Protein AF-0000000074206558 (afdb_homodimer)

Solvent-accessible surface area (backbone atoms only — not comparable to full-atom values): 26148 Å² total; per-residue (Å²): 128,69,88,63,78,59,87,87,47,90,61,54,67,35,57,48,50,31,52,35,53,47,47,30,29,73,70,45,77,37,37,64,72,32,72,51,76,50,66,68,53,47,20,67,74,60,71,45,53,68,68,41,48,49,52,19,53,50,47,32,33,72,66,31,34,24,42,77,42,90,99,76,46,42,20,20,24,49,52,41,86,80,60,28,41,55,66,55,47,83,50,50,64,68,57,42,38,46,75,69,68,49,78,45,66,47,47,44,56,76,45,73,46,76,40,69,45,56,69,72,51,19,60,72,52,70,46,58,71,79,47,48,21,25,37,42,28,34,38,33,24,51,70,84,38,74,27,36,41,34,38,37,40,15,44,52,75,58,19,49,58,55,74,66,31,63,48,42,65,62,29,76,41,54,67,68,58,55,35,40,76,73,67,54,50,69,35,31,32,44,32,42,38,34,31,30,62,50,54,70,73,54,22,60,76,65,68,52,65,73,67,48,39,21,29,38,39,37,36,46,28,18,28,88,86,62,51,50,53,42,36,34,44,35,40,32,35,30,92,71,40,25,36,26,37,74,23,62,53,129,128,69,88,63,76,60,88,86,48,91,62,54,66,34,56,48,51,32,52,35,52,46,47,30,29,72,70,44,78,37,37,65,72,34,70,51,76,51,67,66,54,48,20,65,76,62,73,44,51,67,68,41,46,50,52,18,54,50,48,32,33,72,67,30,36,24,41,77,41,89,98,76,45,42,20,20,26,51,42,49,86,80,52,32,42,54,68,56,46,82,49,52,63,68,55,42,39,47,74,67,69,48,77,46,67,47,48,42,54,77,46,73,47,76,38,70,46,55,69,72,50,19,60,71,50,70,46,58,70,80,47,49,21,24,36,42,31,35,38,33,24,51,72,85,37,72,27,34,43,34,38,36,39,16,45,52,76,58,19,50,58,55,74,67,31,62,47,44,64,63,31,76,41,53,66,69,59,55,36,39,77,75,69,53,50,70,36,31,33,45,33,41,38,35,33,31,64,50,54,70,74,56,20,61,77,66,69,52,63,72,66,47,41,22,27,37,38,37,36,45,28,18,27,88,85,61,52,49,52,42,36,35,44,35,40,30,36,29,91,70,39,25,36,26,38,74,22,63,54,128

Foldseek 3Di:
DDLAQDPPDPDDRLVVPLVNLLVCDLVCVQDAFHADPDLVVSCVVHVDDSVSSVSNLVVCVVLQQWDADPPPHIGGGQVPDQQFQADQDPDDRVVSCVVSVADQKFKAWPDWDKDQDDPVVCVLQVHDRRFIWIKTWMWMDGNNATWKIKIKTFGPVLSVQQVPDPCVNRRNDDSQVSSVVVPFHFPDKDKDKDWDFDPPVRCVSSVHDRPDIWMWIWMWTDDPVRRTTMIMIMITDSVRHNYDYDDDDD/DDLAQDPPDPDDRLVVVLVNLLVCDLVCVQDFFHADPDLVVSCVVHVDDSVSSVSNLVVCVVLQQWDADPPPHIGGGQVPPQQFQADQDPDDRVVSCVVSVADQKFKAWPDWDKDQDDPVVCVLQVHDRRFIWIKTWMWMDGNNATWKIKIKTFGPVLSVQQVPDPCVNRRNDDSQVSSVVVPFHWPDKDKDKDKDFDDPVRCVSSVHDRPDIWMKMWMWTDDPVRRTTMIMIMITPVVRHNYDYDDDDD

Secondary structure (DSSP, 8-state):
--SS--TTSSS-HHHHHHHHHHHHHHTTSS-TTPBPPPHHHHHHHHT--HHHHHHHHHHHHHTTSEEEETTTEEEE--S-TT--EETTSSS-HHHHHHHTT---EEEEEEEEEEEPPPHHHHHHHT--TT--EEEEEEEEEETTEEEEEEEEEEEHHHHHHHHT-HHHHTT-S-HHHHHHHTT----EEEEEEEEEEPPHHHHHHHT--TT-EEEEEEEEEE-TT--EEEEEEEEE-TTTS-EEEEEE--/--SS--TTSSS-HHHHHHHHHHHHHHTTSS-TTPBPPPHHHHHHHHT--HHHHHHHHHHHHHTTSEEEETTTEEEE--TTTT--EETTSSS-HHHHHHHTT---EEEEEEEEEEEPPPHHHHHHHT--TT--EEEEEEEEEETTEEEEEEEEEEEHHHHHHHHT-HHHHTT-S-HHHHHHHTT----EEEEEEEEEEPPHHHHHHHT--TT-EEEEEEEEEE-TT--EEEEEEEEE-TTTS-EEEEEE--

InterPro domains:
  IPR000524 Transcription regulator HTH, GntR [PF00392] (14-75)
  IPR000524 Transcription regulator HTH, GntR [PR00035] (36-50)
  IPR000524 Transcription regulator HTH, GntR [PR00035] (50-66)
  IPR000524 Transcription regulator HTH, GntR [PS50949] (11-79)
  IPR000524 Transcription regulator HTH, GntR [SM00345] (17-76)
  IPR000524 Transcription regulator HTH, GntR [cd07377] (12-75)
  IPR011663 UbiC transcription regulator-associated [PF07702] (105-239)
  IPR011663 UbiC transcription regulator-associated [SM00866] (102-242)
  IPR028978 Chorismate pyruvate-lyase/UbiC transcription regulator-associated domain superfamily [G3DSA:3.40.1410.10] (86-247)
  IPR028978 Chorismate pyruvate-lyase/UbiC transcription regulator-associated domain superfamily [SSF64288] (89-246)
  IPR036388 Winged helix-like DNA-binding domain superfamily [G3DSA:1.10.10.10] (2-76)
  IPR036390 Winged helix DNA-binding domain superfamily [SSF46785] (6-80)
  IPR050679 Bacterial HTH-type transcriptional regulator [PTHR44846] (8-249)

Organism: NCBI:txid88382

Radius of gyration: 24.35 Å; Cα contacts (8 Å, |Δi|>4): 1047; chains: 2; bounding box: 67×58×60 Å

pLDDT: mean 85.35, std 12.28, range [41.88, 98.69]

Sequence (500 aa):
MSQTIERESPVPYYEQLFGILRDRVVDGTIPTDERFPSELELCREFGLSRATVRQTLSKLEQEGYARRVARRGVFASAPGEASGWVIHDTQGFLESQVSHGRTGITTEVVDARFVLPPEHVAEALRLAANDEVFALQRVRWLDGKLAMFSTNWFPKDVGRTIADAEDVLAGTGSVNNTLRKAGFVTSGAHRVIRAMRAPEGVAAHLQIGPDQPVLRVRSDSWDHTGTRFDYYETWVLTDVVPLEVDVSASMSQTIERESPVPYYEQLFGILRDRVVDGTIPTDERFPSELELCREFGLSRATVRQTLSKLEQEGYARRVARRGVFASAPGEASGWVIHDTQGFLESQVSHGRTGITTEVVDARFVLPPEHVAEALRLAANDEVFALQRVRWLDGKLAMFSTNWFPKDVGRTIADAEDVLAGTGSVNNTLRKAGFVTSGAHRVIRAMRAPEGVAAHLQIGPDQPVLRVRSDSWDHTGTRFDYYETWVLTDVVPLEVDVSAS

Nearest PDB structures (foldseek):
  3cnv-assembly1_D  TM=8.652E-01  e=1.574E-11  Bordetella bronchiseptica RB50
  3cnv-assembly1_C  TM=8.363E-01  e=9.299E-12  Bordetella bronchiseptica RB50
  3cnv-assembly1_A  TM=8.805E-01  e=5.376E-11  Bordetella bronchiseptica RB50
  4zsk-assembly1_B  TM=8.459E-01  e=1.574E-11  Streptomyces coelicolor A3(2)
  3cnv-assembly1_B  TM=8.404E-01  e=2.109E-11  Bordetella bronchiseptica RB50

Structure (mmCIF, N/CA/C/O backbone):
data_AF-0000000074206558-model_v1
#
loop_
_entity.id
_entity.type
_entity.pdbx_description
1 polymer 'GntR family transcriptional regulator'
#
loop_
_atom_site.group_PDB
_atom_site.id
_atom_site.type_symbol
_atom_site.label_atom_id
_atom_site.label_alt_id
_atom_site.label_comp_id
_atom_site.label_asym_id
_atom_site.label_entity_id
_atom_site.label_seq_id
_atom_site.pdbx_PDB_ins_code
_atom_site.Cartn_x
_atom_site.Cartn_y
_atom_site.Cartn_z
_atom_site.occupancy
_atom_site.B_iso_or_equiv
_atom_site.auth_seq_id
_atom_site.auth_comp_id
_atom_site.auth_asym_id
_atom_site.auth_atom_id
_atom_site.pdbx_PDB_model_num
ATOM 1 N N . MET A 1 1 ? -29.062 11.438 0.174 1 45.41 1 MET A N 1
ATOM 2 C CA . MET A 1 1 ? -28.75 11.5 -1.252 1 45.41 1 MET A CA 1
ATOM 3 C C . MET A 1 1 ? -29.984 11.164 -2.09 1 45.41 1 MET A C 1
ATOM 5 O O . MET A 1 1 ? -30.891 10.477 -1.614 1 45.41 1 MET A O 1
ATOM 9 N N . SER A 1 2 ? -30 11.719 -3.131 1 57.75 2 SER A N 1
ATOM 10 C CA . SER A 1 2 ? -31.203 11.578 -3.959 1 57.75 2 SER A CA 1
ATOM 11 C C . SER A 1 2 ? -31.391 10.125 -4.398 1 57.75 2 SER A C 1
ATOM 13 O O . SER A 1 2 ? -30.438 9.453 -4.773 1 57.75 2 SER A O 1
ATOM 15 N N . GLN A 1 3 ? -32.5 9.5 -4.141 1 75 3 GLN A N 1
ATOM 16 C CA . GLN A 1 3 ? -32.844 8.133 -4.508 1 75 3 GLN A CA 1
ATOM 17 C C . GLN A 1 3 ? -33.469 8.086 -5.902 1 75 3 GLN A C 1
ATOM 19 O O . GLN A 1 3 ? -34.188 7.137 -6.242 1 75 3 GLN A O 1
ATOM 24 N N . THR A 1 4 ? -33.281 9.305 -6.656 1 85.94 4 THR A N 1
ATOM 25 C CA . THR A 1 4 ? -33.75 9.383 -8.031 1 85.94 4 THR A CA 1
ATOM 26 C C . THR A 1 4 ? -32.656 9.922 -8.953 1 85.94 4 THR A C 1
ATOM 28 O O . THR A 1 4 ? -31.703 10.562 -8.492 1 85.94 4 THR A O 1
ATOM 31 N N . ILE A 1 5 ? -32.781 9.633 -10.211 1 90.12 5 ILE A N 1
ATOM 32 C CA . ILE A 1 5 ? -31.859 10.117 -11.219 1 90.12 5 ILE A CA 1
ATOM 33 C C . ILE A 1 5 ? -32.188 11.57 -11.57 1 90.12 5 ILE A C 1
ATOM 35 O O . ILE A 1 5 ? -33.312 11.891 -11.938 1 90.12 5 ILE A O 1
ATOM 39 N N . GLU A 1 6 ? -31.234 12.406 -11.32 1 84.56 6 GLU A N 1
ATOM 40 C CA . GLU A 1 6 ? -31.375 13.805 -11.719 1 84.56 6 GLU A CA 1
ATOM 41 C C . GLU A 1 6 ? -30.984 14.008 -13.18 1 84.56 6 GLU A C 1
ATOM 43 O O . GLU A 1 6 ? -29.797 14.086 -13.508 1 84.56 6 GLU A O 1
ATOM 48 N N . ARG A 1 7 ? -31.875 14.156 -14.016 1 86.69 7 ARG A N 1
ATOM 49 C CA . ARG A 1 7 ? -31.688 14.156 -15.461 1 86.69 7 ARG A CA 1
ATOM 50 C C . ARG A 1 7 ? -30.953 15.414 -15.914 1 86.69 7 ARG A C 1
ATOM 52 O O . ARG A 1 7 ? -30.281 15.406 -16.953 1 86.69 7 ARG A O 1
ATOM 59 N N . GLU A 1 8 ? -30.953 16.484 -15.125 1 81.94 8 GLU A N 1
ATOM 60 C CA . GLU A 1 8 ? -30.328 17.734 -15.492 1 81.94 8 GLU A CA 1
ATOM 61 C C . GLU A 1 8 ? -28.953 17.891 -14.828 1 81.94 8 GLU A C 1
ATOM 63 O O . GLU A 1 8 ? -28.297 18.922 -14.969 1 81.94 8 GLU A O 1
ATOM 68 N N . SER A 1 9 ? -28.594 16.859 -14.094 1 76.75 9 SER A N 1
ATOM 69 C CA . SER A 1 9 ? -27.312 16.875 -13.406 1 76.75 9 SER A CA 1
ATOM 70 C C . SER A 1 9 ? -26.172 16.609 -14.367 1 76.75 9 SER A C 1
ATOM 72 O O . SER A 1 9 ? -26.312 15.828 -15.312 1 76.75 9 SER A O 1
ATOM 74 N N . PRO A 1 10 ? -25.078 17.312 -14.219 1 74.25 10 PRO A N 1
ATOM 75 C CA . PRO A 1 10 ? -23.906 17.016 -15.039 1 74.25 10 PRO A CA 1
ATOM 76 C C . PRO A 1 10 ? -23.281 15.656 -14.727 1 74.25 10 PRO A C 1
ATOM 78 O O . PRO A 1 10 ? -22.438 15.172 -15.477 1 74.25 10 PRO A O 1
ATOM 81 N N . VAL A 1 11 ? -23.688 14.992 -13.711 1 74.31 11 VAL A N 1
ATOM 82 C CA . VAL A 1 11 ? -23.172 13.68 -13.336 1 74.31 11 VAL A CA 1
ATOM 83 C C . VAL A 1 11 ? -23.797 12.617 -14.242 1 74.31 11 VAL A C 1
ATOM 85 O O . VAL A 1 11 ? -25.031 12.547 -14.375 1 74.31 11 VAL A O 1
ATOM 88 N N . PRO A 1 12 ? -22.984 11.812 -14.867 1 81 12 PRO A N 1
ATOM 89 C CA . PRO A 1 12 ? -23.562 10.758 -15.703 1 81 12 PRO A CA 1
ATOM 90 C C . PRO A 1 12 ? -24.547 9.867 -14.945 1 81 12 PRO A C 1
ATOM 92 O O . PRO A 1 12 ? -24.375 9.625 -13.75 1 81 12 PRO A O 1
ATOM 95 N N . TYR A 1 13 ? -25.531 9.328 -15.695 1 88.06 13 TYR A N 1
ATOM 96 C CA . TYR A 1 13 ? -26.609 8.547 -15.094 1 88.06 13 TYR A CA 1
ATOM 97 C C . TYR A 1 13 ? -26.047 7.328 -14.367 1 88.06 13 TYR A C 1
ATOM 99 O O . TYR A 1 13 ? -26.531 6.965 -13.289 1 88.06 13 TYR A O 1
ATOM 107 N N . TYR A 1 14 ? -25 6.695 -14.961 1 88.69 14 TYR A N 1
ATOM 108 C CA . TYR A 1 14 ? -24.469 5.484 -14.336 1 88.69 14 TYR A CA 1
ATOM 109 C C . TYR A 1 14 ? -23.812 5.801 -13.008 1 88.69 14 TYR A C 1
ATOM 111 O O . TYR A 1 14 ? -23.859 5 -12.07 1 88.69 14 TYR A O 1
ATOM 119 N N . GLU A 1 15 ? -23.281 6.918 -12.875 1 81.06 15 GLU A N 1
ATOM 120 C CA . GLU A 1 15 ? -22.672 7.344 -11.625 1 81.06 15 GLU A CA 1
ATOM 121 C C . GLU A 1 15 ? -23.719 7.684 -10.578 1 81.06 15 GLU A C 1
ATOM 123 O O . GLU A 1 15 ? -23.547 7.387 -9.391 1 81.06 15 GLU A O 1
ATOM 128 N N . GLN A 1 16 ? -24.734 8.289 -11.039 1 83.62 16 GLN A N 1
ATOM 129 C CA . GLN A 1 16 ? -25.844 8.586 -10.133 1 83.62 16 GLN A CA 1
ATOM 130 C C . GLN A 1 16 ? -26.469 7.301 -9.586 1 83.62 16 GLN A C 1
ATOM 132 O O . GLN A 1 16 ? -26.672 7.168 -8.383 1 83.62 16 GLN A O 1
ATOM 137 N N . LEU A 1 17 ? -26.766 6.438 -10.531 1 90.94 17 LEU A N 1
ATOM 138 C CA . LEU A 1 17 ? -27.359 5.168 -10.117 1 90.94 17 LEU A CA 1
ATOM 139 C C . LEU A 1 17 ? -26.406 4.41 -9.188 1 90.94 17 LEU A C 1
ATOM 141 O O . LEU A 1 17 ? -26.844 3.779 -8.227 1 90.94 17 LEU A O 1
ATOM 145 N N . PHE A 1 18 ? -25.141 4.457 -9.469 1 87 18 PHE A N 1
ATOM 146 C CA . PHE A 1 18 ? -24.156 3.859 -8.578 1 87 18 PHE A CA 1
ATOM 147 C C . PHE A 1 18 ? -24.312 4.395 -7.16 1 87 18 PHE A C 1
ATOM 149 O O . PHE A 1 18 ? -24.375 3.623 -6.203 1 87 18 PHE A O 1
ATOM 156 N N . GLY A 1 19 ? -24.281 5.68 -7.074 1 82.56 19 GLY A N 1
ATOM 157 C CA . GLY A 1 19 ? -24.438 6.293 -5.766 1 82.56 19 GLY A CA 1
ATOM 158 C C . GLY A 1 19 ? -25.688 5.844 -5.039 1 82.56 19 GLY A C 1
ATOM 159 O O . GLY A 1 19 ? -25.656 5.547 -3.844 1 82.56 19 GLY A O 1
ATOM 160 N N . ILE A 1 20 ? -26.75 5.77 -5.773 1 85.75 20 ILE A N 1
ATOM 161 C CA . ILE A 1 20 ? -28.031 5.395 -5.199 1 85.75 20 ILE A CA 1
ATOM 162 C C . ILE A 1 20 ? -27.969 3.957 -4.691 1 85.75 20 ILE A C 1
ATOM 164 O O . ILE A 1 20 ? -28.344 3.682 -3.545 1 85.75 20 ILE A O 1
ATOM 168 N N . LEU A 1 21 ? -27.484 3.031 -5.523 1 87.81 21 LEU A N 1
ATOM 169 C CA . LEU A 1 21 ? -27.453 1.617 -5.164 1 87.81 21 LEU A CA 1
ATOM 170 C C . LEU A 1 21 ? -26.438 1.352 -4.07 1 87.81 21 LEU A C 1
ATOM 172 O O . LEU A 1 21 ? -26.672 0.542 -3.17 1 87.81 21 LEU A O 1
ATOM 176 N N . ARG A 1 22 ? -25.344 2.039 -4.215 1 79.69 22 ARG A N 1
ATOM 177 C CA . ARG A 1 22 ? -24.359 1.96 -3.143 1 79.69 22 ARG A CA 1
ATOM 178 C C . ARG A 1 22 ? -24.984 2.354 -1.804 1 79.69 22 ARG A C 1
ATOM 180 O O . ARG A 1 22 ? -24.812 1.646 -0.808 1 79.69 22 ARG A O 1
ATOM 187 N N . ASP A 1 23 ? -25.594 3.432 -1.822 1 75.38 23 ASP A N 1
ATOM 188 C CA . ASP A 1 23 ? -26.203 3.928 -0.595 1 75.38 23 ASP A CA 1
ATOM 189 C C . ASP A 1 23 ? -27.234 2.939 -0.063 1 75.38 23 ASP A C 1
ATOM 191 O O . ASP A 1 23 ? -27.344 2.742 1.149 1 75.38 23 ASP A O 1
ATOM 195 N N . ARG A 1 24 ? -27.953 2.285 -0.977 1 80.81 24 ARG A N 1
ATOM 196 C CA . ARG A 1 24 ? -28.938 1.297 -0.564 1 80.81 24 ARG A CA 1
ATOM 197 C C . ARG A 1 24 ? -28.281 0.086 0.079 1 80.81 24 ARG A C 1
ATOM 199 O O . ARG A 1 24 ? -28.844 -0.527 0.99 1 80.81 24 ARG A O 1
ATOM 206 N N . VAL A 1 25 ? -27.109 -0.164 -0.371 1 78.12 25 VAL A N 1
ATOM 207 C CA . VAL A 1 25 ? -26.359 -1.264 0.23 1 78.12 25 VAL A CA 1
ATOM 208 C C . VAL A 1 25 ? -25.844 -0.844 1.602 1 78.12 25 VAL A C 1
ATOM 210 O O . VAL A 1 25 ? -26 -1.569 2.586 1 78.12 25 VAL A O 1
ATOM 213 N N . VAL A 1 26 ? -25.344 0.345 1.642 1 65.56 26 VAL A N 1
ATOM 214 C CA . VAL A 1 26 ? -24.672 0.84 2.836 1 65.56 26 VAL A CA 1
ATOM 215 C C . VAL A 1 26 ? -25.688 1.083 3.945 1 65.56 26 VAL A C 1
ATOM 217 O O . VAL A 1 26 ? -25.422 0.792 5.113 1 65.56 26 VAL A O 1
ATOM 220 N N . ASP A 1 27 ? -26.781 1.517 3.516 1 64.31 27 ASP A N 1
ATOM 221 C CA . ASP A 1 27 ? -27.766 1.848 4.535 1 64.31 27 ASP A CA 1
ATOM 222 C C . ASP A 1 27 ? -28.656 0.647 4.848 1 64.31 27 ASP A C 1
ATOM 224 O O . ASP A 1 27 ? -29.578 0.741 5.668 1 64.31 27 ASP A O 1
ATOM 228 N N . GLY A 1 28 ? -28.25 -0.436 4.227 1 69.94 28 GLY A N 1
ATOM 229 C CA . GLY A 1 28 ? -28.938 -1.682 4.543 1 69.94 28 GLY A CA 1
ATOM 230 C C . GLY A 1 28 ? -30.266 -1.837 3.824 1 69.94 28 GLY A C 1
ATOM 231 O O . GLY A 1 28 ? -30.969 -2.82 4.035 1 69.94 28 GLY A O 1
ATOM 232 N N . THR A 1 29 ? -30.734 -0.895 3.076 1 78.06 29 THR A N 1
ATOM 233 C CA . THR A 1 29 ? -31.938 -1.053 2.262 1 78.06 29 THR A CA 1
ATOM 234 C C . THR A 1 29 ? -31.828 -2.297 1.384 1 78.06 29 THR A C 1
ATOM 236 O O . THR A 1 29 ? -32.812 -3.021 1.207 1 78.06 29 THR A O 1
ATOM 239 N N . ILE A 1 30 ? -30.656 -2.436 0.861 1 80.38 30 ILE A N 1
ATOM 240 C CA . ILE A 1 30 ? -30.297 -3.719 0.266 1 80.38 30 ILE A CA 1
ATOM 241 C C . ILE A 1 30 ? -29.266 -4.418 1.141 1 80.38 30 ILE A C 1
ATOM 243 O O . ILE A 1 30 ? -28.078 -4.07 1.115 1 80.38 30 ILE A O 1
ATOM 247 N N . PRO A 1 31 ? -29.719 -5.262 1.981 1 71.75 31 PRO A N 1
ATOM 248 C CA . PRO A 1 31 ? -28.781 -5.934 2.879 1 71.75 31 PRO A CA 1
ATOM 249 C C . PRO A 1 31 ? -27.656 -6.645 2.129 1 71.75 31 PRO A C 1
ATOM 251 O O . PRO A 1 31 ? -27.859 -7.125 1.012 1 71.75 31 PRO A O 1
ATOM 254 N N . THR A 1 32 ? -26.422 -6.621 2.854 1 68.44 32 THR A N 1
ATOM 255 C CA . THR A 1 32 ? -25.328 -7.422 2.32 1 68.44 32 THR A CA 1
ATOM 256 C C . THR A 1 32 ? -25.797 -8.852 2.049 1 68.44 32 THR A C 1
ATOM 258 O O . THR A 1 32 ? -26.578 -9.406 2.811 1 68.44 32 THR A O 1
ATOM 261 N N . ASP A 1 33 ? -25.359 -9.352 0.954 1 67.5 33 ASP A N 1
ATOM 262 C CA . ASP A 1 33 ? -25.625 -10.719 0.494 1 67.5 33 ASP A CA 1
ATOM 263 C C . ASP A 1 33 ? -27.031 -10.844 -0.067 1 67.5 33 ASP A C 1
ATOM 265 O O . ASP A 1 33 ? -27.469 -11.945 -0.434 1 67.5 33 ASP A O 1
ATOM 269 N N . GLU A 1 34 ? -27.75 -9.828 -0.066 1 78.25 34 GLU A N 1
ATOM 270 C CA . GLU A 1 34 ? -29.062 -9.852 -0.718 1 78.25 34 GLU A CA 1
ATOM 271 C C . GLU A 1 34 ? -28.938 -9.523 -2.203 1 78.25 34 GLU A C 1
ATOM 273 O O . GLU A 1 34 ? -28.094 -8.734 -2.604 1 78.25 34 GLU A O 1
ATOM 278 N N . ARG A 1 35 ? -29.844 -10.125 -2.961 1 83.94 35 ARG A N 1
ATOM 279 C CA . ARG A 1 35 ? -29.828 -9.93 -4.406 1 83.94 35 ARG A CA 1
ATOM 280 C C . ARG A 1 35 ? -30.297 -8.523 -4.77 1 83.94 35 ARG A C 1
ATOM 282 O O . ARG A 1 35 ? -31.297 -8.039 -4.234 1 83.94 35 ARG A O 1
ATOM 289 N N . PHE A 1 36 ? -29.469 -7.84 -5.605 1 87.88 36 PHE A N 1
ATOM 290 C CA . PHE A 1 36 ? -29.938 -6.598 -6.203 1 87.88 36 PHE A CA 1
ATOM 291 C C . PHE A 1 36 ? -31.156 -6.852 -7.078 1 87.88 36 PHE A C 1
ATOM 293 O O . PHE A 1 36 ? -31.344 -7.953 -7.602 1 87.88 36 PHE A O 1
ATOM 300 N N . PRO A 1 37 ? -32.031 -5.832 -7.242 1 89.19 37 PRO A N 1
ATOM 301 C CA . PRO A 1 37 ? -33.031 -5.938 -8.32 1 89.19 37 PRO A CA 1
ATOM 302 C C . PRO A 1 37 ? -32.406 -6.281 -9.664 1 89.19 37 PRO A C 1
ATOM 304 O O . PRO A 1 37 ? -31.25 -5.934 -9.922 1 89.19 37 PRO A O 1
ATOM 307 N N . SER A 1 38 ? -33.125 -7.016 -10.484 1 87.69 38 SER A N 1
ATOM 308 C CA . SER A 1 38 ? -32.625 -7.387 -11.805 1 87.69 38 SER A CA 1
ATOM 309 C C . SER A 1 38 ? -32.344 -6.148 -12.648 1 87.69 38 SER A C 1
ATOM 311 O O . SER A 1 38 ? -32.812 -5.055 -12.344 1 87.69 38 SER A O 1
ATOM 313 N N . GLU A 1 39 ? -31.484 -6.328 -13.656 1 90 39 GLU A N 1
ATOM 314 C CA . GLU A 1 39 ? -31.188 -5.238 -14.578 1 90 39 GLU A CA 1
ATOM 315 C C . GLU A 1 39 ? -32.469 -4.602 -15.109 1 90 39 GLU A C 1
ATOM 317 O O . GLU A 1 39 ? -32.594 -3.377 -15.156 1 90 39 GLU A O 1
ATOM 322 N N . LEU A 1 40 ? -33.406 -5.453 -15.469 1 89.75 40 LEU A N 1
ATOM 323 C CA . LEU A 1 40 ? -34.688 -4.988 -16.016 1 89.75 40 LEU A CA 1
ATOM 324 C C . LEU A 1 40 ? -35.438 -4.168 -14.977 1 89.75 40 LEU A C 1
ATOM 326 O O . LEU A 1 40 ? -36.031 -3.129 -15.305 1 89.75 40 LEU A O 1
ATOM 330 N N . GLU A 1 41 ? -35.531 -4.625 -13.781 1 92.88 41 GLU A N 1
ATOM 331 C CA . GLU A 1 41 ? -36.219 -3.918 -12.703 1 92.88 41 GLU A CA 1
ATOM 332 C C . GLU A 1 41 ? -35.594 -2.555 -12.453 1 92.88 41 GLU A C 1
ATOM 334 O O . GLU A 1 41 ? -36.281 -1.568 -12.219 1 92.88 41 GLU A O 1
ATOM 339 N N . LEU A 1 42 ? -34.281 -2.512 -12.469 1 93.06 42 LEU A N 1
ATOM 340 C CA . LEU A 1 42 ? -33.562 -1.26 -12.242 1 93.06 42 LEU A CA 1
ATOM 341 C C . LEU A 1 42 ? -33.812 -0.283 -13.391 1 93.06 42 LEU A C 1
ATOM 343 O O . LEU A 1 42 ? -33.969 0.919 -13.164 1 93.06 42 LEU A O 1
ATOM 347 N N . CYS A 1 43 ? -33.812 -0.76 -14.609 1 93.25 43 CYS A N 1
ATOM 348 C CA . CYS A 1 43 ? -34.156 0.059 -15.766 1 93.25 43 CYS A CA 1
ATOM 349 C C . CYS A 1 43 ? -35.5 0.714 -15.578 1 93.25 43 CYS A C 1
ATOM 351 O O . CYS A 1 43 ? -35.656 1.914 -15.82 1 93.25 43 CYS A O 1
ATOM 353 N N . ARG A 1 44 ? -36.469 -0.069 -15.172 1 92.5 44 ARG A N 1
ATOM 354 C CA . ARG A 1 44 ? -37.844 0.408 -14.984 1 92.5 44 ARG A CA 1
ATOM 355 C C . ARG A 1 44 ? -37.938 1.405 -13.836 1 92.5 44 ARG A C 1
ATOM 357 O O . ARG A 1 44 ? -38.594 2.443 -13.953 1 92.5 44 ARG A O 1
ATOM 364 N N . GLU A 1 45 ? -37.219 1.052 -12.773 1 92.12 45 GLU A N 1
ATOM 365 C CA . GLU A 1 45 ? -37.312 1.877 -11.57 1 92.12 45 GLU A CA 1
ATOM 366 C C . GLU A 1 45 ? -36.688 3.256 -11.812 1 92.12 45 GLU A C 1
ATOM 368 O O . GLU A 1 45 ? -37.219 4.262 -11.32 1 92.12 45 GLU A O 1
ATOM 373 N N . PHE A 1 46 ? -35.688 3.303 -12.633 1 93.38 46 PHE A N 1
ATOM 374 C CA . PHE A 1 46 ? -34.938 4.547 -12.703 1 93.38 46 PHE A CA 1
ATOM 375 C C . PHE A 1 46 ? -35.031 5.156 -14.094 1 93.38 46 PHE A C 1
ATOM 377 O O . PHE A 1 46 ? -34.469 6.238 -14.344 1 93.38 46 PHE A O 1
ATOM 384 N N . GLY A 1 47 ? -35.656 4.398 -15.055 1 92.81 47 GLY A N 1
ATOM 385 C CA . GLY A 1 47 ? -35.781 4.895 -16.406 1 92.81 47 GLY A CA 1
ATOM 386 C C . GLY A 1 47 ? -34.469 4.988 -17.156 1 92.81 47 GLY A C 1
ATOM 387 O O . GLY A 1 47 ? -34.188 5.992 -17.812 1 92.81 47 GLY A O 1
ATOM 388 N N . LEU A 1 48 ? -33.688 4.047 -16.953 1 93.25 48 LEU A N 1
ATOM 389 C CA . LEU A 1 48 ? -32.375 4.047 -17.562 1 93.25 48 LEU A CA 1
ATOM 390 C C . LEU A 1 48 ? -32.219 2.9 -18.562 1 93.25 48 LEU A C 1
ATOM 392 O O . LEU A 1 48 ? -33 1.931 -18.5 1 93.25 48 LEU A O 1
ATOM 396 N N . SER A 1 49 ? -31.312 3.08 -19.5 1 91.75 49 SER A N 1
ATOM 397 C CA . SER A 1 49 ? -31.047 2.021 -20.469 1 91.75 49 SER A CA 1
ATOM 398 C C . SER A 1 49 ? -30.344 0.84 -19.828 1 91.75 49 SER A C 1
ATOM 400 O O . SER A 1 49 ? -29.75 0.98 -18.75 1 91.75 49 SER A O 1
ATOM 402 N N . ARG A 1 50 ? -30.5 -0.349 -20.469 1 90.19 50 ARG A N 1
ATOM 403 C CA . ARG A 1 50 ? -29.781 -1.542 -20.016 1 90.19 50 ARG A CA 1
ATOM 404 C C . ARG A 1 50 ? -28.281 -1.303 -19.969 1 90.19 50 ARG A C 1
ATOM 406 O O . ARG A 1 50 ? -27.594 -1.787 -19.062 1 90.19 50 ARG A O 1
ATOM 413 N N . ALA A 1 51 ? -27.797 -0.581 -20.891 1 87.38 51 ALA A N 1
ATOM 414 C CA . ALA A 1 51 ? -26.359 -0.295 -20.938 1 87.38 51 ALA A CA 1
ATOM 415 C C . ALA A 1 51 ? -25.922 0.519 -19.734 1 87.38 51 ALA A C 1
ATOM 417 O O . ALA A 1 51 ? -24.875 0.248 -19.141 1 87.38 51 ALA A O 1
ATOM 418 N N . THR A 1 52 ? -26.672 1.463 -19.375 1 88 52 THR A N 1
ATOM 419 C CA . THR A 1 52 ? -26.375 2.322 -18.234 1 88 52 THR A CA 1
ATOM 420 C C . THR A 1 52 ? -26.438 1.53 -16.922 1 88 52 THR A C 1
ATOM 422 O O . THR A 1 52 ? -25.547 1.655 -16.078 1 88 52 THR A O 1
ATOM 425 N N . VAL A 1 53 ? -27.484 0.694 -16.75 1 92.69 53 VAL A N 1
ATOM 426 C CA . VAL A 1 53 ? -27.656 -0.117 -15.555 1 92.69 53 VAL A CA 1
ATOM 427 C C . VAL A 1 53 ? -26.516 -1.123 -15.445 1 92.69 53 VAL A C 1
ATOM 429 O O . VAL A 1 53 ? -25.938 -1.313 -14.367 1 92.69 53 VAL A O 1
ATOM 432 N N . ARG A 1 54 ? -26.172 -1.664 -16.547 1 86.06 54 ARG A N 1
ATOM 433 C CA . ARG A 1 54 ? -25.062 -2.623 -16.562 1 86.06 54 ARG A CA 1
ATOM 434 C C . ARG A 1 54 ? -23.75 -1.959 -16.156 1 86.06 54 ARG A C 1
ATOM 436 O O . ARG A 1 54 ? -22.969 -2.539 -15.398 1 86.06 54 ARG A O 1
ATOM 443 N N . GLN A 1 55 ? -23.547 -0.835 -16.656 1 83.5 55 GLN A N 1
ATOM 444 C CA . GLN A 1 55 ? -22.375 -0.065 -16.266 1 83.5 55 GLN A CA 1
ATOM 445 C C . GLN A 1 55 ? -22.359 0.201 -14.766 1 83.5 55 GLN A C 1
ATOM 447 O O . GLN A 1 55 ? -21.312 0.106 -14.125 1 83.5 55 GLN A O 1
ATOM 452 N N . THR A 1 56 ? -23.469 0.522 -14.25 1 87.31 56 THR A N 1
ATOM 453 C CA . THR A 1 56 ? -23.609 0.79 -12.828 1 87.31 56 THR A CA 1
ATOM 454 C C . THR A 1 56 ? -23.297 -0.458 -12.008 1 87.31 56 THR A C 1
ATOM 456 O O . THR A 1 56 ? -22.531 -0.396 -11.047 1 87.31 56 THR A O 1
ATOM 459 N N . LEU A 1 57 ? -23.906 -1.604 -12.398 1 85 57 LEU A N 1
ATOM 460 C CA . LEU A 1 57 ? -23.719 -2.848 -11.656 1 85 57 LEU A CA 1
ATOM 461 C C . LEU A 1 57 ? -22.281 -3.312 -11.734 1 85 57 LEU A C 1
ATOM 463 O O . LEU A 1 57 ? -21.719 -3.803 -10.742 1 85 57 LEU A O 1
ATOM 467 N N . SER A 1 58 ? -21.719 -3.057 -12.805 1 77.62 58 SER A N 1
ATOM 468 C CA . SER A 1 58 ? -20.297 -3.371 -12.961 1 77.62 58 SER A CA 1
ATOM 469 C C . SER A 1 58 ? -19.438 -2.527 -12.023 1 77.62 58 SER A C 1
ATOM 471 O O . SER A 1 58 ? -18.516 -3.039 -11.398 1 77.62 58 SER A O 1
ATOM 473 N N . LYS A 1 59 ? -19.781 -1.307 -11.945 1 74.94 59 LYS A N 1
ATOM 474 C CA . LYS A 1 59 ? -19.062 -0.418 -11.039 1 74.94 59 LYS A CA 1
ATOM 475 C C . LYS A 1 59 ? -19.266 -0.833 -9.586 1 74.94 59 LYS A C 1
ATOM 477 O O . LYS A 1 59 ? -18.328 -0.818 -8.789 1 74.94 59 LYS A O 1
ATOM 482 N N . LEU A 1 60 ? -20.5 -1.132 -9.227 1 78.75 60 LEU A N 1
ATOM 483 C CA . LEU A 1 60 ? -20.781 -1.619 -7.883 1 78.75 60 LEU A CA 1
ATOM 484 C C . LEU A 1 60 ? -19.938 -2.844 -7.559 1 78.75 60 LEU A C 1
ATOM 486 O O . LEU A 1 60 ? -19.406 -2.969 -6.449 1 78.75 60 LEU A O 1
ATOM 490 N N . GLU A 1 61 ? -19.797 -3.684 -8.508 1 71.25 61 GLU A N 1
ATOM 491 C CA . GLU A 1 61 ? -18.984 -4.887 -8.344 1 71.25 61 GLU A CA 1
ATOM 492 C C . GLU A 1 61 ? -17.516 -4.543 -8.164 1 71.25 61 GLU A C 1
ATOM 494 O O . GLU A 1 61 ? -16.859 -5.078 -7.273 1 71.25 61 GLU A O 1
ATOM 499 N N . GLN A 1 62 ? -17.188 -3.719 -8.922 1 62.19 62 GLN A N 1
ATOM 500 C CA . GLN A 1 62 ? -15.797 -3.293 -8.883 1 62.19 62 GLN A CA 1
ATOM 501 C C . GLN A 1 62 ? -15.461 -2.637 -7.543 1 62.19 62 GLN A C 1
ATOM 503 O O . GLN A 1 62 ? -14.367 -2.828 -7.008 1 62.19 62 GLN A O 1
ATOM 508 N N . GLU A 1 63 ? -16.438 -1.933 -7.066 1 59.22 63 GLU A N 1
ATOM 509 C CA . GLU A 1 63 ? -16.219 -1.169 -5.84 1 59.22 63 GLU A CA 1
ATOM 510 C C . GLU A 1 63 ? -16.562 -1.998 -4.605 1 59.22 63 GLU A C 1
ATOM 512 O O . GLU A 1 63 ? -16.5 -1.501 -3.48 1 59.22 63 GLU A O 1
ATOM 517 N N . GLY A 1 64 ? -16.969 -3.223 -4.746 1 61.66 64 GLY A N 1
ATOM 518 C CA . GLY A 1 64 ? -17.156 -4.176 -3.668 1 61.66 64 GLY A CA 1
ATOM 519 C C . GLY A 1 64 ? -18.562 -4.125 -3.076 1 61.66 64 GLY A C 1
ATOM 520 O O . GLY A 1 64 ? -18.828 -4.773 -2.064 1 61.66 64 GLY A O 1
ATOM 521 N N . TYR A 1 65 ? -19.344 -3.314 -3.701 1 71.38 65 TYR A N 1
ATOM 522 C CA . TYR A 1 65 ? -20.688 -3.178 -3.148 1 71.38 65 TYR A CA 1
ATOM 523 C C . TYR A 1 65 ? -21.625 -4.227 -3.732 1 71.38 65 TYR A C 1
ATOM 525 O O . TYR A 1 65 ? -22.797 -4.32 -3.33 1 71.38 65 TYR A O 1
ATOM 533 N N . ALA A 1 66 ? -21.141 -4.926 -4.688 1 74.19 66 ALA A N 1
ATOM 534 C CA . ALA A 1 66 ? -21.953 -5.977 -5.309 1 74.19 66 ALA A CA 1
ATOM 535 C C . ALA A 1 66 ? -21.062 -7.148 -5.742 1 74.19 66 ALA A C 1
ATOM 537 O O . ALA A 1 66 ? -19.859 -6.984 -5.961 1 74.19 66 ALA A O 1
ATOM 538 N N . ARG A 1 67 ? -21.5 -8.281 -5.605 1 69.44 67 ARG A N 1
ATOM 539 C CA . ARG A 1 67 ? -20.859 -9.484 -6.117 1 69.44 67 ARG A CA 1
ATOM 540 C C . ARG A 1 67 ? -21.781 -10.219 -7.086 1 69.44 67 ARG A C 1
ATOM 542 O O . ARG A 1 67 ? -22.938 -10.484 -6.77 1 69.44 67 ARG A O 1
ATOM 549 N N . ARG A 1 68 ? -21.188 -10.461 -8.227 1 70.94 68 ARG A N 1
ATOM 550 C CA . ARG A 1 68 ? -21.984 -11.195 -9.211 1 70.94 68 ARG A CA 1
ATOM 551 C C . ARG A 1 68 ? -21.891 -12.695 -8.977 1 70.94 68 ARG A C 1
ATOM 553 O O . ARG A 1 68 ? -20.812 -13.227 -8.742 1 70.94 68 ARG A O 1
ATOM 560 N N . VAL A 1 69 ? -22.906 -13.352 -8.812 1 61.34 69 VAL A N 1
ATOM 561 C CA . VAL A 1 69 ? -22.984 -14.812 -8.719 1 61.34 69 VAL A CA 1
ATOM 562 C C . VAL A 1 69 ? -23.609 -15.375 -9.984 1 61.34 69 VAL A C 1
ATOM 564 O O . VAL A 1 69 ? -24.719 -15 -10.367 1 61.34 69 VAL A O 1
ATOM 567 N N . ALA A 1 70 ? -22.859 -16.172 -10.648 1 60.31 70 ALA A N 1
ATOM 568 C CA . ALA A 1 70 ? -23.281 -16.766 -11.914 1 60.31 70 ALA A CA 1
ATOM 569 C C . ALA A 1 70 ? -24.641 -17.453 -11.773 1 60.31 70 ALA A C 1
ATOM 571 O O . ALA A 1 70 ? -24.875 -18.203 -10.836 1 60.31 70 ALA A O 1
ATOM 572 N N . ARG A 1 71 ? -25.594 -17.141 -12.719 1 62.25 71 ARG A N 1
ATOM 573 C CA . ARG A 1 71 ? -26.938 -17.703 -12.883 1 62.25 71 ARG A CA 1
ATOM 574 C C . ARG A 1 71 ? -27.844 -17.312 -11.719 1 62.25 71 ARG A C 1
ATOM 576 O O . ARG A 1 71 ? -28.969 -17.812 -11.617 1 62.25 71 ARG A O 1
ATOM 583 N N . ARG A 1 72 ? -27.406 -16.594 -10.695 1 69.44 72 ARG A N 1
ATOM 584 C CA . ARG A 1 72 ? -28.234 -16.219 -9.562 1 69.44 72 ARG A CA 1
ATOM 585 C C . ARG A 1 72 ? -28.453 -14.703 -9.516 1 69.44 72 ARG A C 1
ATOM 587 O O . ARG A 1 72 ? -29.422 -14.227 -8.914 1 69.44 72 ARG A O 1
ATOM 594 N N . GLY A 1 73 ? -27.516 -13.945 -10.148 1 75.12 73 GLY A N 1
ATOM 595 C CA . GLY A 1 73 ? -27.672 -12.5 -10.195 1 75.12 73 GLY A CA 1
ATOM 596 C C . GLY A 1 73 ? -26.578 -11.75 -9.469 1 75.12 73 GLY A C 1
ATOM 597 O O . GLY A 1 73 ? -25.469 -12.273 -9.297 1 75.12 73 GLY A O 1
ATOM 598 N N . VAL A 1 74 ? -26.828 -10.438 -9.188 1 80.69 74 VAL A N 1
ATOM 599 C CA . VAL A 1 74 ? -25.906 -9.547 -8.5 1 80.69 74 VAL A CA 1
ATOM 600 C C . VAL A 1 74 ? -26.344 -9.359 -7.051 1 80.69 74 VAL A C 1
ATOM 602 O O . VAL A 1 74 ? -27.516 -9.086 -6.781 1 80.69 74 VAL A O 1
ATOM 605 N N . PHE A 1 75 ? -25.422 -9.602 -6.07 1 78.94 75 PHE A N 1
ATOM 606 C CA . PHE A 1 75 ? -25.719 -9.523 -4.645 1 78.94 75 PHE A CA 1
ATOM 607 C C . PHE A 1 75 ? -25 -8.344 -4.008 1 78.94 75 PHE A C 1
ATOM 609 O O . PHE A 1 75 ? -23.875 -8.016 -4.398 1 78.94 75 PHE A O 1
ATOM 616 N N . ALA A 1 76 ? -25.891 -7.746 -3.215 1 75.12 76 ALA A N 1
ATOM 617 C CA . ALA A 1 76 ? -25.266 -6.672 -2.447 1 75.12 76 ALA A CA 1
ATOM 618 C C . ALA A 1 76 ? -24.125 -7.203 -1.591 1 75.12 76 ALA A C 1
ATOM 620 O O . ALA A 1 76 ? -24.219 -8.281 -1.006 1 75.12 76 ALA A O 1
ATOM 621 N N . SER A 1 77 ? -23.094 -6.66 -1.786 1 61.47 77 SER A N 1
ATOM 622 C CA . SER A 1 77 ? -21.953 -6.902 -0.917 1 61.47 77 SER A CA 1
ATOM 623 C C . SER A 1 77 ? -21.469 -5.609 -0.271 1 61.47 77 SER A C 1
ATOM 625 O O . SER A 1 77 ? -21.781 -4.516 -0.752 1 61.47 77 SER A O 1
ATOM 627 N N . ALA A 1 78 ? -21.469 -5.609 0.842 1 49.66 78 ALA A N 1
ATOM 628 C CA . ALA A 1 78 ? -20.797 -4.453 1.438 1 49.66 78 ALA A CA 1
ATOM 629 C C . ALA A 1 78 ? -19.281 -4.535 1.253 1 49.66 78 ALA A C 1
ATOM 631 O O . ALA A 1 78 ? -18.688 -5.594 1.45 1 49.66 78 ALA A O 1
ATOM 632 N N . PRO A 1 79 ? -18.984 -3.596 0.374 1 47.53 79 PRO A N 1
ATOM 633 C CA . PRO A 1 79 ? -17.531 -3.629 0.532 1 47.53 79 PRO A CA 1
ATOM 634 C C . PRO A 1 79 ? -17.094 -3.984 1.953 1 47.53 79 PRO A C 1
ATOM 636 O O . PRO A 1 79 ? -17.156 -3.139 2.85 1 47.53 79 PRO A O 1
ATOM 639 N N . GLY A 1 80 ? -18.078 -4.516 2.549 1 42.81 80 GLY A N 1
ATOM 640 C CA . GLY A 1 80 ? -17.953 -4.742 3.98 1 42.81 80 GLY A CA 1
ATOM 641 C C . GLY A 1 80 ? -16.516 -4.777 4.449 1 42.81 80 GLY A C 1
ATOM 642 O O . GLY A 1 80 ? -16.016 -3.803 5.012 1 42.81 80 GLY A O 1
ATOM 643 N N . GLU A 1 81 ? -16.422 -6.164 4.895 1 41.88 81 GLU A N 1
ATOM 644 C CA . GLU A 1 81 ? -15.531 -6.496 6.004 1 41.88 81 GLU A CA 1
ATOM 645 C C . GLU A 1 81 ? -14.203 -5.762 5.887 1 41.88 81 GLU A C 1
ATOM 647 O O . GLU A 1 81 ? -13.633 -5.328 6.891 1 41.88 81 GLU A O 1
ATOM 652 N N . ALA A 1 82 ? -13.492 -6.102 4.922 1 43.94 82 ALA A N 1
ATOM 653 C CA . ALA A 1 82 ? -12.086 -5.707 4.945 1 43.94 82 ALA A CA 1
ATOM 654 C C . ALA A 1 82 ? -11.914 -4.254 4.516 1 43.94 82 ALA A C 1
ATOM 656 O O . ALA A 1 82 ? -11.406 -3.977 3.428 1 43.94 82 ALA A O 1
ATOM 657 N N . SER A 1 83 ? -12.93 -3.268 4.691 1 56.78 83 SER A N 1
ATOM 658 C CA . SER A 1 83 ? -12.695 -1.975 4.059 1 56.78 83 SER A CA 1
ATOM 659 C C . SER A 1 83 ? -11.461 -1.289 4.637 1 56.78 83 SER A C 1
ATOM 661 O O . SER A 1 83 ? -11.523 -0.704 5.719 1 56.78 83 SER A O 1
ATOM 663 N N . GLY A 1 84 ? -10.648 -1.608 4.363 1 78.19 84 GLY A N 1
ATOM 664 C CA . GLY A 1 84 ? -9.359 -1.095 4.781 1 78.19 84 GLY A CA 1
ATOM 665 C C . GLY A 1 84 ? -9.07 0.301 4.258 1 78.19 84 GLY A C 1
ATOM 666 O O . GLY A 1 84 ? -9.984 1.002 3.818 1 78.19 84 GLY A O 1
ATOM 667 N N . TRP A 1 85 ? -8.203 0.955 4.699 1 85.5 85 TRP A N 1
ATOM 668 C CA . TRP A 1 85 ? -7.656 2.221 4.223 1 85.5 85 TRP A CA 1
ATOM 669 C C . TRP A 1 85 ? -7.031 2.057 2.842 1 85.5 85 TRP A C 1
ATOM 671 O O . TRP A 1 85 ? -5.973 1.44 2.703 1 85.5 85 TRP A O 1
ATOM 681 N N . VAL A 1 86 ? -7.738 2.648 1.802 1 84.19 86 VAL A N 1
ATOM 682 C CA . VAL A 1 86 ? -7.152 2.65 0.466 1 84.19 86 VAL A CA 1
ATOM 683 C C . VAL A 1 86 ? -5.996 3.646 0.409 1 84.19 86 VAL A C 1
ATOM 685 O O . VAL A 1 86 ? -6.215 4.859 0.345 1 84.19 86 VAL A O 1
ATOM 688 N N . ILE A 1 87 ? -4.777 3.182 0.262 1 88.31 87 ILE A N 1
ATOM 689 C CA . ILE A 1 87 ? -3.602 3.975 0.602 1 88.31 87 ILE A CA 1
ATOM 690 C C . ILE A 1 87 ? -2.986 4.559 -0.669 1 88.31 87 ILE A C 1
ATOM 692 O O . ILE A 1 87 ? -2.053 5.359 -0.604 1 88.31 87 ILE A O 1
ATOM 696 N N . HIS A 1 88 ? -3.568 4.262 -1.809 1 82.44 88 HIS A N 1
ATOM 697 C CA . HIS A 1 88 ? -2.969 4.773 -3.035 1 82.44 88 HIS A CA 1
ATOM 698 C C . HIS A 1 88 ? -3.711 6.004 -3.541 1 82.44 88 HIS A C 1
ATOM 700 O O . HIS A 1 88 ? -3.371 6.551 -4.594 1 82.44 88 HIS A O 1
ATOM 706 N N . ASP A 1 89 ? -4.652 6.492 -2.816 1 76.12 89 ASP A N 1
ATOM 707 C CA . ASP A 1 89 ? -5.367 7.723 -3.154 1 76.12 89 ASP A CA 1
ATOM 708 C C . ASP A 1 89 ? -4.695 8.938 -2.52 1 76.12 89 ASP A C 1
ATOM 710 O O . ASP A 1 89 ? -3.98 8.805 -1.522 1 76.12 89 ASP A O 1
ATOM 714 N N . THR A 1 90 ? -4.992 10.008 -3.176 1 71.5 90 THR A N 1
ATOM 715 C CA . THR A 1 90 ? -4.477 11.25 -2.617 1 71.5 90 THR A CA 1
ATOM 716 C C . THR A 1 90 ? -5.203 11.602 -1.323 1 71.5 90 THR A C 1
ATOM 718 O O . THR A 1 90 ? -4.715 12.414 -0.533 1 71.5 90 THR A O 1
ATOM 721 N N . GLN A 1 91 ? -6.285 10.938 -1.162 1 70.88 91 GLN A N 1
ATOM 722 C CA . GLN A 1 91 ? -7.094 11.227 0.019 1 70.88 91 GLN A CA 1
ATOM 723 C C . GLN A 1 91 ? -6.492 10.586 1.267 1 70.88 91 GLN A C 1
ATOM 725 O O . GLN A 1 91 ? -5.891 9.508 1.193 1 70.88 91 GLN A O 1
ATOM 730 N N . GLY A 1 92 ? -6.613 11.273 2.334 1 75.19 92 GLY A N 1
ATOM 731 C CA . GLY A 1 92 ? -6.246 10.695 3.615 1 75.19 92 GLY A CA 1
ATOM 732 C C . GLY A 1 92 ? -7.23 9.641 4.094 1 75.19 92 GLY A C 1
ATOM 733 O O . GLY A 1 92 ? -8.188 9.312 3.395 1 75.19 92 GLY A O 1
ATOM 734 N N . PHE A 1 93 ? -6.941 9 5.188 1 78.88 93 PHE A N 1
ATOM 735 C CA . PHE A 1 93 ? -7.754 7.934 5.766 1 78.88 93 PHE A CA 1
ATOM 736 C C . PHE A 1 93 ? -9.203 8.383 5.918 1 78.88 93 PHE A C 1
ATOM 738 O O . PHE A 1 93 ? -10.117 7.715 5.434 1 78.88 93 PHE A O 1
ATOM 745 N N . LEU A 1 94 ? -9.312 9.555 6.594 1 73.38 94 LEU A N 1
ATOM 746 C CA . LEU A 1 94 ? -10.672 10.008 6.879 1 73.38 94 LEU A CA 1
ATOM 747 C C . LEU A 1 94 ? -11.469 10.172 5.59 1 73.38 94 LEU A C 1
ATOM 749 O O . LEU A 1 94 ? -12.578 9.648 5.473 1 73.38 94 LEU A O 1
ATOM 753 N N . GLU A 1 95 ? -10.883 10.922 4.711 1 70.88 95 GLU A N 1
ATOM 754 C CA . GLU A 1 95 ? -11.57 11.18 3.449 1 70.88 95 GLU A CA 1
ATOM 755 C C . GLU A 1 95 ? -11.836 9.875 2.693 1 70.88 95 GLU A C 1
ATOM 757 O O . GLU A 1 95 ? -12.898 9.719 2.09 1 70.88 95 GLU A O 1
ATOM 762 N N . SER A 1 96 ? -10.859 9.055 2.719 1 72.5 96 SER A N 1
ATOM 763 C CA . SER A 1 96 ? -11.039 7.766 2.061 1 72.5 96 SER A CA 1
ATOM 764 C C . SER A 1 96 ? -12.211 6.996 2.656 1 72.5 96 SER A C 1
ATOM 766 O O . SER A 1 96 ? -13 6.395 1.925 1 72.5 96 SER A O 1
ATOM 768 N N . GLN A 1 97 ? -12.305 7.004 3.971 1 69.25 97 GLN A N 1
ATOM 769 C CA . GLN A 1 97 ? -13.367 6.266 4.645 1 69.25 97 GLN A CA 1
ATOM 770 C C . GLN A 1 97 ? -14.734 6.871 4.34 1 69.25 97 GLN A C 1
ATOM 772 O O . GLN A 1 97 ? -15.688 6.148 4.047 1 69.25 97 GLN A O 1
ATOM 777 N N . VAL A 1 98 ? -14.734 8.227 4.422 1 62.84 98 VAL A N 1
ATOM 778 C CA . VAL A 1 98 ? -15.984 8.93 4.148 1 62.84 98 VAL A CA 1
ATOM 779 C C . VAL A 1 98 ? -16.438 8.648 2.713 1 62.84 98 VAL A C 1
ATOM 781 O O . VAL A 1 98 ? -17.609 8.391 2.461 1 62.84 98 VAL A O 1
ATOM 784 N N . SER A 1 99 ? -15.5 8.711 1.842 1 62.06 99 SER A N 1
ATOM 785 C CA . SER A 1 99 ? -15.789 8.484 0.43 1 62.06 99 SER A CA 1
ATOM 786 C C . SER A 1 99 ? -16.312 7.066 0.192 1 62.06 99 SER A C 1
ATOM 788 O O . SER A 1 99 ? -17.062 6.824 -0.751 1 62.06 99 SER A O 1
ATOM 790 N N . HIS A 1 100 ? -15.945 6.285 1.146 1 62.16 100 HIS A N 1
ATOM 791 C CA . HIS A 1 100 ? -16.375 4.902 1.009 1 62.16 100 HIS A CA 1
ATOM 792 C C . HIS A 1 100 ? -17.594 4.613 1.887 1 62.16 100 HIS A C 1
ATOM 794 O O . HIS A 1 100 ? -17.938 3.453 2.125 1 62.16 100 HIS A O 1
ATOM 800 N N . G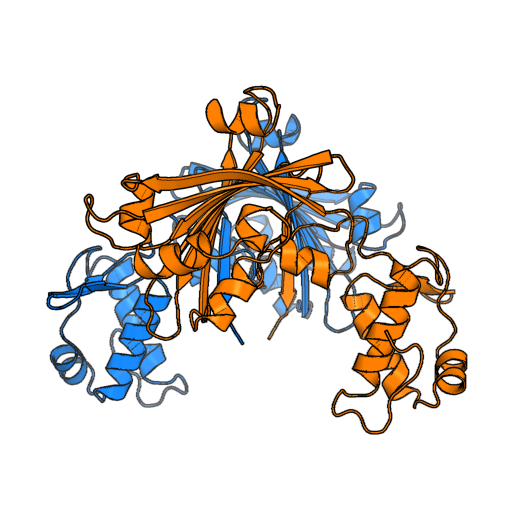LY A 1 101 ? -18.188 5.711 2.357 1 58.22 101 GLY A N 1
ATOM 801 C CA . GLY A 1 101 ? -19.469 5.652 3.027 1 58.22 101 GLY A CA 1
ATOM 802 C C . GLY A 1 101 ? -19.375 5.223 4.48 1 58.22 101 GLY A C 1
ATOM 803 O O . GLY A 1 101 ? -20.375 4.879 5.102 1 58.22 101 GLY A O 1
ATOM 804 N N . ARG A 1 102 ? -18.297 5.32 4.902 1 62.25 102 ARG A N 1
ATOM 805 C CA . ARG A 1 102 ? -18.141 4.883 6.285 1 62.25 102 ARG A CA 1
ATOM 806 C C . ARG A 1 102 ? -18.328 6.047 7.254 1 62.25 102 ARG A C 1
ATOM 808 O O . ARG A 1 102 ? -17.844 7.148 7.008 1 62.25 102 ARG A O 1
ATOM 815 N N . THR A 1 103 ? -19.203 5.863 8.305 1 64.25 103 THR A N 1
ATOM 816 C CA . THR A 1 103 ? -19.547 6.926 9.242 1 64.25 103 THR A CA 1
ATOM 817 C C . THR A 1 103 ? -19.047 6.582 10.648 1 64.25 103 THR A C 1
ATOM 819 O O . THR A 1 103 ? -19.203 7.371 11.578 1 64.25 103 THR A O 1
ATOM 822 N N . GLY A 1 104 ? -18.406 5.648 10.828 1 77.25 104 GLY A N 1
ATOM 823 C CA . GLY A 1 104 ? -18.047 5.223 12.172 1 77.25 104 GLY A CA 1
ATOM 824 C C . GLY A 1 104 ? -16.672 5.688 12.602 1 77.25 104 GLY A C 1
ATOM 825 O O . GLY A 1 104 ? -16.062 5.094 13.492 1 77.25 104 GLY A O 1
ATOM 826 N N . ILE A 1 105 ? -16.234 6.793 12.016 1 86 105 ILE A N 1
ATOM 827 C CA . ILE A 1 105 ? -14.906 7.266 12.375 1 86 105 ILE A CA 1
ATOM 828 C C . ILE A 1 105 ? -15.016 8.391 13.406 1 86 105 ILE A C 1
ATOM 830 O O . ILE A 1 105 ? -15.805 9.32 13.234 1 86 105 ILE A O 1
ATOM 834 N N . THR A 1 106 ? -14.305 8.297 14.477 1 92.31 106 THR A N 1
ATOM 835 C CA . THR A 1 106 ? -14.141 9.375 15.438 1 92.31 106 THR A CA 1
ATOM 836 C C . THR A 1 106 ? -12.672 9.758 15.586 1 92.31 106 THR A C 1
ATOM 838 O O . THR A 1 106 ? -11.797 8.898 15.508 1 92.31 106 THR A O 1
ATOM 841 N N . THR A 1 107 ? -12.438 11.031 15.734 1 95.25 107 THR A N 1
ATOM 842 C CA . THR A 1 107 ? -11.086 11.57 15.82 1 95.25 107 THR A CA 1
ATOM 843 C C . THR A 1 107 ? -10.906 12.383 17.094 1 95.25 107 THR A C 1
ATOM 845 O O . THR A 1 107 ? -11.781 13.18 17.453 1 95.25 107 THR A O 1
ATOM 848 N N . GLU A 1 108 ? -9.852 12.203 17.812 1 97.5 108 GLU A N 1
ATOM 849 C CA . GLU A 1 108 ? -9.414 13.039 18.938 1 97.5 108 GLU A CA 1
ATOM 850 C C . GLU A 1 108 ? -8.047 13.648 18.672 1 97.5 108 GLU A C 1
ATOM 852 O O . GLU A 1 108 ? -7.09 12.93 18.359 1 97.5 108 GLU A O 1
ATOM 857 N N . VAL A 1 109 ? -7.988 14.945 18.75 1 98.44 109 VAL A N 1
ATOM 858 C CA . VAL A 1 109 ? -6.695 15.617 18.703 1 98.44 109 VAL A CA 1
ATOM 859 C C . VAL A 1 109 ? -6.035 15.562 20.078 1 98.44 109 VAL A C 1
ATOM 861 O O . VAL A 1 109 ? -6.551 16.125 21.047 1 98.44 109 VAL A O 1
ATOM 864 N N . VAL A 1 110 ? -4.871 14.969 20.125 1 98.25 110 VAL A N 1
ATOM 865 C CA . VAL A 1 110 ? -4.258 14.758 21.438 1 98.25 110 VAL A CA 1
ATOM 866 C C . VAL A 1 110 ? -3.166 15.797 21.656 1 98.25 110 VAL A C 1
ATOM 868 O O . VAL A 1 110 ? -2.777 16.062 22.797 1 98.25 110 VAL A O 1
ATOM 871 N N . ASP A 1 111 ? -2.635 16.344 20.609 1 98.12 111 ASP A N 1
ATOM 872 C CA . ASP A 1 111 ? -1.656 17.422 20.688 1 98.12 111 ASP A CA 1
ATOM 873 C C . ASP A 1 111 ? -1.619 18.234 19.391 1 98.12 111 ASP A C 1
ATOM 875 O O . ASP A 1 111 ? -1.869 17.688 18.312 1 98.12 111 ASP A O 1
ATOM 879 N N . ALA A 1 112 ? -1.426 19.5 19.516 1 98.56 112 ALA A N 1
ATOM 880 C CA . ALA A 1 112 ? -1.321 20.406 18.375 1 98.56 112 ALA A CA 1
ATOM 881 C C . ALA A 1 112 ? -0.5 21.641 18.75 1 98.56 112 ALA A C 1
ATOM 883 O O . ALA A 1 112 ? -0.948 22.484 19.531 1 98.56 112 ALA A O 1
ATOM 884 N N . ARG A 1 113 ? 0.678 21.734 18.141 1 98.12 113 ARG A N 1
ATOM 885 C CA . ARG A 1 113 ? 1.524 22.875 18.5 1 98.12 113 ARG A CA 1
ATOM 886 C C . ARG A 1 113 ? 2.695 23.016 17.531 1 98.12 113 ARG A C 1
ATOM 888 O O . ARG A 1 113 ? 3.01 22.062 16.797 1 98.12 113 ARG A O 1
ATOM 895 N N . PHE A 1 114 ? 3.275 24.156 17.547 1 98.25 114 PHE A N 1
ATOM 896 C CA . PHE A 1 114 ? 4.535 24.359 16.844 1 98.25 114 PHE A CA 1
ATOM 897 C C . PHE A 1 114 ? 5.703 23.781 17.641 1 98.25 114 PHE A C 1
ATOM 899 O O . PHE A 1 114 ? 5.785 23.953 18.859 1 98.25 114 PHE A O 1
ATOM 906 N N . VAL A 1 115 ? 6.562 23.094 16.969 1 97.56 115 VAL A N 1
ATOM 907 C CA . VAL A 1 115 ? 7.723 22.453 17.578 1 97.56 115 VAL A CA 1
ATOM 908 C C . VAL A 1 115 ? 8.906 22.5 16.609 1 97.56 115 VAL A C 1
ATOM 910 O O . VAL A 1 115 ? 8.734 22.766 15.422 1 97.56 115 VAL A O 1
ATOM 913 N N . LEU A 1 116 ? 10.109 22.266 17.219 1 95.88 116 LEU A N 1
ATOM 914 C CA . LEU A 1 116 ? 11.25 21.984 16.344 1 95.88 116 LEU A CA 1
ATOM 915 C C . LEU A 1 116 ? 11.133 20.578 15.75 1 95.88 116 LEU A C 1
ATOM 917 O O . LEU A 1 116 ? 10.758 19.641 16.438 1 95.88 116 LEU A O 1
ATOM 921 N N . PRO A 1 117 ? 11.383 20.469 14.5 1 93.88 117 PRO A N 1
ATOM 922 C CA . PRO A 1 117 ? 11.18 19.172 13.852 1 93.88 117 PRO A CA 1
ATOM 923 C C . PRO A 1 117 ? 12.234 18.141 14.266 1 93.88 117 PRO A C 1
ATOM 925 O O . PRO A 1 117 ? 13.422 18.469 14.352 1 93.88 117 PRO A O 1
ATOM 928 N N . PRO A 1 118 ? 11.789 16.875 14.539 1 87.5 118 PRO A N 1
ATOM 929 C CA . PRO A 1 118 ? 12.773 15.789 14.562 1 87.5 118 PRO A CA 1
ATOM 930 C C . PRO A 1 118 ? 13.562 15.672 13.266 1 87.5 118 PRO A C 1
ATOM 932 O O . PRO A 1 118 ? 13.148 16.219 12.234 1 87.5 118 PRO A O 1
ATOM 935 N N . GLU A 1 119 ? 14.609 14.938 13.281 1 83.56 119 GLU A N 1
ATOM 936 C CA . GLU A 1 119 ? 15.531 14.852 12.156 1 83.56 119 GLU A CA 1
ATOM 937 C C . GLU A 1 119 ? 14.828 14.32 10.906 1 83.56 119 GLU A C 1
ATOM 939 O O . GLU A 1 119 ? 14.961 14.891 9.828 1 83.56 119 GLU A O 1
ATOM 944 N N . HIS A 1 120 ? 14.062 13.242 11.078 1 82 120 HIS A N 1
ATOM 945 C CA . HIS A 1 120 ? 13.43 12.633 9.914 1 82 120 HIS A CA 1
ATOM 946 C C . HIS A 1 120 ? 12.383 13.555 9.297 1 82 120 HIS A C 1
ATOM 948 O O . HIS A 1 120 ? 12.156 13.516 8.086 1 82 120 HIS A O 1
ATOM 954 N N . VAL A 1 121 ? 11.82 14.461 10.086 1 90.56 121 VAL A N 1
ATOM 955 C CA . VAL A 1 121 ? 10.836 15.422 9.602 1 90.56 121 VAL A CA 1
ATOM 956 C C . VAL A 1 121 ? 11.531 16.531 8.82 1 90.56 121 VAL A C 1
ATOM 958 O O . VAL A 1 121 ? 11.109 16.891 7.719 1 90.56 121 VAL A O 1
ATOM 961 N N . ALA A 1 122 ? 12.594 17.078 9.422 1 89.06 122 ALA A N 1
ATOM 962 C CA . ALA A 1 122 ? 13.367 18.125 8.75 1 89.06 122 ALA A CA 1
ATOM 963 C C . ALA A 1 122 ? 13.867 17.641 7.395 1 89.06 122 ALA A C 1
ATOM 965 O O . ALA A 1 122 ? 13.797 18.375 6.406 1 89.06 122 ALA A O 1
ATOM 966 N N . GLU A 1 123 ? 14.305 16.438 7.391 1 81.88 123 GLU A N 1
ATOM 967 C CA . GLU A 1 123 ? 14.805 15.844 6.152 1 81.88 123 GLU A CA 1
ATOM 968 C C . GLU A 1 123 ? 13.688 15.688 5.125 1 81.88 123 GLU A C 1
ATOM 970 O O . GLU A 1 123 ? 13.844 16.078 3.969 1 81.88 123 GLU A O 1
ATOM 975 N N . ALA A 1 124 ? 12.594 15.164 5.559 1 85.19 124 ALA A N 1
ATOM 976 C CA . ALA A 1 124 ? 11.484 14.891 4.648 1 85.19 124 ALA A CA 1
ATOM 977 C C . ALA A 1 124 ? 10.922 16.188 4.062 1 85.19 124 ALA A C 1
ATOM 979 O O . ALA A 1 124 ? 10.609 16.25 2.871 1 85.19 124 ALA A O 1
ATOM 980 N N . LEU A 1 125 ? 10.859 17.188 4.879 1 90 125 LEU A N 1
ATOM 981 C CA . LEU A 1 125 ? 10.25 18.453 4.465 1 90 125 LEU A CA 1
ATOM 982 C C . LEU A 1 125 ? 11.305 19.406 3.916 1 90 125 LEU A C 1
ATOM 984 O O . LEU A 1 125 ? 10.984 20.516 3.49 1 90 125 LEU A O 1
ATOM 988 N N . ARG A 1 126 ? 12.547 18.969 3.926 1 83.56 126 ARG A N 1
ATOM 989 C CA . ARG A 1 126 ? 13.664 19.766 3.426 1 83.56 126 ARG A CA 1
ATOM 990 C C . ARG A 1 126 ? 13.742 21.109 4.141 1 83.56 126 ARG A C 1
ATOM 992 O O . ARG A 1 126 ? 13.82 22.156 3.494 1 83.56 126 ARG A O 1
ATOM 999 N N . LEU A 1 127 ? 13.703 21.031 5.406 1 87 127 LEU A N 1
ATOM 1000 C CA . LEU A 1 127 ? 13.773 22.203 6.266 1 87 127 LEU A CA 1
ATOM 1001 C C . LEU A 1 127 ? 15.086 22.234 7.039 1 87 127 LEU A C 1
ATOM 1003 O O . LEU A 1 127 ? 15.742 21.203 7.195 1 87 127 LEU A O 1
ATOM 1007 N N . ALA A 1 128 ? 15.43 23.438 7.422 1 84 128 ALA A N 1
ATOM 1008 C CA . ALA A 1 128 ? 16.531 23.562 8.375 1 84 128 ALA A CA 1
ATOM 1009 C C . ALA A 1 128 ? 16.109 23.062 9.758 1 84 128 ALA A C 1
ATOM 1011 O O . ALA A 1 128 ? 14.922 23.062 10.086 1 84 128 ALA A O 1
ATOM 1012 N N . ALA A 1 129 ? 17.047 22.672 10.539 1 84.25 129 ALA A N 1
ATOM 1013 C CA . ALA A 1 129 ? 16.797 22.078 11.852 1 84.25 129 ALA A CA 1
ATOM 1014 C C . ALA A 1 129 ? 16.094 23.078 12.773 1 84.25 129 ALA A C 1
ATOM 1016 O O . ALA A 1 129 ? 15.352 22.688 13.68 1 84.25 129 ALA A O 1
ATOM 1017 N N . ASN A 1 130 ? 16.25 24.297 12.453 1 91.44 130 ASN A N 1
ATOM 1018 C CA . ASN A 1 130 ? 15.688 25.312 13.352 1 91.44 130 ASN A CA 1
ATOM 1019 C C . ASN A 1 130 ? 14.375 25.875 12.805 1 91.44 130 ASN A C 1
ATOM 1021 O O . ASN A 1 130 ? 13.781 26.766 13.422 1 91.44 130 ASN A O 1
ATOM 1025 N N . ASP A 1 131 ? 13.867 25.375 11.781 1 93.62 131 ASP A N 1
ATOM 1026 C CA . ASP A 1 131 ? 12.578 25.781 11.227 1 93.62 131 ASP A CA 1
ATOM 1027 C C . ASP A 1 131 ? 11.43 25.062 11.938 1 93.62 131 ASP A C 1
ATOM 1029 O O . ASP A 1 131 ? 11.281 23.844 11.82 1 93.62 131 ASP A O 1
ATOM 1033 N N . GLU A 1 132 ? 10.656 25.844 12.562 1 96.94 132 GLU A N 1
ATOM 1034 C CA . GLU A 1 132 ? 9.547 25.234 13.289 1 96.94 132 GLU A CA 1
ATOM 1035 C C . GLU A 1 132 ? 8.531 24.625 12.32 1 96.94 132 GLU A C 1
ATOM 1037 O O . GLU A 1 132 ? 8.359 25.109 11.203 1 96.94 132 GLU A O 1
ATOM 1042 N N . VAL A 1 133 ? 7.91 23.562 12.812 1 98.12 133 VAL A N 1
ATOM 1043 C CA . VAL A 1 133 ? 6.793 22.922 12.117 1 98.12 133 VAL A CA 1
ATOM 1044 C C . VAL A 1 133 ? 5.582 22.844 13.039 1 98.12 133 VAL A C 1
ATOM 1046 O O . VAL A 1 133 ? 5.727 22.859 14.266 1 98.12 133 VAL A O 1
ATOM 1049 N N . PHE A 1 134 ? 4.426 22.844 12.445 1 98.69 134 PHE A N 1
ATOM 1050 C CA . PHE A 1 134 ? 3.223 22.562 13.219 1 98.69 134 PHE A CA 1
ATOM 1051 C C . PHE A 1 134 ? 2.959 21.062 13.266 1 98.69 134 PHE A C 1
ATOM 1053 O O . PHE A 1 134 ? 2.812 20.406 12.227 1 98.69 134 PHE A O 1
ATOM 1060 N N . ALA A 1 135 ? 2.961 20.547 14.461 1 98.56 135 ALA A N 1
ATOM 1061 C CA . ALA A 1 135 ? 2.699 19.125 14.664 1 98.56 135 ALA A CA 1
ATOM 1062 C C . ALA A 1 135 ? 1.272 18.891 15.156 1 98.56 135 ALA A C 1
ATOM 1064 O O . ALA A 1 135 ? 0.84 19.516 16.141 1 98.56 135 ALA A O 1
ATOM 1065 N N . LEU A 1 136 ? 0.541 18.078 14.43 1 98.56 136 LEU A N 1
ATOM 1066 C CA . LEU A 1 136 ? -0.82 17.688 14.773 1 98.56 136 LEU A CA 1
ATOM 1067 C C . LEU A 1 136 ? -0.896 16.188 15.047 1 98.56 136 LEU A C 1
ATOM 1069 O O . LEU A 1 136 ? -0.611 15.375 14.164 1 98.56 136 LEU A O 1
ATOM 1073 N N . GLN A 1 137 ? -1.255 15.805 16.281 1 98.31 137 GLN A N 1
ATOM 1074 C CA . GLN A 1 137 ? -1.358 14.406 16.672 1 98.31 137 GLN A CA 1
ATOM 1075 C C . GLN A 1 137 ? -2.809 14.008 16.938 1 98.31 137 GLN A C 1
ATOM 1077 O O . GLN A 1 137 ? -3.52 14.703 17.672 1 98.31 137 GLN A O 1
ATOM 1082 N N . ARG A 1 138 ? -3.18 12.938 16.344 1 97.94 138 ARG A N 1
ATOM 1083 C CA . ARG A 1 138 ? -4.574 12.516 16.422 1 97.94 138 ARG A CA 1
ATOM 1084 C C . ARG A 1 138 ? -4.672 11.008 16.656 1 97.94 138 ARG A C 1
ATOM 1086 O O . ARG A 1 138 ? -3.854 10.242 16.156 1 97.94 138 ARG A O 1
ATOM 1093 N N . VAL A 1 139 ? -5.648 10.633 17.438 1 97.94 139 VAL A N 1
ATOM 1094 C CA . VAL A 1 139 ? -6.086 9.25 17.578 1 97.94 139 VAL A CA 1
ATOM 1095 C C . VAL A 1 139 ? -7.449 9.062 16.922 1 97.94 139 VAL A C 1
ATOM 1097 O O . VAL A 1 139 ? -8.32 9.93 17.031 1 97.94 139 VAL A O 1
ATOM 1100 N N . ARG A 1 140 ? -7.602 7.977 16.25 1 95.69 140 ARG A N 1
ATOM 1101 C CA . ARG A 1 140 ? -8.867 7.727 15.57 1 95.69 140 ARG A CA 1
ATOM 1102 C C . ARG A 1 140 ? -9.414 6.352 15.914 1 95.69 140 ARG A C 1
ATOM 1104 O O . ARG A 1 140 ? -8.656 5.398 16.094 1 95.69 140 ARG A O 1
ATOM 1111 N N . TRP A 1 141 ? -10.664 6.344 15.906 1 93.44 141 TRP A N 1
ATOM 1112 C CA . TRP A 1 141 ? -11.422 5.121 16.141 1 93.44 141 TRP A CA 1
ATOM 1113 C C . TRP A 1 141 ? -12.328 4.805 14.961 1 93.44 141 TRP A C 1
ATOM 1115 O O . TRP A 1 141 ? -12.828 5.711 14.289 1 93.44 141 TRP A O 1
ATOM 1125 N N . LEU A 1 142 ? -12.477 3.572 14.695 1 87.25 142 LEU A N 1
ATOM 1126 C CA . LEU A 1 142 ? -13.469 3.07 13.75 1 87.25 142 LEU A CA 1
ATOM 1127 C C . LEU A 1 142 ? -14.516 2.223 14.461 1 87.25 142 LEU A C 1
ATOM 1129 O O . LEU A 1 142 ? -14.195 1.169 15.016 1 87.25 142 LEU A O 1
ATOM 1133 N N . ASP A 1 143 ? -15.719 2.715 14.477 1 81 143 ASP A N 1
ATOM 1134 C CA . ASP A 1 143 ? -16.844 2.039 15.125 1 81 143 ASP A CA 1
ATOM 1135 C C . ASP A 1 143 ? -16.516 1.721 16.578 1 81 143 ASP A C 1
ATOM 1137 O O . ASP A 1 143 ? -16.719 0.596 17.047 1 81 143 ASP A O 1
ATOM 1141 N N . GLY A 1 144 ? -15.875 2.625 17.203 1 88.38 144 GLY A N 1
ATOM 1142 C CA . GLY A 1 144 ? -15.609 2.533 18.641 1 88.38 144 GLY A CA 1
ATOM 1143 C C . GLY A 1 144 ? -14.32 1.793 18.953 1 88.38 144 GLY A C 1
ATOM 1144 O O . GLY A 1 144 ? -13.906 1.731 20.109 1 88.38 144 GLY A O 1
ATOM 1145 N N . LYS A 1 145 ? -13.688 1.228 17.984 1 90.31 145 LYS A N 1
ATOM 1146 C CA . LYS A 1 145 ? -12.422 0.522 18.188 1 90.31 145 LYS A CA 1
ATOM 1147 C C . LYS A 1 145 ? -11.234 1.395 17.781 1 90.31 145 LYS A C 1
ATOM 1149 O O . LYS A 1 145 ? -11.234 1.994 16.719 1 90.31 145 LYS A O 1
ATOM 1154 N N . LEU A 1 146 ? -10.258 1.444 18.656 1 95.56 146 LEU A N 1
ATOM 1155 C CA . LEU A 1 146 ? -9.047 2.193 18.344 1 95.56 146 LEU A CA 1
ATOM 1156 C C . LEU A 1 146 ? -8.391 1.671 17.078 1 95.56 146 LEU A C 1
ATOM 1158 O O . LEU A 1 146 ? -8.18 0.465 16.938 1 95.56 146 LEU A O 1
ATOM 1162 N N . ALA A 1 147 ? -8.055 2.619 16.188 1 94.5 147 ALA A N 1
ATOM 1163 C CA . ALA A 1 147 ? -7.648 2.178 14.852 1 94.5 147 ALA A CA 1
ATOM 1164 C C . ALA A 1 147 ? -6.25 2.684 14.516 1 94.5 147 ALA A C 1
ATOM 1166 O O . ALA A 1 147 ? -5.453 1.965 13.906 1 94.5 147 ALA A O 1
ATOM 1167 N N . MET A 1 148 ? -5.988 3.922 14.891 1 96.81 148 MET A N 1
ATOM 1168 C CA . MET A 1 148 ? -4.715 4.469 14.43 1 96.81 148 MET A CA 1
ATOM 1169 C C . MET A 1 148 ? -4.312 5.68 15.273 1 96.81 148 MET A C 1
ATOM 1171 O O . MET A 1 148 ? -5.156 6.297 15.922 1 96.81 148 MET A O 1
ATOM 1175 N N . PHE A 1 149 ? -3.055 5.992 15.266 1 97.69 149 PHE A N 1
ATOM 1176 C CA . PHE A 1 149 ? -2.426 7.195 15.805 1 97.69 149 PHE A CA 1
ATOM 1177 C C . PHE A 1 149 ? -1.574 7.879 14.734 1 97.69 149 PHE A C 1
ATOM 1179 O O . PHE A 1 149 ? -0.691 7.254 14.148 1 97.69 149 PHE A O 1
ATOM 1186 N N . SER A 1 150 ? -1.827 9.148 14.516 1 97.25 150 SER A N 1
ATOM 1187 C CA . SER A 1 150 ? -1.153 9.852 13.43 1 97.25 150 SER A CA 1
ATOM 1188 C C . SER A 1 150 ? -0.516 11.148 13.922 1 97.25 150 SER A C 1
ATOM 1190 O O . SER A 1 150 ? -1.098 11.852 14.75 1 97.25 150 SER A O 1
ATOM 1192 N N . THR A 1 151 ? 0.607 11.391 13.398 1 97.19 151 THR A N 1
ATOM 1193 C CA . THR A 1 151 ? 1.233 12.703 13.523 1 97.19 151 THR A CA 1
ATOM 1194 C C . THR A 1 151 ? 1.487 13.312 12.148 1 97.19 151 THR A C 1
ATOM 1196 O O . THR A 1 151 ? 2.119 12.68 11.289 1 97.19 151 THR A O 1
ATOM 1199 N N . ASN A 1 152 ? 0.961 14.445 11.922 1 97.56 152 ASN A N 1
ATOM 1200 C CA . ASN A 1 152 ? 1.306 15.266 10.766 1 97.56 152 ASN A CA 1
ATOM 1201 C C . ASN A 1 152 ? 2.229 16.422 11.148 1 97.56 152 ASN A C 1
ATOM 1203 O O . ASN A 1 152 ? 2.07 17.016 12.211 1 97.56 152 ASN A O 1
ATOM 1207 N N . TRP A 1 153 ? 3.145 16.688 10.305 1 97.69 153 TRP A N 1
ATOM 1208 C CA . TRP A 1 153 ? 3.994 17.875 10.43 1 97.69 153 TRP A CA 1
ATOM 1209 C C . TRP A 1 153 ? 3.848 18.781 9.211 1 97.69 153 TRP A C 1
ATOM 1211 O O . TRP A 1 153 ? 3.943 18.312 8.07 1 97.69 153 TRP A O 1
ATOM 1221 N N . PHE A 1 154 ? 3.641 20.047 9.492 1 98 154 PHE A N 1
ATOM 1222 C CA . PHE A 1 154 ? 3.463 21.047 8.453 1 98 154 PHE A CA 1
ATOM 1223 C C . PHE A 1 154 ? 4.496 22.172 8.602 1 98 154 PHE A C 1
ATOM 1225 O O . PHE A 1 154 ? 4.719 22.672 9.711 1 98 154 PHE A O 1
ATOM 1232 N N . PRO A 1 155 ? 5.07 22.562 7.445 1 97.31 155 PRO A N 1
ATOM 1233 C CA . PRO A 1 155 ? 5.879 23.781 7.527 1 97.31 155 PRO A CA 1
ATOM 1234 C C . PRO A 1 155 ? 5.098 24.984 8.086 1 97.31 155 PRO A C 1
ATOM 1236 O O . PRO A 1 155 ? 3.865 24.984 8.039 1 97.31 155 PRO A O 1
ATOM 1239 N N . LYS A 1 156 ? 5.84 25.953 8.508 1 96.69 156 LYS A N 1
ATOM 1240 C CA . LYS A 1 156 ? 5.301 27.047 9.312 1 96.69 156 LYS A CA 1
ATOM 1241 C C . LYS A 1 156 ? 4.09 27.672 8.633 1 96.69 156 LYS A C 1
ATOM 1243 O O . LYS A 1 156 ? 3.039 27.844 9.258 1 96.69 156 LYS A O 1
ATOM 1248 N N . ASP A 1 157 ? 4.109 28 7.383 1 94.44 157 ASP A N 1
ATOM 1249 C CA . ASP A 1 157 ? 3.027 28.688 6.684 1 94.44 157 ASP A CA 1
ATOM 1250 C C . ASP A 1 157 ? 1.803 27.781 6.543 1 94.44 157 ASP A C 1
ATOM 1252 O O . ASP A 1 157 ? 0.674 28.219 6.773 1 94.44 157 ASP A O 1
ATOM 1256 N N . VAL A 1 158 ? 2.014 26.594 6.211 1 97.12 158 VAL A N 1
ATOM 1257 C CA . VAL A 1 158 ? 0.943 25.609 6.117 1 97.12 158 VAL A CA 1
ATOM 1258 C C . VAL A 1 158 ? 0.375 25.328 7.504 1 97.12 158 VAL A C 1
ATOM 1260 O O . VAL A 1 158 ? -0.842 25.234 7.68 1 97.12 158 VAL A O 1
ATOM 1263 N N . GLY A 1 159 ? 1.291 25.219 8.398 1 98.12 159 GLY A N 1
ATOM 1264 C CA . GLY A 1 159 ? 0.918 24.953 9.781 1 98.12 159 GLY A CA 1
ATOM 1265 C C . GLY A 1 159 ? -0.008 26 10.359 1 98.12 159 GLY A C 1
ATOM 1266 O O . GLY A 1 159 ? -0.906 25.672 11.141 1 98.12 159 GLY A O 1
ATOM 1267 N N . ARG A 1 160 ? 0.222 27.234 10.023 1 97.88 160 ARG A N 1
ATOM 1268 C CA . ARG A 1 160 ? -0.645 28.297 10.5 1 97.88 160 ARG A CA 1
ATOM 1269 C C . ARG A 1 160 ? -2.082 28.094 10.039 1 97.88 160 ARG A C 1
ATOM 1271 O O . ARG A 1 160 ? -3.025 28.344 10.781 1 97.88 160 ARG A O 1
ATOM 1278 N N . THR A 1 161 ? -2.23 27.656 8.852 1 97.88 161 THR A N 1
ATOM 1279 C CA . THR A 1 161 ? -3.551 27.359 8.305 1 97.88 161 THR A CA 1
ATOM 1280 C C . THR A 1 161 ? -4.266 26.312 9.156 1 97.88 161 THR A C 1
ATOM 1282 O O . THR A 1 161 ? -5.449 26.469 9.477 1 97.88 161 THR A O 1
ATOM 1285 N N . ILE A 1 162 ? -3.545 25.312 9.555 1 98.06 162 ILE A N 1
ATOM 1286 C CA . ILE A 1 162 ? -4.121 24.219 10.352 1 98.06 162 ILE A CA 1
ATOM 1287 C C . ILE A 1 162 ? -4.344 24.703 11.781 1 98.06 162 ILE A C 1
ATOM 1289 O O . ILE A 1 162 ? -5.375 24.406 12.391 1 98.06 162 ILE A O 1
ATOM 1293 N N . ALA A 1 163 ? -3.424 25.469 12.266 1 98.31 163 ALA A N 1
ATOM 1294 C CA . ALA A 1 163 ? -3.514 25.984 13.633 1 98.31 163 ALA A CA 1
ATOM 1295 C C . ALA A 1 163 ? -4.742 26.875 13.812 1 98.31 163 ALA A C 1
ATOM 1297 O O . ALA A 1 163 ? -5.305 26.953 14.906 1 98.31 163 ALA A O 1
ATOM 1298 N N . ASP A 1 164 ? -5.172 27.391 12.75 1 97.75 164 ASP A N 1
ATOM 1299 C CA . ASP A 1 164 ? -6.301 28.328 12.805 1 97.75 164 ASP A CA 1
ATOM 1300 C C . ASP A 1 164 ? -7.613 27.594 12.523 1 97.75 164 ASP A C 1
ATOM 1302 O O . ASP A 1 164 ? -8.688 28.188 12.625 1 97.75 164 ASP A O 1
ATOM 1306 N N . ALA A 1 165 ? -7.562 26.422 12.164 1 97.62 165 ALA A N 1
ATOM 1307 C CA . ALA A 1 165 ? -8.758 25.672 11.789 1 97.62 165 ALA A CA 1
ATOM 1308 C C . ALA A 1 165 ? -9.391 25.016 13.008 1 97.62 165 ALA A C 1
ATOM 1310 O O . ALA A 1 165 ? -9.031 23.891 13.375 1 97.62 165 ALA A O 1
ATOM 1311 N N . GLU A 1 166 ? -10.383 25.547 13.516 1 97.44 166 GLU A N 1
ATOM 1312 C CA . GLU A 1 166 ? -10.992 25.109 14.766 1 97.44 166 GLU A CA 1
ATOM 1313 C C . GLU A 1 166 ? -11.617 23.719 14.617 1 97.44 166 GLU A C 1
ATOM 1315 O O . GLU A 1 166 ? -11.539 22.891 15.531 1 97.44 166 GLU A O 1
ATOM 1320 N N . ASP A 1 167 ? -12.219 23.516 13.555 1 95.5 167 ASP A N 1
ATOM 1321 C CA . ASP A 1 167 ? -12.875 22.234 13.344 1 95.5 167 ASP A CA 1
ATOM 1322 C C . ASP A 1 167 ? -11.852 21.109 13.273 1 95.5 167 ASP A C 1
ATOM 1324 O O . ASP A 1 167 ? -12.094 20.016 13.797 1 95.5 167 ASP A O 1
ATOM 1328 N N . VAL A 1 168 ? -10.719 21.359 12.672 1 96.06 168 VAL A N 1
ATOM 1329 C CA . VAL A 1 168 ? -9.656 20.375 12.609 1 96.06 168 VAL A CA 1
ATOM 1330 C C . VAL A 1 168 ? -9.117 20.094 14.016 1 96.06 168 VAL A C 1
ATOM 1332 O O . VAL A 1 168 ? -8.945 18.938 14.406 1 96.06 168 VAL A O 1
ATOM 1335 N N . LEU A 1 169 ? -8.914 21.156 14.758 1 97.81 169 LEU A N 1
ATOM 1336 C CA . LEU A 1 169 ? -8.359 21.016 16.094 1 97.81 169 LEU A CA 1
ATOM 1337 C C . LEU A 1 169 ? -9.352 20.328 17.031 1 97.81 169 LEU A C 1
ATOM 1339 O O . LEU A 1 169 ? -8.961 19.719 18.031 1 97.81 169 LEU A O 1
ATOM 1343 N N . ALA A 1 170 ? -10.625 20.391 16.625 1 96.81 170 ALA A N 1
ATOM 1344 C CA . ALA A 1 170 ? -11.672 19.734 17.406 1 96.81 170 ALA A CA 1
ATOM 1345 C C . ALA A 1 170 ? -11.859 18.281 16.984 1 96.81 170 ALA A C 1
ATOM 1347 O O . ALA A 1 170 ? -12.617 17.531 17.594 1 96.81 170 ALA A O 1
ATOM 1348 N N . GLY A 1 171 ? -11.18 17.922 15.953 1 93.69 171 GLY A N 1
ATOM 1349 C CA . GLY A 1 171 ? -11.266 16.547 15.477 1 93.69 171 GLY A CA 1
ATOM 1350 C C . GLY A 1 171 ? -12.43 16.312 14.539 1 93.69 171 GLY A C 1
ATOM 1351 O O . GLY A 1 171 ? -12.75 15.164 14.211 1 93.69 171 GLY A O 1
ATOM 1352 N N . THR A 1 172 ? -13.078 17.344 14.055 1 90.88 172 THR A N 1
ATOM 1353 C CA . THR A 1 172 ? -14.281 17.188 13.242 1 90.88 172 THR A CA 1
ATOM 1354 C C . THR A 1 172 ? -14.039 17.641 11.805 1 90.88 172 THR A C 1
ATOM 1356 O O . THR A 1 172 ? -14.852 17.375 10.922 1 90.88 172 THR A O 1
ATOM 1359 N N . GLY A 1 173 ? -12.945 18.219 11.594 1 89.38 173 GLY A N 1
ATOM 1360 C CA . GLY A 1 173 ? -12.641 18.734 10.273 1 89.38 173 GLY A CA 1
ATOM 1361 C C . GLY A 1 173 ? -11.625 17.906 9.523 1 89.38 173 GLY A C 1
ATOM 1362 O O . GLY A 1 173 ? -10.969 17.031 10.117 1 89.38 173 GLY A O 1
ATOM 1363 N N . SER A 1 174 ? -11.508 18.156 8.227 1 88.88 174 SER A N 1
ATOM 1364 C CA . SER A 1 174 ? -10.562 17.484 7.336 1 88.88 174 SER A CA 1
ATOM 1365 C C . SER A 1 174 ? -9.328 18.359 7.098 1 88.88 174 SER A C 1
ATOM 1367 O O . SER A 1 174 ? -9.422 19.453 6.555 1 88.88 174 SER A O 1
ATOM 1369 N N . VAL A 1 175 ? -8.203 17.766 7.457 1 93.75 175 VAL A N 1
ATOM 1370 C CA . VAL A 1 175 ? -6.938 18.438 7.195 1 93.75 175 VAL A CA 1
ATOM 1371 C C . VAL A 1 175 ? -6.789 18.703 5.699 1 93.75 175 VAL A C 1
ATOM 1373 O O . VAL A 1 175 ? -6.473 19.828 5.289 1 93.75 175 VAL A O 1
ATOM 1376 N N . ASN A 1 176 ? -7.059 17.703 4.883 1 90.31 176 ASN A N 1
ATOM 1377 C CA . ASN A 1 176 ? -6.891 17.828 3.439 1 90.31 176 ASN A CA 1
ATOM 1378 C C . ASN A 1 176 ? -7.797 18.906 2.855 1 90.31 176 ASN A C 1
ATOM 1380 O O . ASN A 1 176 ? -7.363 19.703 2.027 1 90.31 176 ASN A O 1
ATOM 1384 N N . ASN A 1 177 ? -8.992 18.891 3.303 1 87.69 177 ASN A N 1
ATOM 1385 C CA . ASN A 1 177 ? -9.93 19.906 2.824 1 87.69 177 ASN A CA 1
ATOM 1386 C C . ASN A 1 177 ? -9.508 21.312 3.234 1 87.69 177 ASN A C 1
ATOM 1388 O O . ASN A 1 177 ? -9.578 22.234 2.436 1 87.69 177 ASN A O 1
ATOM 1392 N N . THR A 1 178 ? -9.125 21.484 4.449 1 93.75 178 THR A N 1
ATOM 1393 C CA . THR A 1 178 ? -8.68 22.766 4.965 1 93.75 178 THR A CA 1
ATOM 1394 C C . THR A 1 178 ? -7.48 23.281 4.176 1 93.75 178 THR A C 1
ATOM 1396 O O . THR A 1 178 ? -7.449 24.453 3.779 1 93.75 178 THR A O 1
ATOM 1399 N N . LEU A 1 179 ? -6.566 22.406 3.898 1 93.94 179 LEU A N 1
ATOM 1400 C CA . LEU A 1 179 ? -5.375 22.781 3.148 1 93.94 179 LEU A CA 1
ATOM 1401 C C . LEU A 1 179 ? -5.73 23.141 1.709 1 93.94 179 LEU A C 1
ATOM 1403 O O . LEU A 1 179 ? -5.254 24.141 1.181 1 93.94 179 LEU A O 1
ATOM 1407 N N . ARG A 1 180 ? -6.559 22.375 1.144 1 90.81 180 ARG A N 1
ATOM 1408 C CA . ARG A 1 180 ? -6.973 22.625 -0.233 1 90.81 180 ARG A CA 1
ATOM 1409 C C . ARG A 1 180 ? -7.625 24 -0.367 1 90.81 180 ARG A C 1
ATOM 1411 O O . ARG A 1 180 ? -7.328 24.75 -1.301 1 90.81 180 ARG A O 1
ATOM 1418 N N . LYS A 1 181 ? -8.461 24.359 0.504 1 92.06 181 LYS A N 1
ATOM 1419 C CA . LYS A 1 181 ? -9.156 25.641 0.498 1 92.06 181 LYS A CA 1
ATOM 1420 C C . LYS A 1 181 ? -8.18 26.797 0.63 1 92.06 181 LYS A C 1
ATOM 1422 O O . LYS A 1 181 ? -8.422 27.891 0.111 1 92.06 181 LYS A O 1
ATOM 1427 N N . ALA A 1 182 ? -7.133 26.531 1.304 1 95.19 182 ALA A N 1
ATOM 1428 C CA . ALA A 1 182 ? -6.133 27.578 1.528 1 95.19 182 ALA A CA 1
ATOM 1429 C C . ALA A 1 182 ? -5.121 27.625 0.388 1 95.19 182 ALA A C 1
ATOM 1431 O O 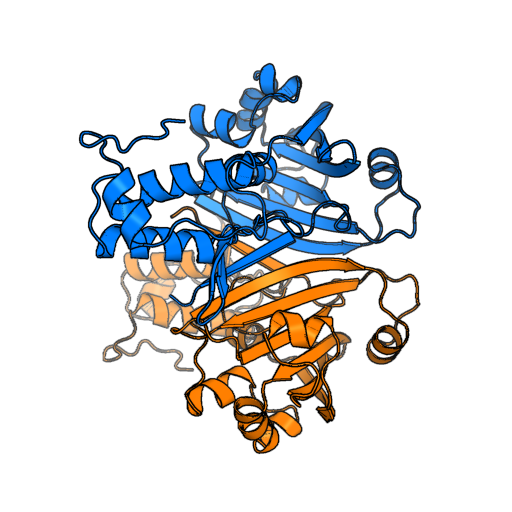. ALA A 1 182 ? -4.172 28.406 0.419 1 95.19 182 ALA A O 1
ATOM 1432 N N . GLY A 1 183 ? -5.254 26.672 -0.59 1 93.12 183 GLY A N 1
ATOM 1433 C CA . GLY A 1 183 ? -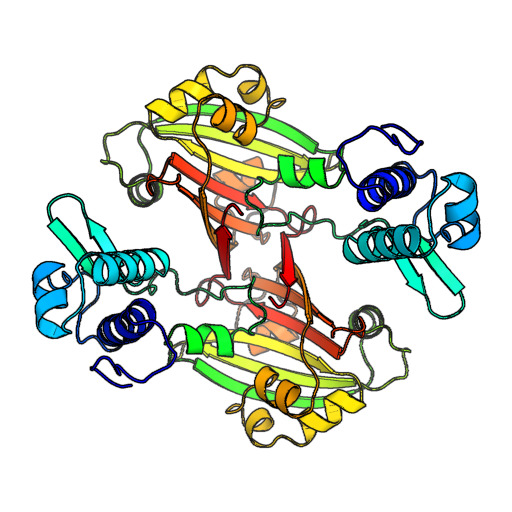4.41 26.719 -1.772 1 93.12 183 GLY A CA 1
ATOM 1434 C C . GLY A 1 183 ? -3.295 25.688 -1.742 1 93.12 183 GLY A C 1
ATOM 1435 O O . GLY A 1 183 ? -2.463 25.641 -2.65 1 93.12 183 GLY A O 1
ATOM 1436 N N . PHE A 1 184 ? -3.238 24.922 -0.747 1 92.5 184 PHE A N 1
ATOM 1437 C CA . PHE A 1 184 ? -2.264 23.844 -0.679 1 92.5 184 PHE A CA 1
ATOM 1438 C C . PHE A 1 184 ? -2.844 22.547 -1.252 1 92.5 184 PHE A C 1
ATOM 1440 O O . PHE A 1 184 ? -3.479 21.781 -0.534 1 92.5 184 PHE A O 1
ATOM 1447 N N . VAL A 1 185 ? -2.547 22.297 -2.508 1 89.44 185 VAL A N 1
ATOM 1448 C CA . VAL A 1 185 ? -3.139 21.172 -3.225 1 89.44 185 VAL A CA 1
ATOM 1449 C C . VAL A 1 185 ? -2.076 20.109 -3.486 1 89.44 185 VAL A C 1
ATOM 1451 O O . VAL A 1 185 ? -1.02 20.406 -4.051 1 89.44 185 VAL A O 1
ATOM 1454 N N . THR A 1 186 ? -2.367 18.891 -3.096 1 88.94 186 THR A N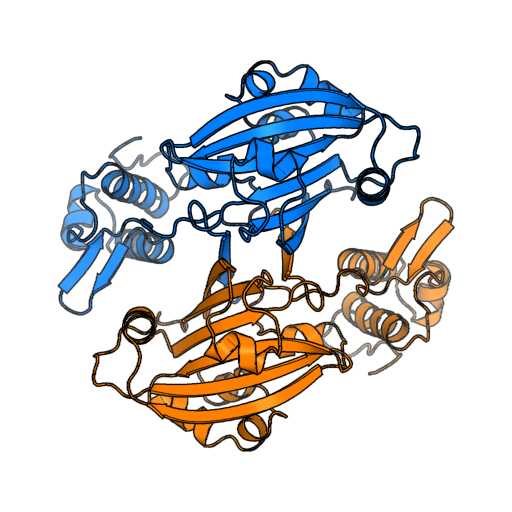 1
ATOM 1455 C CA . THR A 1 186 ? -1.437 17.781 -3.273 1 88.94 186 THR A CA 1
ATOM 1456 C C . THR A 1 186 ? -1.385 17.344 -4.734 1 88.94 186 THR A C 1
ATOM 1458 O O . THR A 1 186 ? -2.42 17.062 -5.34 1 88.94 186 THR A O 1
ATOM 1461 N N . SER A 1 187 ? -0.232 17.297 -5.289 1 83.81 187 SER A N 1
ATOM 1462 C CA . SER A 1 187 ? -0.005 16.797 -6.637 1 83.81 187 SER A CA 1
ATOM 1463 C C . SER A 1 187 ? 0.544 15.367 -6.605 1 83.81 187 SER A C 1
ATOM 1465 O O . SER A 1 187 ? 0.392 14.617 -7.574 1 83.81 187 SER A O 1
ATOM 1467 N N . GLY A 1 188 ? 1.156 15.117 -5.566 1 85.19 188 GLY A N 1
ATOM 1468 C CA . GLY A 1 188 ? 1.71 13.781 -5.398 1 85.19 188 GLY A CA 1
ATOM 1469 C C . GLY A 1 188 ? 2.139 13.492 -3.973 1 85.19 188 GLY A C 1
ATOM 1470 O O . GLY A 1 188 ? 2.201 14.398 -3.139 1 85.19 188 GLY A O 1
ATOM 1471 N N . ALA A 1 189 ? 2.359 12.242 -3.729 1 87.94 189 ALA A N 1
ATOM 1472 C CA . ALA A 1 189 ? 2.859 11.773 -2.439 1 87.94 189 ALA A CA 1
ATOM 1473 C C . ALA A 1 189 ? 3.629 10.461 -2.59 1 87.94 189 ALA A C 1
ATOM 1475 O O . ALA A 1 189 ? 3.41 9.711 -3.545 1 87.94 189 ALA A O 1
ATOM 1476 N N . HIS A 1 190 ? 4.555 10.305 -1.736 1 86.94 190 HIS A N 1
ATOM 1477 C CA . HIS A 1 190 ? 5.289 9.047 -1.597 1 86.94 190 HIS A CA 1
ATOM 1478 C C . HIS A 1 190 ? 5.105 8.453 -0.203 1 86.94 190 HIS A C 1
ATOM 1480 O O . HIS A 1 190 ? 5.324 9.141 0.8 1 86.94 190 HIS A O 1
ATOM 1486 N N . ARG A 1 191 ? 4.695 7.203 -0.219 1 91 191 ARG A N 1
ATOM 1487 C CA . ARG A 1 191 ? 4.406 6.547 1.053 1 91 191 ARG A CA 1
ATOM 1488 C C . ARG A 1 191 ? 5.277 5.309 1.238 1 91 191 ARG A C 1
ATOM 1490 O O . ARG A 1 191 ? 5.508 4.559 0.289 1 91 191 ARG A O 1
ATOM 1497 N N . VAL A 1 192 ? 5.77 5.188 2.416 1 89.94 192 VAL A N 1
ATOM 1498 C CA . VAL A 1 192 ? 6.535 4.008 2.803 1 89.94 192 VAL A CA 1
ATOM 1499 C C . VAL A 1 192 ? 5.824 3.281 3.941 1 89.94 192 VAL A C 1
ATOM 1501 O O . VAL A 1 192 ? 5.445 3.896 4.941 1 89.94 192 VAL A O 1
ATOM 1504 N N . ILE A 1 193 ? 5.664 1.958 3.775 1 94.12 193 ILE A N 1
ATOM 1505 C CA . ILE A 1 193 ? 4.91 1.145 4.723 1 94.12 193 ILE A CA 1
ATOM 1506 C C . ILE A 1 193 ? 5.816 0.074 5.324 1 94.12 193 ILE A C 1
ATOM 1508 O O . ILE A 1 193 ? 6.52 -0.631 4.594 1 94.12 193 ILE A O 1
ATOM 1512 N N . ARG A 1 194 ? 5.793 -0.046 6.664 1 93.31 194 ARG A N 1
ATOM 1513 C CA . ARG A 1 194 ? 6.57 -1.055 7.371 1 93.31 194 ARG A CA 1
ATOM 1514 C C . ARG A 1 194 ? 5.754 -1.694 8.492 1 93.31 194 ARG A C 1
ATOM 1516 O O . ARG A 1 194 ? 4.922 -1.03 9.117 1 93.31 194 ARG A O 1
ATOM 1523 N N . ALA A 1 195 ? 5.973 -2.957 8.656 1 95.25 195 ALA A N 1
ATOM 1524 C CA . ALA A 1 195 ? 5.5 -3.607 9.883 1 95.25 195 ALA A CA 1
ATOM 1525 C C . ALA A 1 195 ? 6.523 -3.471 11 1 95.25 195 ALA A C 1
ATOM 1527 O O . ALA A 1 195 ? 7.703 -3.785 10.82 1 95.25 195 ALA A O 1
ATOM 1528 N N . MET A 1 196 ? 6.016 -2.973 12.148 1 92.19 196 MET A N 1
ATOM 1529 C CA . MET A 1 196 ? 6.93 -2.648 13.242 1 92.19 196 MET A CA 1
ATOM 1530 C C . MET A 1 196 ? 6.258 -2.861 14.594 1 92.19 196 MET A C 1
ATOM 1532 O O . MET A 1 196 ? 5.047 -3.074 14.664 1 92.19 196 MET A O 1
ATOM 1536 N N . ARG A 1 197 ? 7.207 -2.895 15.602 1 90.44 197 ARG A N 1
ATOM 1537 C CA . ARG A 1 197 ? 6.719 -2.641 16.953 1 90.44 197 ARG A CA 1
ATOM 1538 C C . ARG A 1 197 ? 6.559 -1.146 17.203 1 90.44 197 ARG A C 1
ATOM 1540 O O . ARG A 1 197 ? 7.395 -0.347 16.781 1 90.44 197 ARG A O 1
ATOM 1547 N N . ALA A 1 198 ? 5.477 -0.866 17.891 1 91.69 198 ALA A N 1
ATOM 1548 C CA . ALA A 1 198 ? 5.262 0.547 18.188 1 91.69 198 ALA A CA 1
ATOM 1549 C C . ALA A 1 198 ? 6.199 1.019 19.297 1 91.69 198 ALA A C 1
ATOM 1551 O O . ALA A 1 198 ? 6.398 0.316 20.297 1 91.69 198 ALA A O 1
ATOM 1552 N N . PRO A 1 199 ? 6.805 2.201 19.125 1 90.75 199 PRO A N 1
ATOM 1553 C CA . PRO A 1 199 ? 7.516 2.787 20.266 1 90.75 199 PRO A CA 1
ATOM 1554 C C . PRO A 1 199 ? 6.598 3.051 21.453 1 90.75 199 PRO A C 1
ATOM 1556 O O . PRO A 1 199 ? 5.379 3.137 21.297 1 90.75 199 PRO A O 1
ATOM 1559 N N . GLU A 1 200 ? 7.152 3.195 22.578 1 90.31 200 GLU A N 1
ATOM 1560 C CA . GLU A 1 200 ? 6.406 3.275 23.828 1 90.31 200 GLU A CA 1
ATOM 1561 C C . GLU A 1 200 ? 5.332 4.359 23.766 1 90.31 200 GLU A C 1
ATOM 1563 O O . GLU A 1 200 ? 4.172 4.109 24.094 1 90.31 200 GLU A O 1
ATOM 1568 N N . GLY A 1 201 ? 5.652 5.574 23.375 1 92.69 201 GLY A N 1
ATOM 1569 C CA . GLY A 1 201 ? 4.684 6.652 23.266 1 92.69 201 GLY A CA 1
ATOM 1570 C C . GLY A 1 201 ? 3.537 6.336 22.328 1 92.69 201 GLY A C 1
ATOM 1571 O O . GLY A 1 201 ? 2.379 6.633 22.625 1 92.69 201 GLY A O 1
ATOM 1572 N N . VAL A 1 202 ? 3.816 5.734 21.266 1 94.19 202 VAL A N 1
ATOM 1573 C CA . VAL A 1 202 ? 2.811 5.352 20.281 1 94.19 202 VAL A CA 1
ATOM 1574 C C . VAL A 1 202 ? 1.93 4.238 20.844 1 94.19 202 VAL A C 1
ATOM 1576 O O . VAL A 1 202 ? 0.703 4.293 20.734 1 94.19 202 VAL A O 1
ATOM 1579 N N . ALA A 1 203 ? 2.553 3.254 21.484 1 95.44 203 ALA A N 1
ATOM 1580 C CA . ALA A 1 203 ? 1.821 2.133 22.062 1 95.44 203 ALA A CA 1
ATOM 1581 C C . ALA A 1 203 ? 0.818 2.617 23.109 1 95.44 203 ALA A C 1
ATOM 1583 O O . ALA A 1 203 ? -0.284 2.076 23.219 1 95.44 203 ALA A O 1
ATOM 1584 N N . ALA A 1 204 ? 1.229 3.586 23.844 1 96.94 204 ALA A N 1
ATOM 1585 C CA . ALA A 1 204 ? 0.343 4.152 24.859 1 96.94 204 ALA A CA 1
ATOM 1586 C C . ALA A 1 204 ? -0.896 4.773 24.219 1 96.94 204 ALA A C 1
ATOM 1588 O O . ALA A 1 204 ? -2.016 4.566 24.688 1 96.94 204 ALA A O 1
ATOM 1589 N N . HIS A 1 205 ? -0.693 5.508 23.141 1 97.19 205 HIS A N 1
ATOM 1590 C CA . HIS A 1 205 ? -1.817 6.121 22.438 1 97.19 205 HIS A CA 1
ATOM 1591 C C . HIS A 1 205 ? -2.736 5.062 21.828 1 97.19 205 HIS A C 1
ATOM 1593 O O . HIS A 1 205 ? -3.955 5.238 21.797 1 97.19 205 HIS A O 1
ATOM 1599 N N . LEU A 1 206 ? -2.158 3.971 21.375 1 97.31 206 LEU A N 1
ATOM 1600 C CA . LEU A 1 206 ? -2.918 2.908 20.719 1 97.31 206 LEU A CA 1
ATOM 1601 C C . LEU A 1 206 ? -3.432 1.901 21.75 1 97.31 206 LEU A C 1
ATOM 1603 O O . LEU A 1 206 ? -4.195 0.997 21.406 1 97.31 206 LEU A O 1
ATOM 1607 N N . GLN A 1 207 ? -2.939 2.033 22.938 1 96.62 207 GLN A N 1
ATOM 1608 C CA . GLN A 1 207 ? -3.352 1.152 24.031 1 96.62 207 GLN A CA 1
ATOM 1609 C C . GLN A 1 207 ? -3.068 -0.309 23.688 1 96.62 207 GLN A C 1
ATOM 1611 O O . GLN A 1 207 ? -3.945 -1.165 23.828 1 96.62 207 GLN A O 1
ATOM 1616 N N . ILE A 1 208 ? -1.87 -0.587 23.328 1 94.81 208 ILE A N 1
ATOM 1617 C CA . ILE A 1 208 ? -1.487 -1.948 22.969 1 94.81 208 ILE A CA 1
ATOM 1618 C C . ILE A 1 208 ? -0.225 -2.348 23.719 1 94.81 208 ILE A C 1
ATOM 1620 O O . ILE A 1 208 ? 0.473 -1.493 24.266 1 94.81 208 ILE A O 1
ATOM 1624 N N . GLY A 1 209 ? -0.011 -3.691 23.734 1 92.19 209 GLY A N 1
ATOM 1625 C CA . GLY A 1 209 ? 1.218 -4.211 24.312 1 92.19 209 GLY A CA 1
ATOM 1626 C C . GLY A 1 209 ? 2.436 -3.969 23.438 1 92.19 209 GLY A C 1
ATOM 1627 O O . GLY A 1 209 ? 2.307 -3.699 22.234 1 92.19 209 GLY A O 1
ATOM 1628 N N . PRO A 1 210 ? 3.629 -4.059 23.984 1 86.81 210 PRO A N 1
ATOM 1629 C CA . PRO A 1 210 ? 4.867 -3.725 23.281 1 86.81 210 PRO A CA 1
ATOM 1630 C C . PRO A 1 210 ? 5.156 -4.684 22.125 1 86.81 210 PRO A C 1
ATOM 1632 O O . PRO A 1 210 ? 5.906 -4.34 21.203 1 86.81 210 PRO A O 1
ATOM 1635 N N . ASP A 1 211 ? 4.539 -5.859 22.078 1 87.94 211 ASP A N 1
ATOM 1636 C CA . ASP A 1 211 ? 4.898 -6.852 21.078 1 87.94 211 ASP A CA 1
ATOM 1637 C C . ASP A 1 211 ? 3.836 -6.938 19.984 1 87.94 211 ASP A C 1
ATOM 1639 O O . ASP A 1 211 ? 3.979 -7.703 19.031 1 87.94 211 ASP A O 1
ATOM 1643 N N . GLN A 1 212 ? 2.865 -6.164 20.094 1 91.75 212 GLN A N 1
ATOM 1644 C CA . GLN A 1 212 ? 1.814 -6.203 19.078 1 91.75 212 GLN A CA 1
ATOM 1645 C C . GLN A 1 212 ? 2.285 -5.566 17.766 1 91.75 212 GLN A C 1
ATOM 1647 O O . GLN A 1 212 ? 2.771 -4.434 17.766 1 91.75 212 GLN A O 1
ATOM 1652 N N . PRO A 1 213 ? 2.205 -6.324 16.703 1 94.19 213 PRO A N 1
ATOM 1653 C CA . PRO A 1 213 ? 2.602 -5.742 15.414 1 94.19 213 PRO A CA 1
ATOM 1654 C C . PRO A 1 213 ? 1.681 -4.609 14.969 1 94.19 213 PRO A C 1
ATOM 1656 O O . PRO A 1 213 ? 0.463 -4.691 15.156 1 94.19 213 PRO A O 1
ATOM 1659 N N . VAL A 1 214 ? 2.271 -3.557 14.438 1 95.75 214 VAL A N 1
ATOM 1660 C CA . VAL A 1 214 ? 1.538 -2.434 13.867 1 95.75 214 VAL A CA 1
ATOM 1661 C C . VAL A 1 214 ? 2.156 -2.045 12.523 1 95.75 214 VAL A C 1
ATOM 1663 O O . VAL A 1 214 ? 3.303 -2.393 12.234 1 95.75 214 VAL A O 1
ATOM 1666 N N . LEU A 1 215 ? 1.364 -1.423 11.703 1 96.88 215 LEU A N 1
ATOM 1667 C CA . LEU A 1 215 ? 1.883 -0.855 10.461 1 96.88 215 LEU A CA 1
ATOM 1668 C C . LEU A 1 215 ? 2.234 0.617 10.641 1 96.88 215 LEU A C 1
ATOM 1670 O O . LEU A 1 215 ? 1.466 1.375 11.234 1 96.88 215 LEU A O 1
ATOM 1674 N N . ARG A 1 216 ? 3.383 0.947 10.203 1 95.62 216 ARG A N 1
ATOM 1675 C CA . ARG A 1 216 ? 3.746 2.357 10.117 1 95.62 216 ARG A CA 1
ATOM 1676 C C . ARG A 1 216 ? 3.709 2.84 8.672 1 95.62 216 ARG A C 1
ATOM 1678 O O . ARG A 1 216 ? 4.34 2.242 7.793 1 95.62 216 ARG A O 1
ATOM 1685 N N . VAL A 1 217 ? 2.965 3.9 8.414 1 94.88 217 VAL A N 1
ATOM 1686 C CA . VAL A 1 217 ? 2.949 4.574 7.117 1 94.88 217 VAL A CA 1
ATOM 1687 C C . VAL A 1 217 ? 3.582 5.957 7.246 1 94.88 217 VAL A C 1
ATOM 1689 O O . VAL A 1 217 ? 3.137 6.777 8.055 1 94.88 217 VAL A O 1
ATOM 1692 N N . ARG A 1 218 ? 4.602 6.191 6.508 1 92.19 218 ARG A N 1
ATOM 1693 C CA . ARG A 1 218 ? 5.148 7.535 6.348 1 92.19 218 ARG A CA 1
ATOM 1694 C C . ARG A 1 218 ? 4.852 8.086 4.957 1 92.19 218 ARG A C 1
ATOM 1696 O O . ARG A 1 218 ? 5.02 7.383 3.957 1 92.19 218 ARG A O 1
ATOM 1703 N N . SER A 1 219 ? 4.395 9.266 4.973 1 93.38 219 SER A N 1
ATOM 1704 C CA . SER A 1 219 ? 4.02 9.883 3.703 1 93.38 219 SER A CA 1
ATOM 1705 C C . SER A 1 219 ? 4.594 11.289 3.576 1 93.38 219 SER A C 1
ATOM 1707 O O . SER A 1 219 ? 4.52 12.086 4.516 1 93.38 219 SER A O 1
ATOM 1709 N N . ASP A 1 220 ? 5.148 11.523 2.486 1 89.25 220 ASP A N 1
ATOM 1710 C CA . ASP A 1 220 ? 5.566 12.867 2.109 1 89.25 220 ASP A CA 1
ATOM 1711 C C . ASP A 1 220 ? 4.781 13.375 0.902 1 89.25 220 ASP A C 1
ATOM 1713 O O . ASP A 1 220 ? 4.785 12.742 -0.157 1 89.25 220 ASP A O 1
ATOM 1717 N N . SER A 1 221 ? 4.109 14.508 1.068 1 91.31 221 SER A N 1
ATOM 1718 C CA . SER A 1 221 ? 3.27 15.062 0.012 1 91.31 221 SER A CA 1
ATOM 1719 C C . SER A 1 221 ? 3.836 16.375 -0.505 1 91.31 221 SER A C 1
ATOM 1721 O O . SER A 1 221 ? 4.449 17.141 0.249 1 91.31 221 SER A O 1
ATOM 1723 N N . TRP A 1 222 ? 3.59 16.578 -1.832 1 87.69 222 TRP A N 1
ATOM 1724 C CA . TRP A 1 222 ? 4.098 17.797 -2.451 1 87.69 222 TRP A CA 1
ATOM 1725 C C . TRP A 1 222 ? 3.066 18.391 -3.404 1 87.69 222 TRP A C 1
ATOM 1727 O O . TRP A 1 222 ? 2.125 17.719 -3.816 1 87.69 222 TRP A O 1
ATOM 1737 N N . ASP A 1 223 ? 3.277 19.656 -3.584 1 86.81 223 ASP A N 1
ATOM 1738 C CA . ASP A 1 223 ? 2.381 20.359 -4.496 1 86.81 223 ASP A CA 1
ATOM 1739 C C . ASP A 1 223 ? 2.914 20.328 -5.926 1 86.81 223 ASP A C 1
ATOM 1741 O O . ASP A 1 223 ? 3.852 19.578 -6.227 1 86.81 223 ASP A O 1
ATOM 1745 N N . HIS A 1 224 ? 2.236 21.062 -6.812 1 81.75 224 HIS A N 1
ATOM 1746 C CA . HIS A 1 224 ? 2.535 21 -8.234 1 81.75 224 HIS A CA 1
ATOM 1747 C C . HIS A 1 224 ? 3.941 21.531 -8.523 1 81.75 224 HIS A C 1
ATOM 1749 O O . HIS A 1 224 ? 4.52 21.219 -9.57 1 81.75 224 HIS A O 1
ATOM 1755 N N . THR A 1 225 ? 4.5 22.312 -7.609 1 77.75 225 THR A N 1
ATOM 1756 C CA . THR A 1 225 ? 5.84 22.844 -7.801 1 77.75 225 THR A CA 1
ATOM 1757 C C . THR A 1 225 ? 6.895 21.906 -7.234 1 77.75 225 THR A C 1
ATOM 1759 O O . THR A 1 225 ? 8.094 22.125 -7.402 1 77.75 225 THR A O 1
ATOM 1762 N N . GLY A 1 226 ? 6.41 20.922 -6.539 1 80.12 226 GLY A N 1
ATOM 1763 C CA . GLY A 1 226 ? 7.332 19.984 -5.918 1 80.12 226 GLY A CA 1
ATOM 1764 C C . GLY A 1 226 ? 7.648 20.328 -4.473 1 80.12 226 GLY A C 1
ATOM 1765 O O . GLY A 1 226 ? 8.43 19.641 -3.82 1 80.12 226 GLY A O 1
ATOM 1766 N N . THR A 1 227 ? 7.066 21.359 -4.02 1 85.38 227 THR A N 1
ATOM 1767 C CA . THR A 1 227 ? 7.285 21.766 -2.635 1 85.38 227 THR A CA 1
ATOM 1768 C C . THR A 1 227 ? 6.57 20.828 -1.677 1 85.38 227 THR A C 1
ATOM 1770 O O . THR A 1 227 ? 5.367 20.594 -1.805 1 85.38 227 THR A O 1
ATOM 1773 N N . ARG A 1 228 ? 7.352 20.328 -0.76 1 90.38 228 ARG A N 1
ATOM 1774 C CA . ARG A 1 228 ? 6.793 19.453 0.268 1 90.38 228 ARG A CA 1
ATOM 1775 C C . ARG A 1 228 ? 6.078 20.266 1.346 1 90.38 228 ARG A C 1
ATOM 1777 O O . ARG A 1 228 ? 6.617 21.266 1.838 1 90.38 228 ARG A O 1
ATOM 1784 N N . PHE A 1 229 ? 4.852 19.844 1.709 1 94 229 PHE A N 1
ATOM 1785 C CA . PHE A 1 229 ? 4.16 20.703 2.654 1 94 229 PHE A CA 1
ATOM 1786 C C . PHE A 1 229 ? 3.398 19.891 3.688 1 94 229 PHE A C 1
ATOM 1788 O O . PHE A 1 229 ? 2.791 20.438 4.602 1 94 229 PHE A O 1
ATOM 1795 N N . ASP A 1 230 ? 3.381 18.625 3.547 1 95.69 230 ASP A N 1
ATOM 1796 C CA . ASP A 1 230 ? 2.746 17.719 4.488 1 95.69 230 ASP A CA 1
ATOM 1797 C C . ASP A 1 230 ? 3.541 16.406 4.609 1 95.69 230 ASP A C 1
ATOM 1799 O O . ASP A 1 230 ? 3.748 15.711 3.621 1 95.69 230 ASP A O 1
ATOM 1803 N N . TYR A 1 231 ? 4.031 16.172 5.809 1 94.56 231 TYR A N 1
ATOM 1804 C CA . TYR A 1 231 ? 4.668 14.898 6.16 1 94.56 231 TYR A CA 1
ATOM 1805 C C . TYR A 1 231 ? 3.967 14.25 7.344 1 94.56 231 TYR A C 1
ATOM 1807 O O . TYR A 1 231 ? 3.76 14.883 8.383 1 94.56 231 TYR A O 1
ATOM 1815 N N . TYR A 1 232 ? 3.594 12.977 7.125 1 95.31 232 TYR A N 1
ATOM 1816 C CA . TYR A 1 232 ? 2.938 12.367 8.273 1 95.31 232 TYR A CA 1
ATOM 1817 C C . TYR A 1 232 ? 3.469 10.961 8.516 1 95.31 232 TYR A C 1
ATOM 1819 O O . TYR A 1 232 ? 4.047 10.344 7.621 1 95.31 232 TYR A O 1
ATOM 1827 N N . GLU A 1 233 ? 3.352 10.547 9.742 1 94.06 233 GLU A N 1
ATOM 1828 C CA . GLU A 1 233 ? 3.555 9.188 10.234 1 94.06 233 GLU A CA 1
ATOM 1829 C C . GLU A 1 233 ? 2.299 8.656 10.922 1 94.06 233 GLU A C 1
ATOM 1831 O O . GLU A 1 233 ? 1.812 9.25 11.883 1 94.06 233 GLU A O 1
ATOM 1836 N N . THR A 1 234 ? 1.773 7.598 10.359 1 96.56 234 THR A N 1
ATOM 1837 C CA . THR A 1 234 ? 0.573 6.98 10.914 1 96.56 234 THR A CA 1
ATOM 1838 C C . THR A 1 234 ? 0.845 5.535 11.312 1 96.56 234 THR A C 1
ATOM 1840 O O . THR A 1 234 ? 1.414 4.766 10.539 1 96.56 234 THR A O 1
ATOM 1843 N N . TRP A 1 235 ? 0.502 5.25 12.516 1 96.06 235 TRP A N 1
ATOM 1844 C CA . TRP A 1 235 ? 0.543 3.891 13.047 1 96.06 235 TRP A CA 1
ATOM 1845 C C . TRP A 1 235 ? -0.847 3.264 13.047 1 96.06 235 TRP A C 1
ATOM 1847 O O . TRP A 1 235 ? -1.782 3.812 13.633 1 96.06 235 TRP A O 1
ATOM 1857 N N . VAL A 1 236 ? -0.997 2.084 12.461 1 96.69 236 VAL A N 1
ATOM 1858 C CA . VAL A 1 236 ? -2.314 1.526 12.18 1 96.69 236 VAL A CA 1
ATOM 1859 C C . VAL A 1 236 ? -2.449 0.157 12.844 1 96.69 236 VAL A C 1
ATOM 1861 O O . VAL A 1 236 ? -1.563 -0.691 12.719 1 96.69 236 VAL A O 1
ATOM 1864 N N . LEU A 1 237 ? -3.51 0.017 13.562 1 94.56 237 LEU A N 1
ATOM 1865 C CA . LEU A 1 237 ? -3.93 -1.317 13.977 1 94.56 237 LEU A CA 1
ATOM 1866 C C . LEU A 1 237 ? -4.699 -2.016 12.859 1 94.56 237 LEU A C 1
ATOM 1868 O O . LEU A 1 237 ? -5.906 -1.809 12.703 1 94.56 237 LEU A O 1
ATOM 1872 N N . THR A 1 238 ? -4.02 -2.906 12.188 1 93 238 THR A N 1
ATOM 1873 C CA . THR A 1 238 ? -4.547 -3.4 10.922 1 93 238 THR A CA 1
ATOM 1874 C C . THR A 1 238 ? -5.57 -4.504 11.156 1 93 238 THR A C 1
ATOM 1876 O O . THR A 1 238 ? -6.25 -4.938 10.219 1 93 238 THR A O 1
ATOM 1879 N N . ASP A 1 239 ? -5.691 -5.027 12.367 1 86 239 ASP A N 1
ATOM 1880 C CA . ASP A 1 239 ? -6.816 -5.898 12.695 1 86 239 ASP A CA 1
ATOM 1881 C C . ASP A 1 239 ? -8.133 -5.125 12.664 1 86 239 ASP A C 1
ATOM 1883 O O . ASP A 1 239 ? -9.203 -5.715 12.492 1 86 239 ASP A O 1
ATOM 1887 N N . VAL A 1 240 ? -8.008 -3.846 12.906 1 86.94 240 VAL A N 1
ATOM 1888 C CA . VAL A 1 240 ? -9.18 -2.979 12.891 1 86.94 240 VAL A CA 1
ATOM 1889 C C . VAL A 1 240 ? -9.344 -2.355 11.5 1 86.94 240 VAL A C 1
ATOM 1891 O O . VAL A 1 240 ? -10.438 -2.379 10.93 1 86.94 240 VAL A O 1
ATOM 1894 N N . VAL A 1 241 ? -8.273 -1.829 10.906 1 89.62 241 VAL A N 1
ATOM 1895 C CA . VAL A 1 241 ? -8.305 -1.207 9.586 1 89.62 241 VAL A CA 1
ATOM 1896 C C . VAL A 1 241 ? -7.152 -1.732 8.742 1 89.62 241 VAL A C 1
ATOM 1898 O O . VAL A 1 241 ? -6.047 -1.184 8.773 1 89.62 241 VAL A O 1
ATOM 1901 N N . PRO A 1 242 ? -7.398 -2.66 7.906 1 90.25 242 PRO A N 1
ATOM 1902 C CA . PRO A 1 242 ? -6.34 -3.047 6.973 1 90.25 242 PRO A CA 1
ATOM 1903 C C . PRO A 1 242 ? -6.059 -1.979 5.922 1 90.25 242 PRO A C 1
ATOM 1905 O O . PRO A 1 242 ? -6.879 -1.08 5.711 1 90.25 242 PRO A O 1
ATOM 1908 N N . LEU A 1 243 ? -4.848 -2.018 5.359 1 92.81 243 LEU A N 1
ATOM 1909 C CA . LEU A 1 243 ? -4.582 -1.188 4.188 1 92.81 243 LEU A CA 1
ATOM 1910 C C . LEU A 1 243 ? -5 -1.908 2.908 1 92.81 243 LEU A C 1
ATOM 1912 O O . LEU A 1 243 ? -4.891 -3.133 2.816 1 92.81 243 LEU A O 1
ATOM 1916 N N . GLU A 1 244 ? -5.387 -1.114 1.985 1 89.75 244 GLU A N 1
ATOM 1917 C CA . GLU A 1 244 ? -5.82 -1.692 0.716 1 89.75 244 GLU A CA 1
ATOM 1918 C C . GLU A 1 244 ? -5.207 -0.944 -0.466 1 89.75 244 GLU A C 1
ATOM 1920 O O . GLU A 1 244 ? -5.035 0.275 -0.414 1 89.75 244 GLU A O 1
ATOM 1925 N N . VAL A 1 245 ? -4.914 -1.706 -1.462 1 88.25 245 VAL A N 1
ATOM 1926 C CA . VAL A 1 245 ? -4.422 -1.165 -2.725 1 88.25 245 VAL A CA 1
ATOM 1927 C C . VAL A 1 245 ? -5.188 -1.794 -3.889 1 88.25 245 VAL A C 1
ATOM 1929 O O . VAL A 1 245 ? -5.266 -3.02 -3.998 1 88.25 245 VAL A O 1
ATOM 1932 N N . ASP A 1 246 ? -5.703 -0.939 -4.711 1 83.94 246 ASP A N 1
ATOM 1933 C CA . ASP A 1 246 ? -6.312 -1.389 -5.961 1 83.94 246 ASP A CA 1
ATOM 1934 C C . ASP A 1 246 ? -5.391 -1.122 -7.148 1 83.94 246 ASP A C 1
ATOM 1936 O O . ASP A 1 246 ? -4.883 -0.01 -7.309 1 83.94 246 ASP A O 1
ATOM 1940 N N . VAL A 1 247 ? -5.195 -2.197 -7.816 1 80.94 247 VAL A N 1
ATOM 1941 C CA . VAL A 1 247 ? -4.328 -2.102 -8.984 1 80.94 247 VAL A CA 1
ATOM 1942 C C . VAL A 1 247 ? -5.164 -2.209 -10.258 1 80.94 247 VAL A C 1
ATOM 1944 O O . VAL A 1 247 ? -6.105 -3.002 -10.328 1 80.94 247 VAL A O 1
ATOM 1947 N N . SER A 1 248 ? -4.887 -1.358 -11.18 1 76.62 248 SER A N 1
ATOM 1948 C CA . SER A 1 248 ? -5.551 -1.415 -12.477 1 76.62 248 SER A CA 1
ATOM 1949 C C . SER A 1 248 ? -4.547 -1.334 -13.617 1 76.62 248 SER A C 1
ATOM 1951 O O . SER A 1 248 ? -3.588 -0.562 -13.555 1 76.62 248 SER A O 1
ATOM 1953 N N . ALA A 1 249 ? -4.664 -2.365 -14.484 1 67.56 249 ALA A N 1
ATOM 1954 C CA . ALA A 1 249 ? -3.822 -2.303 -15.68 1 67.56 249 ALA A CA 1
ATOM 1955 C C . ALA A 1 249 ? -4.238 -1.15 -16.594 1 67.56 249 ALA A C 1
ATOM 1957 O O . ALA A 1 249 ? -5.43 -0.852 -16.719 1 67.56 249 ALA A O 1
ATOM 1958 N N . SER A 1 250 ? -3.33 -0.111 -16.781 1 53 250 SER A N 1
ATOM 1959 C CA . SER A 1 250 ? -3.623 0.971 -17.703 1 53 250 SER A CA 1
ATOM 1960 C C . SER A 1 250 ? -3.869 0.434 -19.109 1 53 250 SER A C 1
ATOM 1962 O O . SER A 1 250 ? -3.334 -0.611 -19.484 1 53 250 SER A O 1
ATOM 1964 N N . MET B 1 1 ? 22.344 -1.271 -22.297 1 45.12 1 MET B N 1
ATOM 1965 C CA . MET B 1 1 ? 21.391 -0.321 -22.859 1 45.12 1 MET B CA 1
ATOM 1966 C C . MET B 1 1 ? 22.109 0.798 -23.594 1 45.12 1 MET B C 1
ATOM 1968 O O . MET B 1 1 ? 23.281 1.092 -23.312 1 45.12 1 MET B O 1
ATOM 1972 N N . SER B 1 2 ? 21.531 1.209 -24.516 1 57.59 2 SER B N 1
ATOM 1973 C CA . SER B 1 2 ? 22.188 2.178 -25.391 1 57.59 2 SER B CA 1
ATOM 1974 C C . SER B 1 2 ? 22.5 3.471 -24.641 1 57.59 2 SER B C 1
ATOM 1976 O O . SER B 1 2 ? 21.656 3.965 -23.875 1 57.59 2 SER B O 1
ATOM 1978 N N . GLN B 1 3 ? 23.688 3.93 -24.562 1 74.94 3 GLN B N 1
ATOM 1979 C CA . GLN B 1 3 ? 24.156 5.148 -23.922 1 74.94 3 GLN B CA 1
ATOM 1980 C C . GLN B 1 3 ? 24.047 6.348 -24.859 1 74.94 3 GLN B C 1
ATOM 1982 O O . GLN B 1 3 ? 24.688 7.375 -24.641 1 74.94 3 GLN B O 1
ATOM 1987 N N . THR B 1 4 ? 23.234 6.07 -26.016 1 85.75 4 THR B N 1
ATOM 1988 C CA . THR B 1 4 ? 22.969 7.148 -26.969 1 85.75 4 THR B CA 1
ATOM 1989 C C . THR B 1 4 ? 21.484 7.242 -27.297 1 85.75 4 THR B C 1
ATOM 1991 O O . THR B 1 4 ? 20.75 6.277 -27.109 1 85.75 4 THR B O 1
ATOM 1994 N N . ILE B 1 5 ? 21.078 8.375 -27.781 1 89.81 5 ILE B N 1
ATOM 1995 C CA . ILE B 1 5 ? 19.703 8.609 -28.188 1 89.81 5 ILE B CA 1
ATOM 1996 C C . ILE B 1 5 ? 19.453 8.016 -29.562 1 89.81 5 ILE B C 1
ATOM 1998 O O . ILE B 1 5 ? 20.172 8.328 -30.531 1 89.81 5 ILE B O 1
ATOM 2002 N N . GLU B 1 6 ? 18.594 7.078 -29.609 1 84.25 6 GLU B N 1
ATOM 2003 C CA . GLU B 1 6 ? 18.188 6.508 -30.891 1 84.25 6 GLU B CA 1
ATOM 2004 C C . GLU B 1 6 ? 17.125 7.371 -31.562 1 84.25 6 GLU B C 1
ATOM 2006 O O . GLU B 1 6 ? 15.945 7.305 -31.219 1 84.25 6 GLU B O 1
ATOM 2011 N N . ARG B 1 7 ? 17.453 8.094 -32.531 1 86.31 7 ARG B N 1
ATOM 2012 C CA . ARG B 1 7 ? 16.625 9.117 -33.156 1 86.31 7 ARG B CA 1
ATOM 2013 C C . ARG B 1 7 ? 15.477 8.484 -33.938 1 86.31 7 ARG B C 1
ATOM 2015 O O . ARG B 1 7 ? 14.43 9.109 -34.125 1 86.31 7 ARG B O 1
ATOM 2022 N N . GLU B 1 8 ? 15.594 7.223 -34.344 1 81.5 8 GLU B N 1
ATOM 2023 C CA . GLU B 1 8 ? 14.57 6.551 -35.125 1 81.5 8 GLU B CA 1
ATOM 2024 C C . GLU B 1 8 ? 13.695 5.66 -34.25 1 81.5 8 GLU B C 1
ATOM 2026 O O . GLU B 1 8 ? 12.812 4.961 -34.781 1 81.5 8 GLU B O 1
ATOM 2031 N N . SER B 1 9 ? 13.961 5.684 -32.969 1 76.88 9 SER B N 1
ATOM 2032 C CA . SER B 1 9 ? 13.188 4.879 -32.062 1 76.88 9 SER B CA 1
ATOM 2033 C C . SER B 1 9 ? 11.828 5.512 -31.781 1 76.88 9 SER B C 1
ATOM 2035 O O . SER B 1 9 ? 11.695 6.738 -31.75 1 76.88 9 SER B O 1
ATOM 2037 N N . PRO B 1 10 ? 10.805 4.715 -31.688 1 74.19 10 PRO B N 1
ATOM 2038 C CA . PRO B 1 10 ? 9.492 5.25 -31.328 1 74.19 10 PRO B CA 1
ATOM 2039 C C . PRO B 1 10 ? 9.438 5.754 -29.891 1 74.19 10 PRO B C 1
ATOM 2041 O O . PRO B 1 10 ? 8.484 6.43 -29.5 1 74.19 10 PRO B O 1
ATOM 2044 N N . VAL B 1 11 ? 10.414 5.516 -29.109 1 74.19 11 VAL B N 1
ATOM 2045 C CA . VAL B 1 11 ? 10.477 5.969 -27.719 1 74.19 11 VAL B CA 1
ATOM 2046 C C . VAL B 1 11 ? 10.844 7.453 -27.672 1 74.19 11 VAL B C 1
ATOM 2048 O O . VAL B 1 11 ? 11.836 7.867 -28.281 1 74.19 11 VAL B O 1
ATOM 2051 N N . PRO B 1 12 ? 10.039 8.258 -27 1 81 12 PRO B N 1
ATOM 2052 C CA . PRO B 1 12 ? 10.391 9.672 -26.922 1 81 12 PRO B CA 1
ATOM 2053 C C . PRO B 1 12 ? 11.797 9.898 -26.359 1 81 12 PRO B C 1
ATOM 2055 O O . PRO B 1 12 ? 12.266 9.133 -25.516 1 81 12 PRO B O 1
ATOM 2058 N N . TYR B 1 13 ? 12.422 11.008 -26.797 1 87.88 13 TYR B N 1
ATOM 2059 C CA . TYR B 1 13 ? 13.805 11.297 -26.438 1 87.88 13 TYR B CA 1
ATOM 2060 C C . TYR B 1 13 ? 13.961 11.422 -24.922 1 87.88 13 TYR B C 1
ATOM 2062 O O . TYR B 1 13 ? 14.961 10.961 -24.359 1 87.88 13 TYR B O 1
ATOM 2070 N N . TYR B 1 14 ? 12.93 12.031 -24.266 1 88.56 14 TYR B N 1
ATOM 2071 C CA . TYR B 1 14 ? 13.07 12.234 -22.828 1 88.56 14 TYR B CA 1
ATOM 2072 C C . TYR B 1 14 ? 13.047 10.898 -22.094 1 88.56 14 TYR B C 1
ATOM 2074 O O . TYR B 1 14 ? 13.727 10.734 -21.078 1 88.56 14 TYR B O 1
ATOM 2082 N N . GLU B 1 15 ? 12.391 9.977 -22.594 1 81.19 15 GLU B N 1
ATOM 2083 C CA . GLU B 1 15 ? 12.344 8.648 -22 1 81.19 15 GLU B CA 1
ATOM 2084 C C . GLU B 1 15 ? 13.648 7.891 -22.234 1 81.19 15 GLU B C 1
ATOM 2086 O O . GLU B 1 15 ? 14.117 7.168 -21.359 1 81.19 15 GLU B O 1
ATOM 2091 N N . GLN B 1 16 ? 14.156 8.07 -23.375 1 83.81 16 GLN B N 1
ATOM 2092 C CA . GLN B 1 16 ? 15.445 7.457 -23.672 1 83.81 16 GLN B CA 1
ATOM 2093 C C . GLN B 1 16 ? 16.531 8.016 -22.75 1 83.81 16 GLN B C 1
ATOM 2095 O O . GLN B 1 16 ? 17.312 7.25 -22.156 1 83.81 16 GLN B O 1
ATOM 2100 N N . LEU B 1 17 ? 16.562 9.328 -22.734 1 90.94 17 LEU B N 1
ATOM 2101 C CA . LEU B 1 17 ? 17.562 9.953 -21.875 1 90.94 17 LEU B CA 1
ATOM 2102 C C . LEU B 1 17 ? 17.375 9.539 -20.422 1 90.94 17 LEU B C 1
ATOM 2104 O O . LEU B 1 17 ? 18.359 9.328 -19.703 1 90.94 17 LEU B O 1
ATOM 2108 N N . PHE B 1 18 ? 16.156 9.453 -20 1 86.94 18 PHE B N 1
ATOM 2109 C CA . PHE B 1 18 ? 15.875 8.953 -18.656 1 86.94 18 PHE B CA 1
ATOM 2110 C C . PHE B 1 18 ? 16.531 7.598 -18.422 1 86.94 18 PHE B C 1
ATOM 2112 O O . PHE B 1 18 ? 17.219 7.398 -17.422 1 86.94 18 PHE B O 1
ATOM 2119 N N . GLY B 1 19 ? 16.25 6.715 -19.312 1 82.19 19 GLY B N 1
ATOM 2120 C CA . GLY B 1 19 ? 16.844 5.391 -19.188 1 82.19 19 GLY B CA 1
ATOM 2121 C C . GLY B 1 19 ? 18.359 5.426 -19.094 1 82.19 19 GLY B C 1
ATOM 2122 O O . GLY B 1 19 ? 18.953 4.727 -18.281 1 82.19 19 GLY B O 1
ATOM 2123 N N . ILE B 1 20 ? 18.938 6.234 -19.906 1 86 20 ILE B N 1
ATOM 2124 C CA . ILE B 1 20 ? 20.391 6.344 -19.953 1 86 20 ILE B CA 1
ATOM 2125 C C . ILE B 1 20 ? 20.922 6.871 -18.625 1 86 20 ILE B C 1
ATOM 2127 O O . ILE B 1 20 ? 21.828 6.285 -18.031 1 86 20 ILE B O 1
ATOM 2131 N N . LEU B 1 21 ? 20.328 7.969 -18.125 1 87.75 21 LEU B N 1
ATOM 2132 C CA . LEU B 1 21 ? 20.812 8.602 -16.906 1 87.75 21 LEU B CA 1
ATOM 2133 C C . LEU B 1 21 ? 20.5 7.73 -15.68 1 87.75 21 LEU B C 1
ATOM 2135 O O . LEU B 1 21 ? 21.312 7.637 -14.758 1 87.75 21 LEU B O 1
ATOM 2139 N N . ARG B 1 22 ? 19.344 7.172 -15.734 1 79.75 22 ARG B N 1
ATOM 2140 C CA . ARG B 1 22 ? 19.031 6.211 -14.68 1 79.75 22 ARG B CA 1
ATOM 2141 C C . ARG B 1 22 ? 20.078 5.109 -14.609 1 79.75 22 ARG B C 1
ATOM 2143 O O . ARG B 1 22 ? 20.578 4.789 -13.523 1 79.75 22 ARG B O 1
ATOM 2150 N N . ASP B 1 23 ? 20.344 4.574 -15.695 1 75.44 23 ASP B N 1
ATOM 2151 C CA . ASP B 1 23 ? 21.328 3.49 -15.75 1 75.44 23 ASP B CA 1
ATOM 2152 C C . ASP B 1 23 ? 22.688 3.957 -15.258 1 75.44 23 ASP B C 1
ATOM 2154 O O . ASP B 1 23 ? 23.391 3.215 -14.578 1 75.44 23 ASP B O 1
ATOM 2158 N N . ARG B 1 24 ? 23.031 5.207 -15.562 1 80.81 24 ARG B N 1
ATOM 2159 C CA . ARG B 1 24 ? 24.297 5.754 -15.102 1 80.81 24 ARG B CA 1
ATOM 2160 C C . ARG B 1 24 ? 24.328 5.898 -13.586 1 80.81 24 ARG B C 1
ATOM 2162 O O . ARG B 1 24 ? 25.375 5.738 -12.953 1 80.81 24 ARG B O 1
ATOM 2169 N N . VAL B 1 25 ? 23.172 6.141 -13.07 1 78.25 25 VAL B N 1
ATOM 2170 C CA . VAL B 1 25 ? 23.078 6.227 -11.617 1 78.25 25 VAL B CA 1
ATOM 2171 C C . VAL B 1 25 ? 23.172 4.832 -11.008 1 78.25 25 VAL B C 1
ATOM 2173 O O . VAL B 1 25 ? 23.938 4.602 -10.078 1 78.25 25 VAL B O 1
ATOM 2176 N N . VAL B 1 26 ? 22.484 3.943 -11.625 1 65.44 26 VAL B N 1
ATOM 2177 C CA . VAL B 1 26 ? 22.344 2.596 -11.086 1 65.44 26 VAL B CA 1
ATOM 2178 C C . VAL B 1 26 ? 23.672 1.85 -11.203 1 65.44 26 VAL B C 1
ATOM 2180 O O . VAL B 1 26 ? 24.062 1.115 -10.297 1 65.44 26 VAL B O 1
ATOM 2183 N N . ASP B 1 27 ? 24.297 2.146 -12.242 1 64.44 27 ASP B N 1
ATOM 2184 C CA . ASP B 1 27 ? 25.531 1.404 -12.453 1 64.44 27 ASP B CA 1
ATOM 2185 C C . ASP B 1 27 ? 26.719 2.139 -11.844 1 64.44 27 ASP B C 1
ATOM 2187 O O . ASP B 1 27 ? 27.859 1.675 -11.938 1 64.44 27 ASP B O 1
ATOM 2191 N N . GLY B 1 28 ? 26.359 3.195 -11.18 1 70.06 28 GLY B N 1
ATOM 2192 C CA . GLY B 1 28 ? 27.375 3.906 -10.43 1 70.06 28 GLY B CA 1
ATOM 2193 C C . GLY B 1 28 ? 28.219 4.832 -11.297 1 70.06 28 GLY B C 1
ATOM 2194 O O . GLY B 1 28 ? 29.156 5.465 -10.805 1 70.06 28 GLY B O 1
ATOM 2195 N N . THR B 1 29 ? 28.047 4.879 -12.562 1 78.19 29 THR B N 1
ATOM 2196 C CA . THR B 1 29 ? 28.719 5.852 -13.406 1 78.19 29 THR B CA 1
ATOM 2197 C C . THR B 1 29 ? 28.516 7.27 -12.883 1 78.19 29 THR B C 1
ATOM 2199 O O . THR B 1 29 ? 29.453 8.078 -12.898 1 78.19 29 THR B O 1
ATOM 2202 N N . ILE B 1 30 ? 27.297 7.457 -12.484 1 80.31 30 ILE B N 1
ATOM 2203 C CA . ILE B 1 30 ? 27.031 8.633 -11.664 1 80.31 30 ILE B CA 1
ATOM 2204 C C . ILE B 1 30 ? 26.719 8.203 -10.234 1 80.31 30 ILE B C 1
ATOM 2206 O O . ILE B 1 30 ? 25.609 7.738 -9.945 1 80.31 30 ILE B O 1
ATOM 2210 N N . PRO B 1 31 ? 27.688 8.219 -9.414 1 72 31 PRO B N 1
ATOM 2211 C CA . PRO B 1 31 ? 27.469 7.777 -8.039 1 72 31 PRO B CA 1
ATOM 2212 C C . PRO B 1 31 ? 26.328 8.539 -7.355 1 72 31 PRO B C 1
ATOM 2214 O O . PRO B 1 31 ? 26.109 9.711 -7.648 1 72 31 PRO B O 1
ATOM 2217 N N . THR B 1 32 ? 25.625 7.727 -6.445 1 68.88 32 THR B N 1
ATOM 2218 C CA . THR B 1 32 ? 24.641 8.391 -5.602 1 68.88 32 THR B CA 1
ATOM 2219 C C . THR B 1 32 ? 25.25 9.602 -4.902 1 68.88 32 THR B C 1
ATOM 2221 O O . THR B 1 32 ? 26.406 9.57 -4.5 1 68.88 32 THR B O 1
ATOM 2224 N N . ASP B 1 33 ? 24.5 10.633 -4.867 1 67.44 33 ASP B N 1
ATOM 2225 C CA . ASP B 1 33 ? 24.844 11.898 -4.219 1 67.44 33 ASP B CA 1
ATOM 2226 C C . ASP B 1 33 ? 25.812 12.711 -5.07 1 67.44 33 ASP B C 1
ATOM 2228 O O . ASP B 1 33 ? 26.281 13.773 -4.652 1 67.44 33 ASP B O 1
ATOM 2232 N N . GLU B 1 34 ? 26.188 12.219 -6.152 1 78.19 34 GLU B N 1
ATOM 2233 C CA . GLU B 1 34 ? 27 13.008 -7.078 1 78.19 34 GLU B CA 1
ATOM 2234 C C . GLU B 1 34 ? 26.141 13.867 -7.988 1 78.19 34 GLU B C 1
ATOM 2236 O O . GLU B 1 34 ? 25.031 13.461 -8.359 1 78.19 34 GLU B O 1
ATOM 2241 N N . ARG B 1 35 ? 26.688 15.008 -8.336 1 83.75 35 ARG B N 1
ATOM 2242 C CA . ARG B 1 35 ? 25.953 15.945 -9.18 1 83.75 35 ARG B CA 1
ATOM 2243 C C . ARG B 1 35 ? 25.844 15.422 -10.609 1 83.75 35 ARG B C 1
ATOM 2245 O O . ARG B 1 35 ? 26.844 14.945 -11.18 1 83.75 35 ARG B O 1
ATOM 2252 N N . PHE B 1 36 ? 24.594 15.414 -11.117 1 87.75 36 PHE B N 1
ATOM 2253 C CA . PHE B 1 36 ? 24.422 15.18 -12.547 1 87.75 36 PHE B CA 1
ATOM 2254 C C . PHE B 1 36 ? 25.125 16.25 -13.367 1 87.75 36 PHE B C 1
ATOM 2256 O O . PHE B 1 36 ? 25.297 17.391 -12.898 1 87.75 36 PHE B O 1
ATOM 2263 N N . PRO B 1 37 ? 25.547 15.922 -14.617 1 88.81 37 PRO B N 1
ATOM 2264 C CA . PRO B 1 37 ? 25.906 17 -15.539 1 88.81 37 PRO B CA 1
ATOM 2265 C C . PRO B 1 37 ? 24.828 18.078 -15.648 1 88.81 37 PRO B C 1
ATOM 2267 O O . PRO B 1 37 ? 23.641 17.781 -15.484 1 88.81 37 PRO B O 1
ATOM 2270 N N . SER B 1 38 ? 25.25 19.312 -15.852 1 87.44 38 SER B N 1
ATOM 2271 C CA . SER B 1 38 ? 24.297 20.406 -16 1 87.44 38 SER B CA 1
ATOM 2272 C C . SER B 1 38 ? 23.359 20.172 -17.172 1 87.44 38 SER B C 1
ATOM 2274 O O . SER B 1 38 ? 23.656 19.359 -18.047 1 87.44 38 SER B O 1
ATOM 2276 N N . GLU B 1 39 ? 22.203 20.828 -17.141 1 89.94 39 GLU B N 1
ATOM 2277 C CA . GLU B 1 39 ? 21.25 20.75 -18.25 1 89.94 39 GLU B CA 1
ATOM 2278 C C . GLU B 1 39 ? 21.953 21.016 -19.578 1 89.94 39 GLU B C 1
ATOM 2280 O O . GLU B 1 39 ? 21.734 20.297 -20.562 1 89.94 39 GLU B O 1
ATOM 2285 N N . LEU B 1 40 ? 22.797 22.047 -19.578 1 89.5 40 LEU B N 1
ATOM 2286 C CA . LEU B 1 40 ? 23.516 22.422 -20.781 1 89.5 40 LEU B CA 1
ATOM 2287 C C . LEU B 1 40 ? 24.438 21.312 -21.234 1 89.5 40 LEU B C 1
ATOM 2289 O O . LEU B 1 40 ? 24.531 21.016 -22.438 1 89.5 40 LEU B O 1
ATOM 2293 N N . GLU B 1 41 ? 25.188 20.734 -20.344 1 92.75 41 GLU B N 1
ATOM 2294 C CA . GLU B 1 41 ? 26.109 19.641 -20.656 1 92.75 41 GLU B CA 1
ATOM 2295 C C . GLU B 1 41 ? 25.359 18.438 -21.234 1 92.75 41 GLU B C 1
ATOM 2297 O O . GLU B 1 41 ? 25.828 17.797 -22.172 1 92.75 41 GLU B O 1
ATOM 2302 N N . LEU B 1 42 ? 24.25 18.141 -20.672 1 93 42 LEU B N 1
ATOM 2303 C CA . LEU B 1 42 ? 23.438 17.016 -21.141 1 93 42 LEU B CA 1
ATOM 2304 C C . LEU B 1 42 ? 22.891 17.297 -22.531 1 93 42 LEU B C 1
ATOM 2306 O O . LEU B 1 42 ? 22.828 16.391 -23.375 1 93 42 LEU B O 1
ATOM 2310 N N . CYS B 1 43 ? 22.422 18.5 -22.781 1 93.19 43 CYS B N 1
ATOM 2311 C CA . CYS B 1 43 ? 21.969 18.906 -24.109 1 93.19 43 CYS B CA 1
ATOM 2312 C C . CYS B 1 43 ? 23.062 18.656 -25.141 1 93.19 43 CYS B C 1
ATOM 2314 O O . CYS B 1 43 ? 22.797 18.094 -26.203 1 93.19 43 CYS B O 1
ATOM 2316 N N . ARG B 1 44 ? 24.266 19.062 -24.828 1 92.38 44 ARG B N 1
ATOM 2317 C CA . ARG B 1 44 ? 25.406 18.922 -25.734 1 92.38 44 ARG B CA 1
ATOM 2318 C C . ARG B 1 44 ? 25.766 17.453 -25.938 1 92.38 44 ARG B C 1
ATOM 2320 O O . ARG B 1 44 ? 26.016 17.016 -27.062 1 92.38 44 ARG B O 1
ATOM 2327 N N . GLU B 1 45 ? 25.75 16.734 -24.828 1 92 45 GLU B N 1
ATOM 2328 C CA . GLU B 1 45 ? 26.172 15.336 -24.875 1 92 45 GLU B CA 1
ATOM 2329 C C . GLU B 1 45 ? 25.203 14.5 -25.719 1 92 45 GLU B C 1
ATOM 2331 O O . GLU B 1 45 ? 25.641 13.609 -26.453 1 92 45 GLU B O 1
ATOM 2336 N N . PHE B 1 46 ? 23.953 14.852 -25.672 1 93.31 46 PHE B N 1
ATOM 2337 C CA . PHE B 1 46 ? 22.984 13.945 -26.266 1 93.31 46 PHE B CA 1
ATOM 2338 C C . PHE B 1 46 ? 22.266 14.602 -27.438 1 93.31 46 PHE B C 1
ATOM 2340 O O . PHE B 1 46 ? 21.438 13.977 -28.094 1 93.31 46 PHE B O 1
ATOM 2347 N N . GLY B 1 47 ? 22.562 15.93 -27.641 1 92.69 47 GLY B N 1
ATOM 2348 C CA . GLY B 1 47 ? 21.938 16.656 -28.75 1 92.69 47 GLY B CA 1
ATOM 2349 C C . GLY B 1 47 ? 20.438 16.844 -28.562 1 92.69 47 GLY B C 1
ATOM 2350 O O . GLY B 1 47 ? 19.656 16.641 -29.5 1 92.69 47 GLY B O 1
ATOM 2351 N N . LEU B 1 48 ? 20.078 17.109 -27.406 1 93.12 48 LEU B N 1
ATOM 2352 C CA . LEU B 1 48 ? 18.672 17.266 -27.078 1 93.12 48 LEU B CA 1
ATOM 2353 C C . LEU B 1 48 ? 18.359 18.703 -26.656 1 93.12 48 LEU B C 1
ATOM 2355 O O . LEU B 1 48 ? 19.266 19.453 -26.281 1 93.12 48 LEU B O 1
ATOM 2359 N N . SER B 1 49 ? 17.094 19.078 -26.812 1 91.56 49 SER B N 1
ATOM 2360 C CA . SER B 1 49 ? 16.672 20.406 -26.391 1 91.56 49 SER B CA 1
ATOM 2361 C C . SER B 1 49 ? 16.656 20.516 -24.859 1 91.56 49 SER B C 1
ATOM 2363 O O . SER B 1 49 ? 16.594 19.516 -24.156 1 91.56 49 SER B O 1
ATOM 2365 N N . ARG B 1 50 ? 16.781 21.781 -24.391 1 90 50 ARG B N 1
ATOM 2366 C CA . ARG B 1 50 ? 16.672 22.047 -22.953 1 90 50 ARG B CA 1
ATOM 2367 C C . ARG B 1 50 ? 15.344 21.531 -22.406 1 90 50 ARG B C 1
ATOM 2369 O O . ARG B 1 50 ? 15.297 21.031 -21.281 1 90 50 ARG B O 1
ATOM 2376 N N . ALA B 1 51 ? 14.336 21.672 -23.156 1 86.94 51 ALA B N 1
ATOM 2377 C CA . ALA B 1 51 ? 13.023 21.203 -22.719 1 86.94 51 ALA B CA 1
ATOM 2378 C C . ALA B 1 51 ? 13.016 19.688 -22.516 1 86.94 51 ALA B C 1
ATOM 2380 O O . ALA B 1 51 ? 12.461 19.188 -21.531 1 86.94 51 ALA B O 1
ATOM 2381 N N . THR B 1 52 ? 13.586 18.984 -23.391 1 87.5 52 THR B N 1
ATOM 2382 C CA . THR B 1 52 ? 13.656 17.531 -23.312 1 87.5 52 THR B CA 1
ATOM 2383 C C . THR B 1 52 ? 14.5 17.078 -22.125 1 87.5 52 THR B C 1
ATOM 2385 O O . THR B 1 52 ? 14.109 16.188 -21.375 1 87.5 52 THR B O 1
ATOM 2388 N N . VAL B 1 53 ? 15.672 17.734 -21.922 1 92.62 53 VAL B N 1
ATOM 2389 C CA . VAL B 1 53 ? 16.562 17.406 -20.812 1 92.62 53 VAL B CA 1
ATOM 2390 C C . VAL B 1 53 ? 15.883 17.719 -19.484 1 92.62 53 VAL B C 1
ATOM 2392 O O . VAL B 1 53 ? 15.938 16.906 -18.547 1 92.62 53 VAL B O 1
ATOM 2395 N N . ARG B 1 54 ? 15.203 18.797 -19.469 1 85.81 54 ARG B N 1
ATOM 2396 C CA . ARG B 1 54 ? 14.492 19.172 -18.25 1 85.81 54 ARG B CA 1
ATOM 2397 C C . ARG B 1 54 ? 13.406 18.156 -17.922 1 85.81 54 ARG B C 1
ATOM 2399 O O . ARG B 1 54 ? 13.227 17.797 -16.75 1 85.81 54 ARG B O 1
ATOM 2406 N N . GLN B 1 55 ? 12.742 17.766 -18.891 1 82.94 55 GLN B N 1
ATOM 2407 C CA . GLN B 1 55 ? 11.734 16.719 -18.703 1 82.94 55 GLN B CA 1
ATOM 2408 C C . GLN B 1 55 ? 12.359 15.438 -18.156 1 82.94 55 GLN B C 1
ATOM 2410 O O . GLN B 1 55 ? 11.781 14.797 -17.281 1 82.94 55 GLN B O 1
ATOM 2415 N N . THR B 1 56 ? 13.461 15.109 -18.672 1 87.12 56 THR B N 1
ATOM 2416 C CA . THR B 1 56 ? 14.188 13.922 -18.234 1 87.12 56 THR B CA 1
ATOM 2417 C C . THR B 1 56 ? 14.594 14.039 -16.766 1 87.12 56 THR B C 1
ATOM 2419 O O . THR B 1 56 ? 14.367 13.125 -15.977 1 87.12 56 THR B O 1
ATOM 2422 N N . LEU B 1 57 ? 15.211 15.195 -16.406 1 84.94 57 LEU B N 1
ATOM 2423 C CA . LEU B 1 57 ? 15.688 15.406 -15.047 1 84.94 57 LEU B CA 1
ATOM 2424 C C . LEU B 1 57 ? 14.523 15.43 -14.062 1 84.94 57 LEU B C 1
ATOM 2426 O O . LEU B 1 57 ? 14.625 14.891 -12.953 1 84.94 57 LEU B O 1
ATOM 2430 N N . SER B 1 58 ? 13.484 15.945 -14.508 1 77.44 58 SER B N 1
ATOM 2431 C CA . SER B 1 58 ? 12.281 15.938 -13.688 1 77.44 58 SER B CA 1
ATOM 2432 C C . SER B 1 58 ? 11.781 14.523 -13.438 1 77.44 58 SER B C 1
ATOM 2434 O O . SER B 1 58 ? 11.398 14.18 -12.312 1 77.44 58 SER B O 1
ATOM 2436 N N . LYS B 1 59 ? 11.828 13.758 -14.453 1 74.88 59 LYS B N 1
ATOM 2437 C CA . LYS B 1 59 ? 11.422 12.367 -14.312 1 74.88 59 LYS B CA 1
ATOM 2438 C C . LYS B 1 59 ? 12.367 11.602 -13.398 1 74.88 59 LYS B C 1
ATOM 2440 O O . LYS B 1 59 ? 11.93 10.797 -12.57 1 74.88 59 LYS B O 1
ATOM 2445 N N . LEU B 1 60 ? 13.656 11.805 -13.578 1 78.75 60 LEU B N 1
ATOM 2446 C CA . LEU B 1 60 ? 14.633 11.188 -12.695 1 78.75 60 LEU B CA 1
ATOM 2447 C C . LEU B 1 60 ? 14.352 11.539 -11.242 1 78.75 60 LEU B C 1
ATOM 2449 O O . LEU B 1 60 ? 14.445 10.68 -10.359 1 78.75 60 LEU B O 1
ATOM 2453 N N . GLU B 1 61 ? 14 12.758 -11.023 1 71.12 61 GLU B N 1
ATOM 2454 C CA . GLU B 1 61 ? 13.672 13.219 -9.68 1 71.12 61 GLU B CA 1
ATOM 2455 C C . GLU B 1 61 ? 12.422 12.539 -9.148 1 71.12 61 GLU B C 1
ATOM 2457 O O . GLU B 1 61 ? 12.391 12.07 -8.008 1 71.12 61 GLU B O 1
ATOM 2462 N N . GLN B 1 62 ? 11.602 12.5 -9.969 1 61.88 62 GLN B N 1
ATOM 2463 C CA . GLN B 1 62 ? 10.328 11.891 -9.602 1 61.88 62 GLN B CA 1
ATOM 2464 C C . GLN B 1 62 ? 10.508 10.414 -9.266 1 61.88 62 GLN B C 1
ATOM 2466 O O . GLN B 1 62 ? 9.867 9.891 -8.352 1 61.88 62 GLN B O 1
ATOM 2471 N N . GLU B 1 63 ? 11.383 9.828 -10 1 59.16 63 GLU B N 1
ATOM 2472 C CA . GLU B 1 63 ? 11.586 8.383 -9.859 1 59.16 63 GLU B CA 1
ATOM 2473 C C . GLU B 1 63 ? 12.648 8.078 -8.805 1 59.16 63 GLU B C 1
ATOM 2475 O O . GLU B 1 63 ? 12.992 6.918 -8.586 1 59.16 63 GLU B O 1
ATOM 2480 N N . GLY B 1 64 ? 13.211 9.078 -8.18 1 61.97 64 GLY B N 1
ATOM 2481 C CA . GLY B 1 64 ? 14.109 8.93 -7.043 1 61.97 64 GLY B CA 1
ATOM 2482 C C . GLY B 1 64 ? 15.562 8.773 -7.449 1 61.97 64 GLY B C 1
ATOM 2483 O O . GLY B 1 64 ? 16.422 8.5 -6.605 1 61.97 64 GLY B O 1
ATOM 2484 N N . TYR B 1 65 ? 15.758 8.883 -8.734 1 71.31 65 TYR B N 1
ATOM 2485 C CA . TYR B 1 65 ? 17.125 8.688 -9.195 1 71.31 65 TYR B CA 1
ATOM 2486 C C . TYR B 1 65 ? 17.906 10 -9.156 1 71.31 65 TYR B C 1
ATOM 2488 O O . TYR B 1 65 ? 19.109 10.023 -9.438 1 71.31 65 TYR B O 1
ATOM 2496 N N . ALA B 1 66 ? 17.219 11.047 -8.883 1 74.12 66 ALA B N 1
ATOM 2497 C CA . ALA B 1 66 ? 17.859 12.352 -8.789 1 74.12 66 ALA B CA 1
ATOM 2498 C C . ALA B 1 66 ? 17.188 13.219 -7.727 1 74.12 66 ALA B C 1
ATOM 2500 O O . ALA B 1 66 ? 16.016 13.008 -7.395 1 74.12 66 ALA B O 1
ATOM 2501 N N . ARG B 1 67 ? 17.906 13.93 -7.035 1 69.69 67 ARG B N 1
ATOM 2502 C CA . ARG B 1 67 ? 17.422 14.93 -6.094 1 69.69 67 ARG B CA 1
ATOM 2503 C C . ARG B 1 67 ? 17.922 16.312 -6.465 1 69.69 67 ARG B C 1
ATOM 2505 O O . ARG B 1 67 ? 19.125 16.516 -6.664 1 69.69 67 ARG B O 1
ATOM 2512 N N . ARG B 1 68 ? 16.953 17.188 -6.574 1 70.5 68 ARG B N 1
ATOM 2513 C CA . ARG B 1 68 ? 17.344 18.562 -6.898 1 70.5 68 ARG B CA 1
ATOM 2514 C C . ARG B 1 68 ? 17.734 19.328 -5.641 1 70.5 68 ARG B C 1
ATOM 2516 O O . ARG B 1 68 ? 17.047 19.25 -4.625 1 70.5 68 ARG B O 1
ATOM 2523 N N . VAL B 1 69 ? 18.844 19.844 -5.555 1 61.03 69 VAL B N 1
ATOM 2524 C CA . VAL B 1 69 ? 19.312 20.719 -4.484 1 61.03 69 VAL B CA 1
ATOM 2525 C C . VAL B 1 69 ? 19.391 22.156 -4.988 1 61.03 69 VAL B C 1
ATOM 2527 O O . VAL B 1 69 ? 20.062 22.438 -5.98 1 61.03 69 VAL B O 1
ATOM 2530 N N . ALA B 1 70 ? 18.641 23 -4.371 1 60.03 70 ALA B N 1
ATOM 2531 C CA . ALA B 1 70 ? 18.547 24.406 -4.762 1 60.03 70 ALA B CA 1
ATOM 2532 C C . ALA B 1 70 ? 19.938 25.031 -4.844 1 60.03 70 ALA B C 1
ATOM 2534 O O . ALA B 1 70 ? 20.75 24.875 -3.932 1 60.03 70 ALA B O 1
ATOM 2535 N N . ARG B 1 71 ? 20.25 25.734 -5.984 1 61.94 71 ARG B N 1
ATOM 2536 C CA . ARG B 1 71 ? 21.438 26.516 -6.281 1 61.94 71 ARG B CA 1
ATOM 2537 C C . ARG B 1 71 ? 22.672 25.625 -6.418 1 61.94 71 ARG B C 1
ATOM 2539 O O . ARG B 1 71 ? 23.797 26.109 -6.527 1 61.94 71 ARG B O 1
ATOM 2546 N N . ARG B 1 72 ? 22.594 24.297 -6.242 1 69.19 72 ARG B N 1
ATOM 2547 C CA . ARG B 1 72 ? 23.734 23.406 -6.363 1 69.19 72 ARG B CA 1
ATOM 2548 C C . ARG B 1 72 ? 23.578 22.453 -7.547 1 69.19 72 ARG B C 1
ATOM 2550 O O . ARG B 1 72 ? 24.562 21.938 -8.07 1 69.19 72 ARG B O 1
ATOM 2557 N N . GLY B 1 73 ? 22.297 22.234 -7.961 1 75 73 GLY B N 1
ATOM 2558 C CA . GLY B 1 73 ? 22.062 21.375 -9.117 1 75 73 GLY B CA 1
ATOM 2559 C C . GLY B 1 73 ? 21.281 20.125 -8.789 1 75 73 GLY B C 1
ATOM 2560 O O . GLY B 1 73 ? 20.547 20.094 -7.801 1 75 73 GLY B O 1
ATOM 2561 N N . VAL B 1 74 ? 21.297 19.125 -9.734 1 80.5 74 VAL B N 1
ATOM 2562 C CA . VAL B 1 74 ? 20.609 17.844 -9.609 1 80.5 74 VAL B CA 1
ATOM 2563 C C . VAL B 1 74 ? 21.625 16.75 -9.242 1 80.5 74 VAL B C 1
ATOM 2565 O O . VAL B 1 74 ? 22.672 16.625 -9.867 1 80.5 74 VAL B O 1
ATOM 2568 N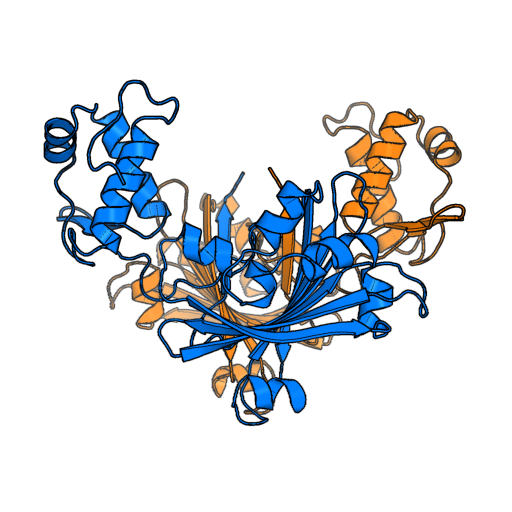 N . PHE B 1 75 ? 21.344 15.969 -8.133 1 79 75 PHE B N 1
ATOM 2569 C CA . PHE B 1 75 ? 22.234 14.93 -7.641 1 79 75 PHE B CA 1
ATOM 2570 C C . PHE B 1 75 ? 21.625 13.547 -7.844 1 79 75 PHE B C 1
ATOM 2572 O O . PHE B 1 75 ? 20.406 13.375 -7.742 1 79 75 PHE B O 1
ATOM 2579 N N . ALA B 1 76 ? 22.609 12.766 -8.312 1 75.25 76 ALA B N 1
ATOM 2580 C CA . ALA B 1 76 ? 22.172 11.375 -8.43 1 75.25 76 ALA B CA 1
ATOM 2581 C C . ALA B 1 76 ? 21.719 10.828 -7.082 1 75.25 76 ALA B C 1
ATOM 2583 O O . ALA B 1 76 ? 22.344 11.102 -6.051 1 75.25 76 ALA B O 1
ATOM 2584 N N . SER B 1 77 ? 20.578 10.367 -7.074 1 61.84 77 SER B N 1
ATOM 2585 C CA . SER B 1 77 ? 20.062 9.625 -5.93 1 61.84 77 SER B CA 1
ATOM 2586 C C . SER B 1 77 ? 19.641 8.219 -6.332 1 61.84 77 SER B C 1
ATOM 2588 O O . SER B 1 77 ? 19.422 7.945 -7.512 1 61.84 77 SER B O 1
ATOM 2590 N N . ALA B 1 78 ? 20.078 7.359 -5.711 1 49.97 78 ALA B N 1
ATOM 2591 C CA . ALA B 1 78 ? 19.516 6.035 -5.957 1 49.97 78 ALA B CA 1
ATOM 2592 C C . ALA B 1 78 ? 18.156 5.875 -5.277 1 49.97 78 ALA B C 1
ATOM 2594 O O . ALA B 1 78 ? 17.984 6.262 -4.117 1 49.97 78 ALA B O 1
ATOM 2595 N N . PRO B 1 79 ? 17.219 5.812 -6.207 1 47.81 79 PRO B N 1
ATOM 2596 C CA . PRO B 1 79 ? 16.031 5.418 -5.449 1 47.81 79 PRO B CA 1
ATOM 2597 C C . PRO B 1 79 ? 16.359 4.5 -4.273 1 47.81 79 PRO B C 1
ATOM 2599 O O . PRO B 1 79 ? 15.461 3.855 -3.721 1 47.81 79 PRO B O 1
ATOM 2602 N N . GLY B 1 80 ? 17.469 4.215 -4.168 1 43.88 80 GLY B N 1
ATOM 2603 C CA . GLY B 1 80 ? 17.984 3.24 -3.217 1 43.88 80 GLY B CA 1
ATOM 2604 C C . GLY B 1 80 ? 17.219 3.238 -1.901 1 43.88 80 GLY B C 1
ATOM 2605 O O . GLY B 1 80 ? 16.891 2.176 -1.377 1 43.88 80 GLY B O 1
ATOM 2606 N N . GLU B 1 81 ? 17.688 4.379 -1.133 1 42.12 81 GLU B N 1
ATOM 2607 C CA . GLU B 1 81 ? 17.438 4.004 0.257 1 42.12 81 GLU B CA 1
ATOM 2608 C C . GLU B 1 81 ? 16.047 3.389 0.426 1 42.12 81 GLU B C 1
ATOM 2610 O O . GLU B 1 81 ? 15.867 2.455 1.211 1 42.12 81 GLU B O 1
ATOM 2615 N N . ALA B 1 82 ? 15.078 4.105 0.072 1 44.5 82 ALA B N 1
ATOM 2616 C CA . ALA B 1 82 ? 13.758 3.578 0.394 1 44.5 82 ALA B CA 1
ATOM 2617 C C . ALA B 1 82 ? 13.281 2.594 -0.671 1 44.5 82 ALA B C 1
ATOM 2619 O O . ALA B 1 82 ? 12.492 2.949 -1.548 1 44.5 82 ALA B O 1
ATOM 2620 N N . SER B 1 83 ? 14.156 1.699 -1.412 1 56.91 83 SER B N 1
ATOM 2621 C CA . SER B 1 83 ? 13.836 0.78 -2.5 1 56.91 83 SER B CA 1
ATOM 2622 C C . SER B 1 83 ? 12.766 -0.221 -2.082 1 56.91 83 SER B C 1
ATOM 2624 O O . SER B 1 83 ? 13.078 -1.359 -1.727 1 56.91 83 SER B O 1
ATOM 2626 N N . GLY B 1 84 ? 11.891 0.149 -1.75 1 78.06 84 GLY B N 1
ATOM 2627 C CA . GLY B 1 84 ? 10.844 -0.755 -1.302 1 78.06 84 GLY B CA 1
ATOM 2628 C C . GLY B 1 84 ? 10.055 -1.362 -2.443 1 78.06 84 GLY B C 1
ATOM 2629 O O . GLY B 1 84 ? 10.477 -1.305 -3.6 1 78.06 84 GLY B O 1
ATOM 2630 N N . TRP B 1 85 ? 9.328 -2.309 -2.252 1 85.19 85 TRP B N 1
ATOM 2631 C CA . TRP B 1 85 ? 8.359 -2.92 -3.156 1 85.19 85 TRP B CA 1
ATOM 2632 C C . TRP B 1 85 ? 7.211 -1.963 -3.449 1 85.19 85 TRP B C 1
ATOM 2634 O O . TRP B 1 85 ? 6.375 -1.7 -2.58 1 85.19 85 TRP B O 1
ATOM 2644 N N . VAL B 1 86 ? 7.184 -1.449 -4.746 1 83.56 86 VAL B N 1
ATOM 2645 C CA . VAL B 1 86 ? 6.055 -0.619 -5.16 1 83.56 86 VAL B CA 1
ATOM 2646 C C . VAL B 1 86 ? 4.82 -1.492 -5.375 1 83.56 86 VAL B C 1
ATOM 2648 O O . VAL B 1 86 ? 4.723 -2.199 -6.383 1 83.56 86 VAL B O 1
ATOM 2651 N N . ILE B 1 87 ? 3.807 -1.345 -4.566 1 87.94 87 ILE B N 1
ATOM 2652 C CA . ILE B 1 87 ? 2.777 -2.369 -4.422 1 87.94 87 ILE B CA 1
ATOM 2653 C C . ILE B 1 87 ? 1.536 -1.97 -5.215 1 87.94 87 ILE B C 1
ATOM 2655 O O . ILE B 1 87 ? 0.59 -2.75 -5.336 1 87.94 87 ILE B O 1
ATOM 2659 N N . HIS B 1 88 ? 1.558 -0.829 -5.84 1 81.5 88 HIS B N 1
ATOM 2660 C CA . HIS B 1 88 ? 0.356 -0.407 -6.555 1 81.5 88 HIS B CA 1
ATOM 2661 C C . HIS B 1 88 ? 0.48 -0.675 -8.047 1 81.5 88 HIS B C 1
ATOM 2663 O O . HIS B 1 88 ? -0.42 -0.338 -8.82 1 81.5 88 HIS B O 1
ATOM 2669 N N . ASP B 1 89 ? 1.52 -1.308 -8.469 1 75.75 89 ASP B N 1
ATOM 2670 C CA . ASP B 1 89 ? 1.693 -1.708 -9.859 1 75.75 89 ASP B CA 1
ATOM 2671 C C . ASP B 1 89 ? 1.149 -3.115 -10.102 1 75.75 89 ASP B C 1
ATOM 2673 O O . ASP B 1 89 ? 1.024 -3.906 -9.164 1 75.75 89 ASP B O 1
ATOM 2677 N N . THR B 1 90 ? 0.873 -3.279 -11.352 1 70.81 90 THR B N 1
ATOM 2678 C CA . THR B 1 90 ? 0.42 -4.613 -11.719 1 70.81 90 THR B CA 1
ATOM 2679 C C . THR B 1 90 ? 1.57 -5.613 -11.648 1 70.81 90 THR B C 1
ATOM 2681 O O . THR B 1 90 ? 1.344 -6.824 -11.602 1 70.81 90 THR B O 1
ATOM 2684 N N . GLN B 1 91 ? 2.721 -5.051 -11.578 1 70.69 91 GLN B N 1
ATOM 2685 C CA . GLN B 1 91 ? 3.9 -5.91 -11.555 1 70.69 91 GLN B CA 1
ATOM 2686 C C . GLN B 1 91 ? 4.105 -6.527 -10.172 1 70.69 91 GLN B C 1
ATOM 2688 O O . GLN B 1 91 ? 3.799 -5.902 -9.156 1 70.69 91 GLN B O 1
ATOM 2693 N N . GLY B 1 92 ? 4.547 -7.734 -10.188 1 75.25 92 GLY B N 1
ATOM 2694 C CA . GLY B 1 92 ? 4.961 -8.359 -8.938 1 75.25 92 GLY B CA 1
ATOM 2695 C C . GLY B 1 92 ? 6.258 -7.801 -8.391 1 75.25 92 GLY B C 1
ATOM 2696 O O . GLY B 1 92 ? 6.832 -6.875 -8.961 1 75.25 92 GLY B O 1
ATOM 2697 N N . PHE B 1 93 ? 6.668 -8.234 -7.23 1 78.69 93 PHE B N 1
ATOM 2698 C CA . PHE B 1 93 ? 7.867 -7.77 -6.543 1 78.69 93 PHE B CA 1
ATOM 2699 C C . PHE B 1 93 ? 9.078 -7.855 -7.461 1 78.69 93 PHE B C 1
ATOM 2701 O O . PHE B 1 93 ? 9.789 -6.863 -7.652 1 78.69 93 PHE B O 1
ATOM 2708 N N . LEU B 1 94 ? 9.227 -9.086 -8.016 1 72.94 94 LEU B N 1
ATOM 2709 C CA . LEU B 1 94 ? 10.422 -9.289 -8.828 1 72.94 94 LEU B CA 1
ATOM 2710 C C . LEU B 1 94 ? 10.477 -8.289 -9.984 1 72.94 94 LEU B C 1
ATOM 2712 O O . LEU B 1 94 ? 11.484 -7.613 -10.18 1 72.94 94 LEU B O 1
ATOM 2716 N N . GLU B 1 95 ? 9.391 -8.273 -10.695 1 70.25 95 GLU B N 1
ATOM 2717 C CA . GLU B 1 95 ? 9.344 -7.379 -11.852 1 70.25 95 GLU B CA 1
ATOM 2718 C C . GLU B 1 95 ? 9.516 -5.926 -11.43 1 70.25 95 GLU B C 1
ATOM 2720 O O . GLU B 1 95 ? 10.188 -5.148 -12.117 1 70.25 95 GLU B O 1
ATOM 2725 N N . SER B 1 96 ? 8.875 -5.617 -10.367 1 72.06 96 SER B N 1
ATOM 2726 C CA . SER B 1 96 ? 9.008 -4.258 -9.852 1 72.06 96 SER B CA 1
ATOM 2727 C C . SER B 1 96 ? 10.461 -3.922 -9.531 1 72.06 96 SER B C 1
ATOM 2729 O O . SER B 1 96 ? 10.938 -2.828 -9.844 1 72.06 96 SER B O 1
ATOM 2731 N N . GLN B 1 97 ? 11.156 -4.855 -8.914 1 68.69 97 GLN B N 1
ATOM 2732 C CA . GLN B 1 97 ? 12.539 -4.621 -8.523 1 68.69 97 GLN B CA 1
ATOM 2733 C C . GLN B 1 97 ? 13.445 -4.504 -9.75 1 68.69 97 GLN B C 1
ATOM 2735 O O . GLN B 1 97 ? 14.289 -3.607 -9.828 1 68.69 97 GLN B O 1
ATOM 2740 N N . VAL B 1 98 ? 13.18 -5.445 -10.688 1 62.41 98 VAL B N 1
ATOM 2741 C CA . VAL B 1 98 ? 13.969 -5.438 -11.914 1 62.41 98 VAL B CA 1
ATOM 2742 C C . VAL B 1 98 ? 13.75 -4.125 -12.656 1 62.41 98 VAL B C 1
A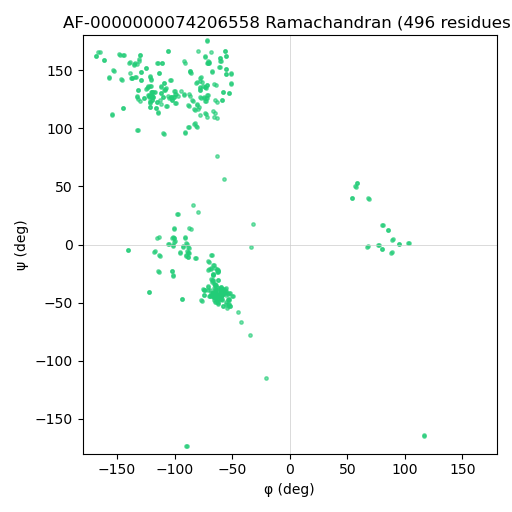TOM 2744 O O . VAL B 1 98 ? 14.703 -3.514 -13.148 1 62.41 98 VAL B O 1
ATOM 2747 N N . SER B 1 99 ? 12.531 -3.742 -12.703 1 61.75 99 SER B N 1
ATOM 2748 C CA . SER B 1 99 ? 12.18 -2.514 -13.406 1 61.75 99 SER B CA 1
ATOM 2749 C C . SER B 1 99 ? 12.82 -1.297 -12.75 1 61.75 99 SER B C 1
ATOM 2751 O O . SER B 1 99 ? 13.086 -0.293 -13.414 1 61.75 99 SER B O 1
ATOM 2753 N N . HIS B 1 100 ? 13.125 -1.548 -11.531 1 61.91 100 HIS B N 1
ATOM 2754 C CA . HIS B 1 100 ? 13.742 -0.442 -10.805 1 61.91 100 HIS B CA 1
ATOM 2755 C C . HIS B 1 100 ? 15.25 -0.616 -10.719 1 61.91 100 HIS B C 1
ATOM 2757 O O . HIS B 1 100 ? 15.914 0.055 -9.922 1 61.91 100 HIS B O 1
ATOM 2763 N N . GLY B 1 101 ? 15.727 -1.551 -11.539 1 57.78 101 GLY B N 1
ATOM 2764 C CA . GLY B 1 101 ? 17.156 -1.709 -11.758 1 57.78 101 GLY B CA 1
ATOM 2765 C C . GLY B 1 101 ? 17.844 -2.492 -10.656 1 57.78 101 GLY B C 1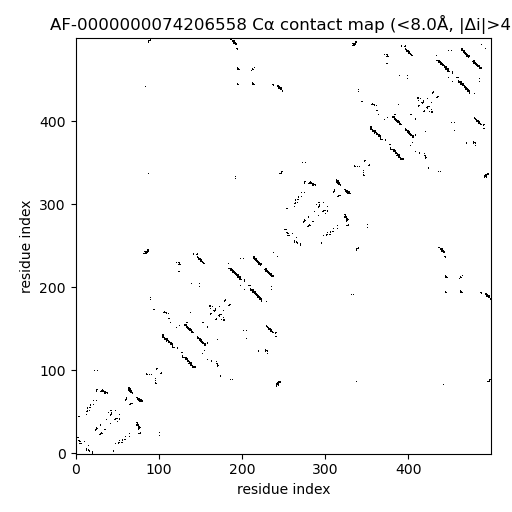
ATOM 2766 O O . GLY B 1 101 ? 19.062 -2.498 -10.562 1 57.78 101 GLY B O 1
ATOM 2767 N N . ARG B 1 102 ? 17.109 -3.096 -10 1 61.91 102 ARG B N 1
ATOM 2768 C CA . ARG B 1 102 ? 17.719 -3.838 -8.898 1 61.91 102 ARG B CA 1
ATOM 2769 C C . ARG B 1 102 ? 18.062 -5.258 -9.328 1 61.91 102 ARG B C 1
ATOM 2771 O O . ARG B 1 102 ? 17.281 -5.918 -10.016 1 61.91 102 ARG B O 1
ATOM 2778 N N . THR B 1 103 ? 19.359 -5.691 -9.078 1 63.81 103 THR B N 1
ATOM 2779 C CA . THR B 1 103 ? 19.859 -6.988 -9.516 1 63.81 103 THR B CA 1
ATOM 2780 C C . THR B 1 103 ? 20.156 -7.891 -8.32 1 63.81 103 THR B C 1
ATOM 2782 O O . THR B 1 103 ? 20.547 -9.039 -8.484 1 63.81 103 THR B O 1
ATOM 2785 N N . GLY B 1 104 ? 19.875 -7.551 -7.254 1 76.88 104 GLY B N 1
ATOM 2786 C CA . GLY B 1 104 ? 20.281 -8.32 -6.09 1 76.88 104 GLY B CA 1
ATOM 2787 C C . GLY B 1 104 ? 19.203 -9.242 -5.566 1 76.88 104 GLY B C 1
ATOM 2788 O O . GLY B 1 104 ? 19.219 -9.625 -4.395 1 76.88 104 GLY B O 1
ATOM 2789 N N . ILE B 1 105 ? 18.312 -9.648 -6.461 1 85.69 105 ILE B N 1
ATOM 2790 C CA . ILE B 1 105 ? 17.234 -10.508 -6.004 1 85.69 105 ILE B CA 1
ATOM 2791 C C . ILE B 1 105 ? 17.562 -11.961 -6.34 1 85.69 105 ILE B C 1
ATOM 2793 O O . ILE B 1 105 ? 17.953 -12.273 -7.469 1 85.69 105 ILE B O 1
ATOM 2797 N N . THR B 1 106 ? 17.469 -12.828 -5.383 1 92.12 106 THR B N 1
ATOM 2798 C CA . THR B 1 106 ? 17.547 -14.273 -5.598 1 92.12 106 THR B CA 1
ATOM 2799 C C . THR B 1 106 ? 16.266 -14.953 -5.117 1 92.12 106 THR B C 1
ATOM 2801 O O . THR B 1 106 ? 15.664 -14.523 -4.129 1 92.12 106 THR B O 1
ATOM 2804 N N . THR B 1 107 ? 15.844 -15.953 -5.863 1 95.12 107 THR B N 1
ATOM 2805 C CA . THR B 1 107 ? 14.602 -16.672 -5.574 1 95.12 107 THR B CA 1
ATOM 2806 C C . THR B 1 107 ? 14.867 -18.172 -5.43 1 95.12 107 THR B C 1
ATOM 2808 O O . THR B 1 107 ? 15.602 -18.75 -6.23 1 95.12 107 THR B O 1
ATOM 2811 N N . GLU B 1 108 ? 14.328 -18.797 -4.438 1 97.44 108 GLU B N 1
ATOM 2812 C CA . GLU B 1 108 ? 14.289 -20.234 -4.273 1 97.44 108 GLU B CA 1
ATOM 2813 C C . GLU B 1 108 ? 12.859 -20.75 -4.211 1 97.44 108 GLU B C 1
ATOM 2815 O O . GLU B 1 108 ? 12.055 -20.281 -3.402 1 97.44 108 GLU B O 1
ATOM 2820 N N . VAL B 1 109 ? 12.562 -21.672 -5.082 1 98.44 109 VAL B N 1
ATOM 2821 C CA . VAL B 1 109 ? 11.281 -22.375 -4.992 1 98.44 109 VAL B CA 1
ATOM 2822 C C . VAL B 1 109 ? 11.367 -23.484 -3.943 1 98.44 109 VAL B C 1
ATOM 2824 O O . VAL B 1 109 ? 12.141 -24.438 -4.098 1 98.44 109 VAL B O 1
ATOM 2827 N N . VAL B 1 110 ? 10.523 -23.391 -2.949 1 98.25 110 VAL B N 1
ATOM 2828 C CA . VAL B 1 110 ? 10.656 -24.344 -1.847 1 98.25 110 VAL B CA 1
ATOM 2829 C C . VAL B 1 110 ? 9.594 -25.422 -1.974 1 98.25 110 VAL B C 1
ATOM 2831 O O . VAL B 1 110 ? 9.727 -26.5 -1.393 1 98.25 110 VAL B O 1
ATOM 2834 N N . ASP B 1 111 ? 8.523 -25.141 -2.658 1 98.12 111 ASP B N 1
ATOM 2835 C CA . ASP B 1 111 ? 7.484 -26.125 -2.943 1 98.12 111 ASP B CA 1
ATOM 2836 C C . ASP B 1 111 ? 6.672 -25.719 -4.172 1 98.12 111 ASP B C 1
ATOM 2838 O O . ASP B 1 111 ? 6.508 -24.531 -4.449 1 98.12 111 ASP B O 1
ATOM 2842 N N . ALA B 1 112 ? 6.277 -26.672 -4.938 1 98.56 112 ALA B N 1
ATOM 2843 C CA . ALA B 1 112 ? 5.457 -26.484 -6.133 1 98.56 112 ALA B CA 1
ATOM 2844 C C . ALA B 1 112 ? 4.648 -27.734 -6.457 1 98.56 112 ALA B C 1
ATOM 2846 O O . ALA B 1 112 ? 5.207 -28.75 -6.883 1 98.56 112 ALA B O 1
ATOM 2847 N N . ARG B 1 113 ? 3.34 -27.625 -6.285 1 98.12 113 ARG B N 1
ATOM 2848 C CA . ARG B 1 113 ? 2.529 -28.812 -6.527 1 98.12 113 ARG B CA 1
ATOM 2849 C C . ARG B 1 113 ? 1.046 -28.469 -6.574 1 98.12 113 ARG B C 1
ATOM 2851 O O . ARG B 1 113 ? 0.64 -27.391 -6.125 1 98.12 113 ARG B O 1
ATOM 2858 N N . PHE B 1 114 ? 0.312 -29.359 -7.117 1 98.25 114 PHE B N 1
ATOM 2859 C CA . PHE B 1 114 ? -1.142 -29.281 -7.043 1 98.25 114 PHE B CA 1
ATOM 2860 C C . PHE B 1 114 ? -1.645 -29.734 -5.68 1 98.25 114 PHE B C 1
ATOM 2862 O O . PHE B 1 114 ? -1.186 -30.734 -5.148 1 98.25 114 PHE B O 1
ATOM 2869 N N . VAL B 1 115 ? -2.549 -28.984 -5.117 1 97.62 115 VAL B N 1
ATOM 2870 C CA . VAL B 1 115 ? -3.115 -29.266 -3.805 1 97.62 115 VAL B CA 1
ATOM 2871 C C . VAL B 1 115 ? -4.59 -28.875 -3.777 1 97.62 115 VAL B C 1
ATOM 2873 O O . VAL B 1 115 ? -5.055 -28.141 -4.656 1 97.62 115 VAL B O 1
ATOM 2876 N N . LEU B 1 116 ? -5.281 -29.422 -2.754 1 95.94 116 LEU B N 1
ATOM 2877 C CA . LEU B 1 116 ? -6.594 -28.859 -2.455 1 95.94 116 LEU B CA 1
ATOM 2878 C C . LEU B 1 116 ? -6.465 -27.484 -1.804 1 95.94 116 LEU B C 1
ATOM 2880 O O . LEU B 1 116 ? -5.609 -27.281 -0.938 1 95.94 116 LEU B O 1
ATOM 2884 N N . PRO B 1 117 ? -7.242 -26.562 -2.25 1 93.88 117 PRO B N 1
ATOM 2885 C CA . PRO B 1 117 ? -7.078 -25.203 -1.73 1 93.88 117 PRO B CA 1
ATOM 2886 C C . PRO B 1 117 ? -7.562 -25.062 -0.289 1 93.88 117 PRO B C 1
ATOM 2888 O O . PRO B 1 117 ? -8.609 -25.609 0.073 1 93.88 117 PRO B O 1
ATOM 2891 N N . PRO B 1 118 ? -6.773 -24.328 0.561 1 87.25 118 PRO B N 1
ATOM 2892 C CA . PRO B 1 118 ? -7.367 -23.859 1.816 1 87.25 118 PRO B CA 1
ATOM 2893 C C . PRO B 1 118 ? -8.625 -23.016 1.6 1 87.25 118 PRO B C 1
ATOM 2895 O O . PRO B 1 118 ? -8.867 -22.547 0.489 1 87.25 118 PRO B O 1
ATOM 2898 N N . GLU B 1 119 ? -9.336 -22.797 2.633 1 83.31 119 GLU B N 1
ATOM 2899 C CA . GLU B 1 119 ? -10.633 -22.125 2.545 1 83.31 119 GLU B CA 1
ATOM 2900 C C . GLU B 1 119 ? -10.5 -20.734 1.963 1 83.31 119 GLU B C 1
ATOM 2902 O O . GLU B 1 119 ? -11.242 -20.344 1.058 1 83.31 119 GLU B O 1
ATOM 2907 N N . HIS B 1 120 ? -9.531 -19.969 2.469 1 81.62 120 HIS B N 1
ATOM 2908 C CA . HIS B 1 120 ? -9.398 -18.578 2.027 1 81.62 120 HIS B CA 1
ATOM 2909 C C . HIS B 1 120 ? -8.992 -18.516 0.559 1 81.62 120 HIS B C 1
ATOM 2911 O O . HIS B 1 120 ? -9.359 -17.562 -0.141 1 81.62 120 HIS B O 1
ATOM 2917 N N . VAL B 1 121 ? -8.344 -19.547 0.044 1 90.5 121 VAL B N 1
ATOM 2918 C CA . VAL B 1 121 ? -7.938 -19.594 -1.355 1 90.5 121 VAL B CA 1
ATOM 2919 C C . VAL B 1 121 ? -9.148 -19.922 -2.232 1 90.5 121 VAL B C 1
ATOM 2921 O O . VAL B 1 121 ? -9.375 -19.266 -3.248 1 90.5 121 VAL B O 1
ATOM 2924 N N . ALA B 1 122 ? -9.898 -20.953 -1.822 1 89 122 ALA B N 1
ATOM 2925 C CA . ALA B 1 122 ? -11.102 -21.312 -2.566 1 89 122 ALA B CA 1
ATOM 2926 C C . ALA B 1 122 ? -12.062 -20.141 -2.682 1 89 122 ALA B C 1
ATOM 2928 O O . ALA B 1 122 ? -12.625 -19.891 -3.752 1 89 122 ALA B O 1
ATOM 2929 N N . GLU B 1 123 ? -12.172 -19.453 -1.603 1 81.81 123 GLU B N 1
ATOM 2930 C CA . GLU B 1 123 ? -13.047 -18.281 -1.577 1 81.81 123 GLU B CA 1
ATOM 2931 C C . GLU B 1 123 ? -12.539 -17.188 -2.506 1 81.81 123 GLU B C 1
ATOM 2933 O O . GLU B 1 123 ? -13.289 -16.641 -3.312 1 81.81 123 GLU B O 1
ATOM 2938 N N . ALA B 1 124 ? -11.281 -16.906 -2.422 1 85 124 ALA B N 1
ATOM 2939 C CA . ALA B 1 124 ? -10.688 -15.82 -3.201 1 85 124 ALA B CA 1
ATOM 2940 C C . ALA B 1 124 ? -10.766 -16.109 -4.695 1 85 124 ALA B C 1
ATOM 2942 O O . ALA B 1 124 ? -11.062 -15.227 -5.496 1 85 124 ALA B O 1
ATOM 2943 N N . LEU B 1 125 ? -10.547 -17.344 -5.039 1 89.94 125 LEU B N 1
ATOM 2944 C CA . LEU B 1 125 ? -10.5 -17.734 -6.441 1 89.94 125 LEU B CA 1
ATOM 2945 C C . LEU B 1 125 ? -11.867 -18.203 -6.926 1 89.94 125 LEU B C 1
ATOM 2947 O O . LEU B 1 125 ? -12.031 -18.547 -8.102 1 89.94 125 LEU B O 1
ATOM 2951 N N . ARG B 1 126 ? -12.828 -18.219 -6.02 1 83.5 126 ARG B N 1
ATOM 2952 C CA . ARG B 1 126 ? -14.195 -18.625 -6.336 1 83.5 126 ARG B CA 1
ATOM 2953 C C . ARG B 1 126 ? -14.219 -20.031 -6.906 1 83.5 126 ARG B C 1
ATOM 2955 O O . ARG B 1 126 ? -14.82 -20.281 -7.961 1 83.5 126 ARG B O 1
ATOM 2962 N N . LEU B 1 127 ? -13.578 -20.875 -6.219 1 86.88 127 LEU B N 1
ATOM 2963 C CA . LEU B 1 127 ? -13.492 -22.281 -6.598 1 86.88 127 LEU B CA 1
ATOM 2964 C C . LEU B 1 127 ? -14.273 -23.156 -5.617 1 86.88 127 LEU B C 1
ATOM 2966 O O . LEU B 1 127 ? -14.539 -22.75 -4.488 1 86.88 127 LEU B O 1
ATOM 2970 N N . ALA B 1 128 ? -14.656 -24.312 -6.141 1 84 128 ALA B N 1
ATOM 2971 C CA . ALA B 1 128 ? -15.18 -25.312 -5.227 1 84 128 ALA B CA 1
ATOM 2972 C C . ALA B 1 128 ? -14.07 -25.906 -4.352 1 84 128 ALA B C 1
ATOM 2974 O O . ALA B 1 128 ? -12.898 -25.875 -4.727 1 84 128 ALA B O 1
ATOM 2975 N N . ALA B 1 129 ? -14.43 -26.422 -3.227 1 84.31 129 ALA B N 1
ATOM 2976 C CA . ALA B 1 129 ? -13.469 -26.922 -2.25 1 84.31 129 ALA B CA 1
ATOM 2977 C C . ALA B 1 129 ? -12.664 -28.078 -2.824 1 84.31 129 ALA B C 1
ATOM 2979 O O . ALA B 1 129 ? -11.516 -28.312 -2.422 1 84.31 129 ALA B O 1
ATOM 2980 N N . ASN B 1 130 ? -13.203 -28.688 -3.803 1 91.44 130 ASN B N 1
ATOM 2981 C CA . ASN B 1 130 ? -12.531 -29.859 -4.332 1 91.44 130 ASN B CA 1
ATOM 2982 C C . ASN B 1 130 ? -11.781 -29.547 -5.625 1 91.44 130 ASN B C 1
ATOM 2984 O O . ASN B 1 130 ? -11.172 -30.438 -6.227 1 91.44 130 ASN B O 1
ATOM 2988 N N . ASP B 1 131 ? -11.727 -28.375 -6.016 1 93.5 131 ASP B N 1
ATOM 2989 C CA . ASP B 1 131 ? -10.961 -27.938 -7.188 1 93.5 131 ASP B CA 1
ATOM 2990 C C . ASP B 1 131 ? -9.492 -27.734 -6.84 1 93.5 131 ASP B C 1
ATOM 2992 O O . ASP B 1 131 ? -9.148 -26.828 -6.09 1 93.5 131 ASP B O 1
ATOM 2996 N N . GLU B 1 132 ? -8.703 -28.531 -7.453 1 96.94 132 GLU B N 1
ATOM 2997 C CA . GLU B 1 132 ? -7.277 -28.406 -7.16 1 96.94 132 GLU B CA 1
ATOM 2998 C C . GLU B 1 132 ? -6.727 -27.078 -7.68 1 96.94 132 GLU B C 1
ATOM 3000 O O . GLU B 1 132 ? -7.207 -26.562 -8.688 1 96.94 132 GLU B O 1
ATOM 3005 N N . VAL B 1 133 ? -5.734 -26.594 -6.949 1 98.12 133 VAL B N 1
ATOM 3006 C CA . VAL B 1 133 ? -4.965 -25.422 -7.367 1 98.12 133 VAL B CA 1
ATOM 3007 C C . VAL B 1 133 ? -3.479 -25.766 -7.402 1 98.12 133 VAL B C 1
ATOM 3009 O O . VAL B 1 133 ? -3.031 -26.688 -6.711 1 98.12 133 VAL B O 1
ATOM 3012 N N . PHE B 1 134 ? -2.775 -25.062 -8.258 1 98.69 134 PHE B N 1
ATOM 3013 C CA . PHE B 1 134 ? -1.321 -25.172 -8.211 1 98.69 134 PHE B CA 1
ATOM 3014 C C . PHE B 1 134 ? -0.741 -24.156 -7.223 1 98.69 134 PHE B C 1
ATOM 3016 O O . PHE B 1 134 ? -0.965 -22.953 -7.352 1 98.69 134 PHE B O 1
ATOM 3023 N N . ALA B 1 135 ? -0.072 -24.688 -6.238 1 98.56 135 ALA B N 1
ATOM 3024 C CA . ALA B 1 135 ? 0.562 -23.844 -5.227 1 98.56 135 ALA B CA 1
ATOM 3025 C C . 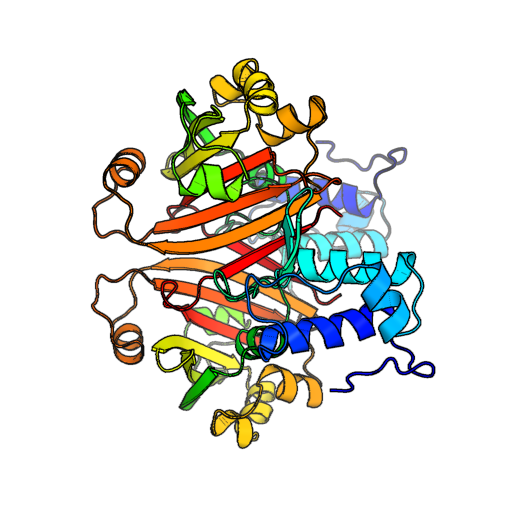ALA B 1 135 ? 2.064 -23.734 -5.469 1 98.56 135 ALA B C 1
ATOM 3027 O O . ALA B 1 135 ? 2.752 -24.75 -5.621 1 98.56 135 ALA B O 1
ATOM 3028 N N . LEU B 1 136 ? 2.539 -22.516 -5.586 1 98.56 136 LEU B N 1
ATOM 3029 C CA . LEU B 1 136 ? 3.953 -22.203 -5.758 1 98.56 136 LEU B CA 1
ATOM 3030 C C . LEU B 1 136 ? 4.48 -21.406 -4.57 1 98.56 136 LEU B C 1
ATOM 3032 O O . LEU B 1 136 ? 4 -20.297 -4.301 1 98.56 136 LEU B O 1
ATOM 3036 N N . GLN B 1 137 ? 5.449 -21.969 -3.84 1 98.31 137 GLN B N 1
ATOM 3037 C CA . GLN B 1 137 ? 6.031 -21.312 -2.676 1 98.31 137 GLN B CA 1
ATOM 3038 C C . GLN B 1 137 ? 7.48 -20.922 -2.934 1 98.31 137 GLN B C 1
ATOM 3040 O O . GLN B 1 137 ? 8.281 -21.734 -3.389 1 98.31 137 GLN B O 1
ATOM 3045 N N . ARG B 1 138 ? 7.766 -19.688 -2.631 1 97.94 138 ARG B N 1
ATOM 3046 C CA . ARG B 1 138 ? 9.094 -19.156 -2.93 1 97.94 138 ARG B CA 1
ATOM 3047 C C . ARG B 1 138 ? 9.617 -18.328 -1.766 1 97.94 138 ARG B C 1
ATOM 3049 O O . ARG B 1 138 ? 8.859 -17.641 -1.089 1 97.94 138 ARG B O 1
ATOM 3056 N N . VAL B 1 139 ? 10.898 -18.438 -1.552 1 97.94 139 VAL B N 1
ATOM 3057 C CA . VAL B 1 139 ? 11.648 -17.531 -0.677 1 97.94 139 VAL B CA 1
ATOM 3058 C C . VAL B 1 139 ? 12.555 -16.625 -1.513 1 97.94 139 VAL B C 1
ATOM 3060 O O . VAL B 1 139 ? 13.164 -17.078 -2.482 1 97.94 139 VAL B O 1
ATOM 3063 N N . ARG B 1 140 ? 12.617 -15.406 -1.136 1 95.62 140 ARG B N 1
ATOM 3064 C CA . ARG B 1 140 ? 13.438 -14.469 -1.893 1 95.62 140 ARG B CA 1
ATOM 3065 C C . ARG B 1 140 ? 14.383 -13.703 -0.973 1 95.62 140 ARG B C 1
ATOM 3067 O O . ARG B 1 140 ? 14.023 -13.375 0.162 1 95.62 140 ARG B O 1
ATOM 3074 N N . TRP B 1 141 ? 15.453 -13.406 -1.542 1 93.44 141 TRP B N 1
ATOM 3075 C CA . TRP B 1 141 ? 16.484 -12.617 -0.89 1 93.44 141 TRP B CA 1
ATOM 3076 C C . TRP B 1 141 ? 16.781 -11.344 -1.685 1 93.44 141 TRP B C 1
ATOM 3078 O O . TRP B 1 141 ? 16.703 -11.344 -2.916 1 93.44 141 TRP B O 1
ATOM 3088 N N . LEU B 1 142 ? 17.047 -10.312 -1 1 87.19 142 LEU B N 1
ATOM 3089 C CA . LEU B 1 142 ? 17.578 -9.078 -1.581 1 87.19 142 LEU B CA 1
ATOM 3090 C C . LEU B 1 142 ? 18.984 -8.805 -1.091 1 87.19 142 LEU B C 1
ATOM 3092 O O . LEU B 1 142 ? 19.203 -8.586 0.103 1 87.19 142 LEU B O 1
ATOM 3096 N N . ASP B 1 143 ? 19.906 -8.867 -2.004 1 81.12 143 ASP B N 1
ATOM 3097 C CA . ASP B 1 143 ? 21.328 -8.648 -1.701 1 81.12 143 ASP B CA 1
ATOM 3098 C C . ASP B 1 143 ? 21.797 -9.562 -0.574 1 81.12 143 ASP B C 1
ATOM 3100 O O . ASP B 1 143 ? 22.438 -9.109 0.376 1 81.12 143 ASP B O 1
ATOM 3104 N N . GLY B 1 144 ? 21.344 -10.758 -0.612 1 88.31 144 GLY B N 1
ATOM 3105 C CA . GLY B 1 144 ? 21.797 -11.789 0.309 1 88.31 144 GLY B CA 1
ATOM 3106 C C . GLY B 1 144 ? 21 -11.82 1.604 1 88.31 144 GLY B C 1
ATOM 3107 O O . GLY B 1 144 ? 21.203 -12.711 2.434 1 88.31 144 GLY B O 1
ATOM 3108 N N . LYS B 1 145 ? 20.141 -10.883 1.799 1 90.38 145 LYS B N 1
ATOM 3109 C CA . LYS B 1 145 ? 19.297 -10.859 3 1 90.38 145 LYS B CA 1
ATOM 3110 C C . LYS B 1 145 ? 17.906 -11.406 2.717 1 90.38 145 LYS B C 1
ATOM 3112 O O . LYS B 1 145 ? 17.266 -11.031 1.733 1 90.38 145 LYS B O 1
ATOM 3117 N N . LEU B 1 146 ? 17.469 -12.289 3.582 1 95.56 146 LEU B N 1
ATOM 3118 C CA . LEU B 1 146 ? 16.125 -12.828 3.449 1 95.56 146 LEU B CA 1
ATOM 3119 C C . LEU B 1 146 ? 15.078 -11.711 3.479 1 95.56 146 LEU B C 1
ATOM 3121 O O . LEU B 1 146 ? 15.102 -10.859 4.371 1 95.56 146 LEU B O 1
ATOM 3125 N N . ALA B 1 147 ? 14.164 -11.766 2.492 1 94.44 147 ALA B N 1
ATOM 3126 C CA . ALA B 1 147 ? 13.289 -10.609 2.32 1 94.44 147 ALA B CA 1
ATOM 3127 C C . ALA B 1 147 ? 11.82 -11.008 2.43 1 94.44 147 ALA B C 1
ATOM 3129 O O . ALA B 1 147 ? 11.016 -10.273 3.012 1 94.44 147 ALA B O 1
ATOM 3130 N N . MET B 1 148 ? 11.508 -12.141 1.848 1 96.81 148 MET B N 1
ATOM 3131 C CA . MET B 1 148 ? 10.078 -12.445 1.808 1 96.81 148 MET B CA 1
ATOM 3132 C C . MET B 1 148 ? 9.852 -13.938 1.547 1 96.81 148 MET B C 1
ATOM 3134 O O . MET B 1 148 ? 10.742 -14.625 1.043 1 96.81 148 MET B O 1
ATOM 3138 N N . PHE B 1 149 ? 8.703 -14.414 1.901 1 97.69 149 PHE B N 1
ATOM 3139 C CA . PHE B 1 149 ? 8.141 -15.727 1.597 1 97.69 149 PHE B CA 1
ATOM 3140 C C . PHE B 1 149 ? 6.766 -15.586 0.955 1 97.69 149 PHE B C 1
ATOM 3142 O O . PHE B 1 149 ? 5.875 -14.945 1.516 1 97.69 149 PHE B O 1
ATOM 3149 N N . SER B 1 150 ? 6.594 -16.203 -0.191 1 97.25 150 SER B N 1
ATOM 3150 C CA . SER B 1 150 ? 5.355 -16.031 -0.94 1 97.25 150 SER B CA 1
ATOM 3151 C C . SER B 1 150 ? 4.75 -17.375 -1.329 1 97.25 150 SER B C 1
ATOM 3153 O O . SER B 1 150 ? 5.477 -18.297 -1.699 1 97.25 150 SER B O 1
ATOM 3155 N N . THR B 1 151 ? 3.49 -17.406 -1.248 1 97.12 151 THR B N 1
ATOM 3156 C CA . THR B 1 151 ? 2.721 -18.484 -1.847 1 97.12 151 THR B CA 1
ATOM 3157 C C . THR B 1 151 ? 1.729 -17.953 -2.871 1 97.12 151 THR B C 1
ATOM 3159 O O . THR B 1 151 ? 0.931 -17.062 -2.562 1 97.12 151 THR B O 1
ATOM 3162 N N . ASN B 1 152 ? 1.817 -18.422 -4.055 1 97.56 152 ASN B N 1
ATOM 3163 C CA . ASN B 1 152 ? 0.802 -18.203 -5.078 1 97.56 152 ASN B CA 1
ATOM 3164 C C . ASN B 1 152 ? -0.067 -19.438 -5.289 1 97.56 152 ASN B C 1
ATOM 3166 O O . ASN B 1 152 ? 0.431 -20.562 -5.25 1 97.56 152 ASN B O 1
ATOM 3170 N N . TRP B 1 153 ? -1.301 -19.203 -5.492 1 97.69 153 TRP B N 1
ATOM 3171 C CA . TRP B 1 153 ? -2.232 -20.25 -5.887 1 97.69 153 TRP B CA 1
ATOM 3172 C C . TRP B 1 153 ? -2.875 -19.938 -7.23 1 97.69 153 TRP B C 1
ATOM 3174 O O . TRP B 1 153 ? -3.383 -18.828 -7.438 1 97.69 153 TRP B O 1
ATOM 3184 N N . PHE B 1 154 ? -2.854 -20.922 -8.094 1 98 154 PHE B N 1
ATOM 3185 C CA . PHE B 1 154 ? -3.408 -20.797 -9.438 1 98 154 PHE B CA 1
ATOM 3186 C C . PHE B 1 154 ? -4.473 -21.875 -9.688 1 98 154 PHE B C 1
ATOM 3188 O O . PHE B 1 154 ? -4.258 -23.047 -9.383 1 98 154 PHE B O 1
ATOM 3195 N N . PRO B 1 155 ? -5.602 -21.422 -10.297 1 97.31 155 PRO B N 1
ATOM 3196 C CA . PRO B 1 155 ? -6.523 -22.453 -10.766 1 97.31 155 PRO B CA 1
ATOM 3197 C C . PRO B 1 155 ? -5.859 -23.469 -11.703 1 97.31 155 PRO B C 1
ATOM 3199 O O . PRO B 1 155 ? -4.82 -23.156 -12.297 1 97.31 155 PRO B O 1
ATOM 3202 N N . LYS B 1 156 ? -6.496 -24.562 -11.844 1 96.69 156 LYS B N 1
ATOM 3203 C CA . LYS B 1 156 ? -5.906 -25.75 -12.477 1 96.69 156 LYS B CA 1
ATOM 3204 C C . LYS B 1 156 ? -5.324 -25.406 -13.844 1 96.69 156 LYS B C 1
ATOM 3206 O O . LYS B 1 156 ? -4.172 -25.719 -14.133 1 96.69 156 LYS B O 1
ATOM 3211 N N . ASP B 1 157 ? -6 -24.703 -14.703 1 94.44 157 ASP B N 1
ATOM 3212 C CA . ASP B 1 157 ? -5.551 -24.406 -16.062 1 94.44 157 ASP B CA 1
ATOM 3213 C C . ASP B 1 157 ? -4.363 -23.453 -16.047 1 94.44 157 ASP B C 1
ATOM 3215 O O . ASP B 1 157 ? -3.387 -23.656 -16.766 1 94.44 157 ASP B O 1
ATOM 3219 N N . VAL B 1 158 ? -4.438 -22.469 -15.266 1 97.12 158 VAL B N 1
ATOM 3220 C CA . VAL B 1 158 ? -3.344 -21.516 -15.102 1 97.12 158 VAL B CA 1
ATOM 3221 C C . VAL B 1 158 ? -2.148 -22.219 -14.453 1 97.12 158 VAL B C 1
ATOM 3223 O O . VAL B 1 158 ? -1.004 -22.016 -14.867 1 97.12 158 VAL B O 1
ATOM 3226 N N . GLY B 1 159 ? -2.488 -23 -13.492 1 98.19 159 GLY B N 1
ATOM 3227 C CA . GLY B 1 159 ? -1.469 -23.734 -12.766 1 98.19 159 GLY B CA 1
ATOM 3228 C C . GLY B 1 159 ? -0.639 -24.641 -13.664 1 98.19 159 GLY B C 1
ATOM 3229 O O . GLY B 1 159 ? 0.565 -24.797 -13.445 1 98.19 159 GLY B O 1
ATOM 3230 N N . ARG B 1 160 ? -1.274 -25.234 -14.609 1 97.94 160 ARG B N 1
ATOM 3231 C CA . ARG B 1 160 ? -0.546 -26.094 -15.539 1 97.94 160 ARG B CA 1
ATOM 3232 C C . ARG B 1 160 ? 0.515 -25.297 -16.297 1 97.94 160 ARG B C 1
ATOM 3234 O O . ARG B 1 160 ? 1.614 -25.797 -16.547 1 97.94 160 ARG B O 1
ATOM 3241 N N . THR B 1 161 ? 0.187 -24.125 -16.656 1 97.94 161 THR B N 1
ATOM 3242 C CA . THR B 1 161 ? 1.133 -23.25 -17.344 1 97.94 161 THR B CA 1
ATOM 3243 C C . THR B 1 161 ? 2.373 -23.016 -16.484 1 97.94 161 THR B C 1
ATOM 3245 O O . THR B 1 161 ? 3.5 -23.078 -16.969 1 97.94 161 THR B O 1
ATOM 3248 N N . ILE B 1 162 ? 2.164 -22.812 -15.219 1 98.06 162 ILE B N 1
ATOM 3249 C CA . ILE B 1 162 ? 3.268 -22.547 -14.297 1 98.06 162 ILE B CA 1
ATOM 3250 C C . ILE B 1 162 ? 4.02 -23.844 -14.016 1 98.06 162 ILE B C 1
ATOM 3252 O O . ILE B 1 162 ? 5.254 -23.859 -13.969 1 98.06 162 ILE B O 1
ATOM 3256 N N . ALA B 1 163 ? 3.285 -24.906 -13.898 1 98.31 163 ALA B N 1
ATOM 3257 C CA . ALA B 1 163 ? 3.889 -26.203 -13.609 1 98.31 163 ALA B CA 1
ATOM 3258 C C . ALA B 1 163 ? 4.82 -26.641 -14.742 1 98.31 163 ALA B C 1
ATOM 3260 O O . ALA B 1 163 ? 5.797 -27.359 -14.508 1 98.31 163 ALA B O 1
ATOM 3261 N N . ASP B 1 164 ? 4.574 -26.125 -15.852 1 97.75 164 ASP B N 1
ATOM 3262 C CA . ASP B 1 164 ? 5.359 -26.516 -17.016 1 97.75 164 ASP B CA 1
ATOM 3263 C C . ASP B 1 164 ? 6.52 -25.531 -17.25 1 97.75 164 ASP B C 1
ATOM 3265 O O . ASP B 1 164 ? 7.355 -25.766 -18.125 1 97.75 164 ASP B O 1
ATOM 3269 N N . ALA B 1 165 ? 6.574 -24.531 -16.562 1 97.62 165 ALA B N 1
ATOM 3270 C CA . ALA B 1 165 ? 7.59 -23.5 -16.766 1 97.62 165 ALA B CA 1
ATOM 3271 C C . ALA B 1 165 ? 8.852 -23.812 -15.961 1 97.62 165 ALA B C 1
ATOM 3273 O O . ALA B 1 165 ? 8.961 -23.422 -14.797 1 97.62 165 ALA B O 1
ATOM 3274 N N . GLU B 1 166 ? 9.812 -24.297 -16.547 1 97.44 166 GLU B N 1
ATOM 3275 C CA . GLU B 1 166 ? 11.023 -24.766 -15.875 1 97.44 166 GLU B CA 1
ATOM 3276 C C . GLU B 1 166 ? 11.789 -23.625 -15.242 1 97.44 166 GLU B C 1
ATOM 3278 O O . GLU B 1 166 ? 12.336 -23.75 -14.141 1 97.44 166 GLU B O 1
ATOM 3283 N N . ASP B 1 167 ? 11.859 -22.594 -15.922 1 95.31 167 ASP B N 1
ATOM 3284 C CA . ASP B 1 167 ? 12.602 -21.453 -15.406 1 95.31 167 ASP B CA 1
ATOM 3285 C C . ASP B 1 167 ? 11.945 -20.891 -14.141 1 95.31 167 ASP B C 1
ATOM 3287 O O . ASP B 1 167 ? 12.641 -20.5 -13.203 1 95.31 167 ASP B O 1
ATOM 3291 N N . VAL B 1 168 ? 10.625 -20.875 -14.117 1 96 168 VAL B N 1
ATOM 3292 C CA . VAL B 1 168 ? 9.906 -20.422 -12.93 1 96 168 VAL B CA 1
ATOM 3293 C C . VAL B 1 168 ? 10.164 -21.375 -11.773 1 96 168 VAL B C 1
ATOM 3295 O O . VAL B 1 168 ? 10.453 -20.938 -10.656 1 96 168 VAL B O 1
ATOM 3298 N N . LEU B 1 169 ? 10.109 -22.656 -12.047 1 97.81 169 LEU B N 1
ATOM 3299 C CA . LEU B 1 169 ? 10.289 -23.656 -11 1 97.81 169 LEU B CA 1
ATOM 3300 C C . LEU B 1 169 ? 11.727 -23.656 -10.492 1 97.81 169 LEU B C 1
ATOM 3302 O O . LEU B 1 169 ? 11.992 -24.062 -9.359 1 97.81 169 LEU B O 1
ATOM 3306 N N . ALA B 1 170 ? 12.617 -23.109 -11.336 1 96.69 170 ALA B N 1
ATOM 3307 C CA . ALA B 1 170 ? 14.023 -23.016 -10.953 1 96.69 170 ALA B CA 1
ATOM 3308 C C . ALA B 1 170 ? 14.305 -21.703 -10.211 1 96.69 170 ALA B C 1
ATOM 3310 O O . ALA B 1 170 ? 15.406 -21.5 -9.711 1 96.69 170 ALA B O 1
ATOM 3311 N N . GLY B 1 171 ? 13.32 -20.875 -10.156 1 93.5 171 GLY B N 1
ATOM 3312 C CA . GLY B 1 171 ? 13.477 -19.625 -9.453 1 93.5 171 GLY B CA 1
ATOM 3313 C C . GLY B 1 171 ? 14.094 -18.531 -10.305 1 93.5 171 GLY B C 1
ATOM 3314 O O . GLY B 1 171 ? 14.477 -17.469 -9.797 1 93.5 171 GLY B O 1
ATOM 3315 N N . THR B 1 172 ? 14.195 -18.719 -11.609 1 90.69 172 THR B N 1
ATOM 3316 C CA . THR B 1 172 ? 14.891 -17.766 -12.469 1 90.69 172 THR B CA 1
ATOM 3317 C C . THR B 1 172 ? 13.906 -17.078 -13.406 1 90.69 172 THR B C 1
ATOM 3319 O O . THR B 1 172 ? 14.25 -16.078 -14.055 1 90.69 172 THR B O 1
ATOM 3322 N N . GLY B 1 173 ? 12.742 -17.547 -13.43 1 89.19 173 GLY B N 1
ATOM 3323 C CA . GLY B 1 173 ? 11.75 -17 -14.336 1 89.19 173 GLY B CA 1
ATOM 3324 C C . GLY B 1 173 ? 10.719 -16.141 -13.633 1 89.19 173 GLY B C 1
ATOM 3325 O O . GLY B 1 173 ? 10.625 -16.141 -12.406 1 89.19 173 GLY B O 1
ATOM 3326 N N . SER B 1 174 ? 9.961 -15.383 -14.445 1 88.62 174 SER B N 1
ATOM 3327 C CA . SER B 1 174 ? 8.883 -14.516 -13.969 1 88.62 174 SER B CA 1
ATOM 3328 C C . SER B 1 174 ? 7.523 -15.188 -14.133 1 88.62 174 SER B C 1
ATOM 3330 O O . SER B 1 174 ? 7.109 -15.5 -15.258 1 88.62 174 SER B O 1
ATOM 3332 N N . VAL B 1 175 ? 6.859 -15.305 -13.008 1 93.69 175 VAL B N 1
ATOM 3333 C CA . VAL B 1 175 ? 5.504 -15.844 -13.031 1 93.69 175 VAL B CA 1
ATOM 3334 C C . VAL B 1 175 ? 4.621 -14.969 -13.922 1 93.69 175 VAL B C 1
ATOM 3336 O O . VAL B 1 175 ? 3.906 -15.477 -14.789 1 93.69 175 VAL B O 1
ATOM 3339 N N . ASN B 1 176 ? 4.688 -13.664 -13.742 1 90.25 176 ASN B N 1
ATOM 3340 C CA . ASN B 1 176 ? 3.838 -12.742 -14.492 1 90.25 176 ASN B CA 1
ATOM 3341 C C . ASN B 1 176 ? 4.105 -12.82 -15.992 1 90.25 176 ASN B C 1
ATOM 3343 O O . ASN B 1 176 ? 3.168 -12.852 -16.797 1 90.25 176 ASN B O 1
ATOM 3347 N N . ASN B 1 177 ? 5.344 -12.875 -16.297 1 87.5 177 ASN B N 1
ATOM 3348 C CA . ASN B 1 177 ? 5.703 -12.969 -17.719 1 87.5 177 ASN B CA 1
ATOM 3349 C C . ASN B 1 177 ? 5.219 -14.289 -18.328 1 87.5 177 ASN B C 1
ATOM 3351 O O . ASN B 1 177 ? 4.699 -14.305 -19.438 1 87.5 177 ASN B O 1
ATOM 3355 N N . THR B 1 178 ? 5.422 -15.359 -17.641 1 93.69 178 THR B N 1
ATOM 3356 C CA . THR B 1 178 ? 4.996 -16.688 -18.109 1 93.69 178 THR B CA 1
ATOM 3357 C C . THR B 1 178 ? 3.486 -16.719 -18.328 1 93.69 178 THR B C 1
ATOM 3359 O O . THR B 1 178 ? 3.016 -17.203 -19.359 1 93.69 178 THR B O 1
ATOM 3362 N N . LEU B 1 179 ? 2.77 -16.141 -17.406 1 93.94 179 LEU B N 1
ATOM 3363 C CA . LEU B 1 179 ? 1.313 -16.125 -17.516 1 93.94 179 LEU B CA 1
ATOM 3364 C C . LEU B 1 179 ? 0.866 -15.234 -18.672 1 93.94 179 LEU B C 1
ATOM 3366 O O . LEU B 1 179 ? -0.01 -15.625 -19.453 1 93.94 179 LEU B O 1
ATOM 3370 N N . ARG B 1 180 ? 1.474 -14.141 -18.797 1 90.88 180 ARG B N 1
ATOM 3371 C CA . ARG B 1 180 ? 1.126 -13.219 -19.875 1 90.88 180 ARG B CA 1
ATOM 3372 C C . ARG B 1 180 ? 1.322 -13.875 -21.234 1 90.88 180 ARG B C 1
ATOM 3374 O O . ARG B 1 180 ? 0.467 -13.758 -22.125 1 90.88 180 ARG B O 1
ATOM 3381 N N . LYS B 1 181 ? 2.381 -14.555 -21.438 1 92 181 LYS B N 1
ATOM 3382 C CA . LYS B 1 181 ? 2.693 -15.234 -22.703 1 92 181 LYS B CA 1
ATOM 3383 C C . LYS B 1 181 ? 1.657 -16.312 -23.016 1 92 181 LYS B C 1
ATOM 3385 O O . LYS B 1 181 ? 1.384 -16.594 -24.188 1 92 181 LYS B O 1
ATOM 3390 N N . ALA B 1 182 ? 1.122 -16.859 -21.984 1 95.25 182 ALA B N 1
ATOM 3391 C CA . ALA B 1 182 ? 0.14 -17.922 -22.156 1 95.25 182 ALA B CA 1
ATOM 3392 C C . ALA B 1 182 ? -1.269 -17.359 -22.297 1 95.25 182 ALA B C 1
ATOM 3394 O O . ALA B 1 182 ? -2.24 -18.109 -22.422 1 95.25 182 ALA B O 1
ATOM 3395 N N . GLY B 1 183 ? -1.388 -15.992 -22.188 1 93.19 183 GLY B N 1
ATOM 3396 C CA . GLY B 1 183 ? -2.672 -15.352 -22.422 1 93.19 183 GLY B CA 1
ATOM 3397 C C . GLY B 1 183 ? -3.383 -14.953 -21.141 1 93.19 183 GLY B C 1
ATOM 3398 O O . GLY B 1 183 ? -4.504 -14.438 -21.188 1 93.19 183 GLY B O 1
ATOM 3399 N N . PHE B 1 184 ? -2.812 -15.18 -20.062 1 92.5 184 PHE B N 1
ATOM 3400 C CA . PHE B 1 184 ? -3.375 -14.742 -18.797 1 92.5 184 PHE B CA 1
ATOM 3401 C C . PHE B 1 184 ? -2.859 -13.352 -18.422 1 92.5 184 PHE B C 1
ATOM 3403 O O . PHE B 1 184 ? -1.807 -13.219 -17.797 1 92.5 184 PHE B O 1
ATOM 3410 N N . VAL B 1 185 ? -3.637 -12.359 -18.734 1 89.56 185 VAL B N 1
ATOM 3411 C CA . VAL B 1 185 ? -3.217 -10.969 -18.578 1 89.56 185 VAL B CA 1
ATOM 3412 C C . VAL B 1 185 ? -4.016 -10.32 -17.438 1 89.56 185 VAL B C 1
ATOM 3414 O O . VAL B 1 185 ? -5.246 -10.344 -17.453 1 89.56 185 VAL B O 1
ATOM 3417 N N . THR B 1 186 ? -3.316 -9.742 -16.5 1 89.06 186 THR B N 1
ATOM 3418 C CA . THR B 1 186 ? -3.949 -9.094 -15.352 1 89.06 186 THR B CA 1
ATOM 3419 C C . THR B 1 186 ? -4.578 -7.766 -15.758 1 89.06 186 THR B C 1
ATOM 3421 O O . THR B 1 186 ? -3.912 -6.91 -16.344 1 89.06 186 THR B O 1
ATOM 3424 N N . SER B 1 187 ? -5.809 -7.594 -15.461 1 84 187 SER B N 1
ATOM 3425 C CA . SER B 1 187 ? -6.52 -6.336 -15.68 1 84 187 SER B CA 1
ATOM 3426 C C . SER B 1 187 ? -6.66 -5.551 -14.383 1 84 187 SER B C 1
ATOM 3428 O O . SER B 1 187 ? -6.809 -4.324 -14.406 1 84 187 SER B O 1
ATOM 3430 N N . GLY B 1 188 ? -6.664 -6.273 -13.383 1 85.25 188 GLY B N 1
ATOM 3431 C CA . GLY B 1 188 ? -6.766 -5.648 -12.078 1 85.25 188 GLY B CA 1
ATOM 3432 C C . GLY B 1 188 ? -6.402 -6.582 -10.938 1 85.25 188 GLY B C 1
ATOM 3433 O O . GLY B 1 188 ? -6.266 -7.789 -11.141 1 85.25 188 GLY B O 1
ATOM 3434 N N . ALA B 1 189 ? -6.191 -5.988 -9.805 1 88 189 ALA B N 1
ATOM 3435 C CA . ALA B 1 189 ? -5.906 -6.727 -8.578 1 88 189 ALA B CA 1
ATOM 3436 C C . ALA B 1 189 ? -6.344 -5.934 -7.352 1 88 189 ALA B C 1
ATOM 3438 O O . ALA B 1 189 ? -6.434 -4.703 -7.395 1 88 189 ALA B O 1
ATOM 3439 N N . HIS B 1 190 ? -6.711 -6.645 -6.367 1 87 190 HIS B N 1
ATOM 3440 C CA . HIS B 1 190 ? -6.996 -6.09 -5.047 1 87 190 HIS B CA 1
ATOM 3441 C C . HIS B 1 190 ? -6.059 -6.668 -3.992 1 87 190 HIS B C 1
ATOM 3443 O O . HIS B 1 190 ? -5.922 -7.887 -3.877 1 87 190 HIS B O 1
ATOM 3449 N N . ARG B 1 191 ? -5.441 -5.75 -3.289 1 90.94 191 ARG B N 1
ATOM 3450 C CA . ARG B 1 191 ? -4.453 -6.172 -2.301 1 90.94 191 ARG B CA 1
ATOM 3451 C C . ARG B 1 191 ? -4.832 -5.688 -0.906 1 90.94 191 ARG B C 1
ATOM 3453 O O . ARG B 1 191 ? -5.301 -4.562 -0.74 1 90.94 191 ARG B O 1
ATOM 3460 N N . VAL B 1 192 ? -4.68 -6.562 0.017 1 89.81 192 VAL B N 1
ATOM 3461 C CA . VAL B 1 192 ? -4.895 -6.242 1.424 1 89.81 192 VAL B CA 1
ATOM 3462 C C . VAL B 1 192 ? -3.594 -6.418 2.201 1 89.81 192 VAL B C 1
ATOM 3464 O O . VAL B 1 192 ? -2.934 -7.457 2.094 1 89.81 192 VAL B O 1
ATOM 3467 N N . ILE B 1 193 ? -3.244 -5.402 3.002 1 94.12 193 ILE B N 1
ATOM 3468 C CA . ILE B 1 193 ? -1.972 -5.363 3.713 1 94.12 193 ILE B CA 1
ATOM 3469 C C . ILE B 1 193 ? -2.223 -5.305 5.219 1 94.12 193 ILE B C 1
ATOM 3471 O O . ILE B 1 193 ? -3.02 -4.488 5.688 1 94.12 193 ILE B O 1
ATOM 3475 N N . ARG B 1 194 ? -1.53 -6.168 5.977 1 93.19 194 ARG B N 1
ATOM 3476 C CA . ARG B 1 194 ? -1.645 -6.203 7.43 1 93.19 194 ARG B CA 1
ATOM 3477 C C . ARG B 1 194 ? -0.28 -6.402 8.086 1 93.19 194 ARG B C 1
ATOM 3479 O O . ARG B 1 194 ? 0.611 -7.02 7.496 1 93.19 194 ARG B O 1
ATOM 3486 N N . ALA B 1 195 ? -0.142 -5.824 9.219 1 95.06 195 ALA B N 1
ATOM 3487 C CA . ALA B 1 195 ? 0.958 -6.203 10.102 1 95.06 195 ALA B CA 1
ATOM 3488 C C . ALA B 1 195 ? 0.563 -7.375 10.992 1 95.06 195 ALA B C 1
ATOM 3490 O O . ALA B 1 195 ? -0.487 -7.34 11.641 1 95.06 195 ALA B O 1
ATOM 3491 N N . MET B 1 196 ? 1.433 -8.391 10.992 1 91.69 196 MET B N 1
ATOM 3492 C CA . MET B 1 196 ? 1.084 -9.617 11.703 1 91.69 196 MET B CA 1
ATOM 3493 C C . MET B 1 196 ? 2.328 -10.281 12.281 1 91.69 196 MET B C 1
ATOM 3495 O O . MET B 1 196 ? 3.453 -9.898 11.953 1 91.69 196 MET B O 1
ATOM 3499 N N . ARG B 1 197 ? 1.985 -11.203 13.258 1 90.06 197 ARG B N 1
ATOM 3500 C CA . ARG B 1 197 ? 2.979 -12.234 13.547 1 90.06 197 ARG B CA 1
ATOM 3501 C C . ARG B 1 197 ? 2.91 -13.359 12.531 1 90.06 197 ARG B C 1
ATOM 3503 O O . ARG B 1 197 ? 1.823 -13.766 12.117 1 90.06 197 ARG B O 1
ATOM 3510 N N . ALA B 1 198 ? 4.094 -13.781 12.172 1 91.38 198 ALA B N 1
ATOM 3511 C CA . ALA B 1 198 ? 4.117 -14.875 11.203 1 91.38 198 ALA B CA 1
ATOM 3512 C C . ALA B 1 198 ? 3.717 -16.188 11.852 1 91.38 198 ALA B C 1
ATOM 3514 O O . ALA B 1 198 ? 4.16 -16.5 12.961 1 91.38 198 ALA B O 1
ATOM 3515 N N . PRO B 1 199 ? 2.854 -16.969 11.18 1 90.38 199 PRO B N 1
ATOM 3516 C CA . PRO B 1 199 ? 2.646 -18.328 11.656 1 90.38 199 PRO B CA 1
ATOM 3517 C C . PRO B 1 199 ? 3.928 -19.156 11.648 1 90.38 199 PRO B C 1
ATOM 3519 O O . PRO B 1 199 ? 4.883 -18.828 10.945 1 90.38 199 PRO B O 1
ATOM 3522 N N . GLU B 1 200 ? 3.943 -20.203 12.383 1 89.94 200 GLU B N 1
ATOM 3523 C CA . GLU B 1 200 ? 5.148 -21 12.617 1 89.94 200 GLU B CA 1
ATOM 3524 C C . GLU B 1 200 ? 5.801 -21.406 11.297 1 89.94 200 GLU B C 1
ATOM 3526 O O . GLU B 1 200 ? 7.004 -21.219 11.109 1 89.94 200 GLU B O 1
ATOM 3531 N N . GLY B 1 201 ? 5.074 -21.984 10.352 1 92.44 201 GLY B N 1
ATOM 3532 C CA . GLY B 1 201 ? 5.625 -22.391 9.062 1 92.44 201 GLY B CA 1
ATOM 3533 C C . GLY B 1 201 ? 6.242 -21.25 8.289 1 92.44 201 GLY B C 1
ATOM 3534 O O . GLY B 1 201 ? 7.312 -21.391 7.695 1 92.44 201 GLY B O 1
ATOM 3535 N N . VAL B 1 202 ? 5.645 -20.141 8.32 1 94.12 202 VAL B N 1
ATOM 3536 C CA . VAL B 1 202 ? 6.133 -18.953 7.633 1 94.12 202 VAL B CA 1
ATOM 3537 C C . VAL B 1 202 ? 7.395 -18.438 8.328 1 94.12 202 VAL B C 1
ATOM 3539 O O . VAL B 1 202 ? 8.383 -18.109 7.664 1 94.12 202 VAL B O 1
ATOM 3542 N N . ALA B 1 203 ? 7.371 -18.391 9.648 1 95.25 203 ALA B N 1
ATOM 3543 C CA . ALA B 1 203 ? 8.516 -17.922 10.422 1 95.25 203 ALA B CA 1
ATOM 3544 C C . ALA B 1 203 ? 9.75 -18.766 10.141 1 95.25 203 ALA B C 1
ATOM 3546 O O . ALA B 1 203 ? 10.867 -18.234 10.086 1 95.25 203 ALA B O 1
ATOM 3547 N N . ALA B 1 204 ? 9.539 -20.016 10 1 96.88 204 ALA B N 1
ATOM 3548 C CA . ALA B 1 204 ? 10.641 -20.922 9.703 1 96.88 204 ALA B CA 1
ATOM 3549 C C . ALA B 1 204 ? 11.273 -20.578 8.352 1 96.88 204 ALA B C 1
ATOM 3551 O O . ALA B 1 204 ? 12.5 -20.531 8.234 1 96.88 204 ALA B O 1
ATOM 3552 N N . HIS B 1 205 ? 10.438 -20.328 7.359 1 97.19 205 HIS B N 1
ATOM 3553 C CA . HIS B 1 205 ? 10.945 -19.984 6.039 1 97.19 205 HIS B CA 1
ATOM 3554 C C . HIS B 1 205 ? 11.688 -18.641 6.078 1 97.19 205 HIS B C 1
ATOM 3556 O O . HIS B 1 205 ? 12.68 -18.469 5.371 1 97.19 205 HIS B O 1
ATOM 3562 N N . LEU B 1 206 ? 11.219 -17.719 6.902 1 97.25 206 LEU B N 1
ATOM 3563 C CA . LEU B 1 206 ? 11.797 -16.391 6.992 1 97.25 206 LEU B CA 1
ATOM 3564 C C . LEU B 1 206 ? 12.93 -16.359 8.008 1 97.25 206 LEU B C 1
ATOM 3566 O O . LEU B 1 206 ? 13.625 -15.344 8.141 1 97.25 206 LEU B O 1
ATOM 3570 N N . GLN B 1 207 ? 13.039 -17.422 8.75 1 96.69 207 GLN B N 1
ATOM 3571 C CA . GLN B 1 207 ? 14.086 -17.547 9.75 1 96.69 207 GLN B CA 1
ATOM 3572 C C . GLN B 1 207 ? 14.008 -16.406 10.773 1 96.69 207 GLN B C 1
ATOM 3574 O O . GLN B 1 207 ? 15.016 -15.758 11.062 1 96.69 207 GLN B O 1
ATOM 3579 N N . ILE B 1 208 ? 12.875 -16.234 11.344 1 94.94 208 ILE B N 1
ATOM 3580 C CA . ILE B 1 208 ? 12.672 -15.172 12.32 1 94.94 208 ILE B CA 1
ATOM 3581 C C . ILE B 1 208 ? 12.031 -15.75 13.578 1 94.94 208 ILE B C 1
ATOM 3583 O O . ILE B 1 208 ? 11.5 -16.859 13.562 1 94.94 208 ILE B O 1
ATOM 3587 N N . GLY B 1 209 ? 12.141 -14.922 14.672 1 92.31 209 GLY B N 1
ATOM 3588 C CA . GLY B 1 209 ? 11.469 -15.281 15.906 1 92.31 209 GLY B CA 1
ATOM 3589 C C . GLY B 1 209 ? 9.961 -15.094 15.852 1 92.31 209 GLY B C 1
ATOM 3590 O O . GLY B 1 209 ? 9.453 -14.375 14.984 1 92.31 209 GLY B O 1
ATOM 3591 N N . PRO B 1 210 ? 9.219 -15.719 16.734 1 86.62 210 PRO B N 1
ATOM 3592 C CA . PRO B 1 210 ? 7.754 -15.703 16.703 1 86.62 210 PRO B CA 1
ATOM 3593 C C . PRO B 1 210 ? 7.172 -14.32 16.953 1 86.62 210 PRO B C 1
ATOM 3595 O O . PRO B 1 210 ? 6.023 -14.047 16.594 1 86.62 210 PRO B O 1
ATOM 3598 N N . ASP B 1 211 ? 7.938 -13.375 17.516 1 87.88 211 ASP B N 1
ATOM 3599 C CA . ASP B 1 211 ? 7.375 -12.078 17.891 1 87.88 211 ASP B CA 1
ATOM 3600 C C . ASP B 1 211 ? 7.793 -10.992 16.906 1 87.88 211 ASP B C 1
ATOM 3602 O O . ASP B 1 211 ? 7.387 -9.836 17.047 1 87.88 211 ASP B O 1
ATOM 3606 N N . GLN B 1 212 ? 8.516 -11.336 15.953 1 91.88 212 GLN B N 1
ATOM 3607 C CA . GLN B 1 212 ? 8.953 -10.336 14.984 1 91.88 212 GLN B CA 1
ATOM 3608 C C . GLN B 1 212 ? 7.801 -9.914 14.078 1 91.88 212 GLN B C 1
ATOM 3610 O O . GLN B 1 212 ? 7.133 -10.758 13.477 1 91.88 212 GLN B O 1
ATOM 3615 N N . PRO B 1 213 ? 7.523 -8.625 14.062 1 94.19 213 PRO B N 1
ATOM 3616 C CA . PRO B 1 213 ? 6.469 -8.164 13.156 1 94.19 213 PRO B CA 1
ATOM 3617 C C . PRO B 1 213 ? 6.816 -8.391 11.68 1 94.19 213 PRO B C 1
ATOM 3619 O O . PRO B 1 213 ? 7.965 -8.195 11.281 1 94.19 213 PRO B O 1
ATOM 3622 N N . VAL B 1 214 ? 5.836 -8.844 10.93 1 95.56 214 VAL B N 1
ATOM 3623 C CA . VAL B 1 214 ? 5.961 -9.008 9.492 1 95.56 214 VAL B CA 1
ATOM 3624 C C . VAL B 1 214 ? 4.734 -8.414 8.797 1 95.56 214 VAL B C 1
ATOM 3626 O O . VAL B 1 214 ? 3.688 -8.227 9.422 1 95.56 214 VAL B O 1
ATOM 3629 N N . LEU B 1 215 ? 4.938 -8.055 7.574 1 96.88 215 LEU B N 1
ATOM 3630 C CA . LEU B 1 215 ? 3.852 -7.559 6.742 1 96.88 215 LEU B CA 1
ATOM 3631 C C . LEU B 1 215 ? 3.289 -8.664 5.859 1 96.88 215 LEU B C 1
ATOM 3633 O O . LEU B 1 215 ? 4.043 -9.391 5.203 1 96.88 215 LEU B O 1
ATOM 3637 N N . ARG B 1 216 ? 2.008 -8.812 5.934 1 95.62 216 ARG B N 1
ATOM 3638 C CA . ARG B 1 216 ? 1.344 -9.758 5.035 1 95.62 216 ARG B CA 1
ATOM 3639 C C . ARG B 1 216 ? 0.58 -9.023 3.939 1 95.62 216 ARG B C 1
ATOM 3641 O O . ARG B 1 216 ? -0.231 -8.141 4.227 1 95.62 216 ARG B O 1
ATOM 3648 N N . VAL B 1 217 ? 0.834 -9.391 2.695 1 94.88 217 VAL B N 1
ATOM 3649 C CA . VAL B 1 217 ? 0.064 -8.914 1.55 1 94.88 217 VAL B CA 1
ATOM 3650 C C . VAL B 1 217 ? -0.73 -10.078 0.947 1 94.88 217 VAL B C 1
ATOM 3652 O O . VAL B 1 217 ? -0.16 -11.109 0.592 1 94.88 217 VAL B O 1
ATOM 3655 N N . ARG B 1 218 ? -1.998 -9.914 0.855 1 92 218 ARG B N 1
ATOM 3656 C CA . ARG B 1 218 ? -2.836 -10.805 0.055 1 92 218 ARG B CA 1
ATOM 3657 C C . ARG B 1 218 ? -3.352 -10.094 -1.191 1 92 218 ARG B C 1
ATOM 3659 O O . ARG B 1 218 ? -3.812 -8.953 -1.116 1 92 218 ARG B O 1
ATOM 3666 N N . SER B 1 219 ? -3.221 -10.773 -2.256 1 93.38 219 SER B N 1
ATOM 3667 C CA . SER B 1 219 ? -3.623 -10.18 -3.525 1 93.38 219 SER B CA 1
ATOM 3668 C C . SER B 1 219 ? -4.492 -11.133 -4.336 1 93.38 219 SER B C 1
ATOM 3670 O O . SER B 1 219 ? -4.168 -12.312 -4.469 1 93.38 219 SER B O 1
ATOM 3672 N N . ASP B 1 220 ? -5.52 -10.617 -4.809 1 89.19 220 ASP B N 1
ATOM 3673 C CA . ASP B 1 220 ? -6.355 -11.312 -5.777 1 89.19 220 ASP B CA 1
ATOM 3674 C C . ASP B 1 220 ? -6.355 -10.602 -7.125 1 89.19 220 ASP B C 1
ATOM 3676 O O . ASP B 1 220 ? -6.711 -9.422 -7.207 1 89.19 220 ASP B O 1
ATOM 3680 N N . SER B 1 221 ? -5.953 -11.32 -8.172 1 91.44 221 SER B N 1
ATOM 3681 C CA . SER B 1 221 ? -5.848 -10.734 -9.508 1 91.44 221 SER B CA 1
ATOM 3682 C C . SER B 1 221 ? -6.863 -11.352 -10.461 1 91.44 221 SER B C 1
ATOM 3684 O O . SER B 1 221 ? -7.207 -12.523 -10.336 1 91.44 221 SER B O 1
ATOM 3686 N N . TRP B 1 222 ? -7.309 -10.469 -11.406 1 87.62 222 TRP B N 1
ATOM 3687 C CA . TRP B 1 222 ? -8.305 -10.93 -12.367 1 87.62 222 TRP B CA 1
ATOM 3688 C C . TRP B 1 222 ? -8 -10.398 -13.766 1 87.62 222 TRP B C 1
ATOM 3690 O O . TRP B 1 222 ? -7.238 -9.445 -13.922 1 87.62 222 TRP B O 1
ATOM 3700 N N . ASP B 1 223 ? -8.539 -11.156 -14.672 1 86.88 223 ASP B N 1
ATOM 3701 C CA . ASP B 1 223 ? -8.359 -10.758 -16.062 1 86.88 223 ASP B CA 1
ATOM 3702 C C . ASP B 1 223 ? -9.477 -9.82 -16.516 1 86.88 223 ASP B C 1
ATOM 3704 O O . ASP B 1 223 ? -10.25 -9.336 -15.703 1 86.88 223 ASP B O 1
ATOM 3708 N N . HIS B 1 224 ? -9.469 -9.508 -17.812 1 81.94 224 HIS B N 1
ATOM 3709 C CA . HIS B 1 224 ? -10.383 -8.516 -18.375 1 81.94 224 HIS B CA 1
ATOM 3710 C C . HIS B 1 224 ? -11.836 -8.961 -18.234 1 81.94 224 HIS B C 1
ATOM 3712 O O . HIS B 1 224 ? -12.75 -8.141 -18.281 1 81.94 224 HIS B O 1
ATOM 3718 N N . THR B 1 225 ? -12.062 -10.258 -18.062 1 77.94 225 THR B N 1
ATOM 3719 C CA . THR B 1 225 ? -13.414 -10.781 -17.922 1 77.94 225 THR B CA 1
ATOM 3720 C C . THR B 1 225 ? -13.844 -10.805 -16.469 1 77.94 225 THR B C 1
ATOM 3722 O O . THR B 1 225 ? -15 -11.102 -16.156 1 77.94 225 THR B O 1
ATOM 3725 N N . GLY B 1 226 ? -12.891 -10.555 -15.633 1 80 226 GLY B N 1
ATOM 3726 C CA . GLY B 1 226 ? -13.18 -10.602 -14.211 1 80 226 GLY B CA 1
ATOM 3727 C C . GLY B 1 226 ? -12.852 -11.938 -13.57 1 80 226 GLY B C 1
ATOM 3728 O O . GLY B 1 226 ? -13.07 -12.133 -12.375 1 80 226 GLY B O 1
ATOM 3729 N N . THR B 1 227 ? -12.375 -12.805 -14.359 1 85.44 227 THR B N 1
ATOM 3730 C CA . THR B 1 227 ? -12 -14.117 -13.844 1 85.44 227 THR B CA 1
ATOM 3731 C C . THR B 1 227 ? -10.734 -14.031 -13 1 85.44 227 THR B C 1
ATOM 3733 O O . THR B 1 227 ? -9.711 -13.523 -13.461 1 85.44 227 THR B O 1
ATOM 3736 N N . ARG B 1 228 ? -10.867 -14.547 -11.805 1 90.25 228 ARG B N 1
ATOM 3737 C CA . ARG B 1 228 ? -9.719 -14.594 -10.914 1 90.25 228 ARG B CA 1
ATOM 3738 C C . ARG B 1 228 ? -8.781 -15.742 -11.281 1 90.25 228 ARG B C 1
ATOM 3740 O O . ARG B 1 228 ? -9.234 -16.875 -11.5 1 90.25 228 ARG B O 1
ATOM 3747 N N . PHE B 1 229 ? -7.469 -15.445 -11.359 1 94.19 229 PHE B N 1
ATOM 3748 C CA . PHE B 1 229 ? -6.629 -16.531 -11.828 1 94.19 229 PHE B CA 1
ATOM 3749 C C . PHE B 1 229 ? -5.312 -16.578 -11.062 1 94.19 229 PHE B C 1
ATOM 3751 O O . PHE B 1 229 ? -4.48 -17.453 -11.289 1 94.19 229 PHE B O 1
ATOM 3758 N N . ASP B 1 230 ? -5.086 -15.648 -10.227 1 95.69 230 ASP B N 1
ATOM 3759 C CA . ASP B 1 230 ? -3.898 -15.586 -9.375 1 95.69 230 ASP B CA 1
ATOM 3760 C C . ASP B 1 230 ? -4.234 -15 -8.008 1 95.69 230 ASP B C 1
ATOM 3762 O O . ASP B 1 230 ? -4.723 -13.875 -7.906 1 95.69 230 ASP B O 1
ATOM 3766 N N . TYR B 1 231 ? -4.039 -15.812 -6.98 1 94.56 231 TYR B N 1
ATOM 3767 C CA . TYR B 1 231 ? -4.141 -15.383 -5.594 1 94.56 231 TYR B CA 1
ATOM 3768 C C . TYR B 1 231 ? -2.842 -15.648 -4.844 1 94.56 231 TYR B C 1
ATOM 3770 O O . TYR B 1 231 ? -2.32 -16.766 -4.871 1 94.56 231 TYR B O 1
ATOM 3778 N N . TYR B 1 232 ? -2.344 -14.578 -4.215 1 95.31 232 TYR B N 1
ATOM 3779 C CA . TYR B 1 232 ? -1.106 -14.859 -3.494 1 95.31 232 TYR B CA 1
ATOM 3780 C C . TYR B 1 232 ? -1.134 -14.227 -2.104 1 95.31 232 TYR B C 1
ATOM 3782 O O . TYR B 1 232 ? -1.909 -13.305 -1.847 1 95.31 232 TYR B O 1
ATOM 3790 N N . GLU B 1 233 ? -0.374 -14.828 -1.236 1 93.88 233 GLU B N 1
ATOM 3791 C CA . GLU B 1 233 ? -0.02 -14.336 0.093 1 93.88 233 GLU B CA 1
ATOM 3792 C C . GLU B 1 233 ? 1.491 -14.203 0.246 1 93.88 233 GLU B C 1
ATOM 3794 O O . GLU B 1 233 ? 2.229 -15.18 0.088 1 93.88 233 GLU B O 1
ATOM 3799 N N . THR B 1 234 ? 1.923 -12.992 0.474 1 96.56 234 THR B N 1
ATOM 3800 C CA . THR B 1 234 ? 3.346 -12.719 0.642 1 96.56 234 THR B CA 1
ATOM 3801 C C . THR B 1 234 ? 3.625 -12.125 2.02 1 96.56 234 THR B C 1
ATOM 3803 O O . THR B 1 234 ? 2.953 -11.18 2.443 1 96.56 234 THR B O 1
ATOM 3806 N N . TRP B 1 235 ? 4.539 -12.727 2.678 1 95.94 235 TRP B N 1
ATOM 3807 C CA . TRP B 1 235 ? 5.055 -12.234 3.951 1 95.94 235 TRP B CA 1
ATOM 3808 C C . TRP B 1 235 ? 6.387 -11.516 3.758 1 95.94 235 TRP B C 1
ATOM 3810 O O . TRP B 1 235 ? 7.336 -12.094 3.227 1 95.94 235 TRP B O 1
ATOM 3820 N N . VAL B 1 236 ? 6.504 -10.297 4.234 1 96.69 236 VAL B N 1
ATOM 3821 C CA . VAL B 1 236 ? 7.629 -9.43 3.891 1 96.69 236 VAL B CA 1
ATOM 3822 C C . VAL B 1 236 ? 8.352 -8.992 5.16 1 96.69 236 VAL B C 1
ATOM 3824 O O . VAL B 1 236 ? 7.715 -8.547 6.121 1 96.69 236 VAL B O 1
ATOM 3827 N N . LEU B 1 237 ? 9.625 -9.18 5.152 1 94.75 237 LEU B N 1
ATOM 3828 C CA . LEU B 1 237 ? 10.469 -8.508 6.137 1 94.75 237 LEU B CA 1
ATOM 3829 C C . LEU B 1 237 ? 10.75 -7.07 5.715 1 94.75 237 LEU B C 1
ATOM 3831 O O . LEU B 1 237 ? 11.672 -6.82 4.93 1 94.75 237 LEU B O 1
ATOM 3835 N N . THR B 1 238 ? 10.039 -6.16 6.324 1 93.44 238 THR B N 1
ATOM 3836 C CA . THR B 1 238 ? 10 -4.801 5.793 1 93.44 238 THR B CA 1
ATOM 3837 C C . THR B 1 238 ? 11.227 -4.016 6.23 1 93.44 238 THR B C 1
ATOM 3839 O O . THR B 1 238 ? 11.477 -2.908 5.742 1 93.44 238 THR B O 1
ATOM 3842 N N . ASP B 1 239 ? 12.016 -4.52 7.176 1 86.69 239 ASP B N 1
ATOM 3843 C CA . ASP B 1 239 ? 13.32 -3.93 7.453 1 86.69 239 ASP B CA 1
ATOM 3844 C C . ASP B 1 239 ? 14.273 -4.117 6.27 1 86.69 239 ASP B C 1
ATOM 3846 O O . ASP B 1 239 ? 15.234 -3.359 6.109 1 86.69 239 ASP B O 1
ATOM 3850 N N . VAL B 1 240 ? 13.992 -5.152 5.523 1 87.25 240 VAL B N 1
ATOM 3851 C CA . VAL B 1 240 ? 14.797 -5.445 4.344 1 87.25 240 VAL B CA 1
ATOM 3852 C C . VAL B 1 240 ? 14.156 -4.816 3.109 1 87.25 240 VAL B C 1
ATOM 3854 O O . VAL B 1 240 ? 14.836 -4.145 2.326 1 87.25 240 VAL B O 1
ATOM 3857 N N . VAL B 1 241 ? 12.859 -4.984 2.922 1 89.75 241 VAL B N 1
ATOM 3858 C CA . VAL B 1 241 ? 12.133 -4.434 1.78 1 89.75 241 VAL B CA 1
ATOM 3859 C C . VAL B 1 241 ? 10.867 -3.732 2.264 1 89.75 241 VAL B C 1
ATOM 3861 O O . VAL B 1 241 ? 9.812 -4.363 2.395 1 89.75 241 VAL B O 1
ATOM 3864 N N . PRO B 1 242 ? 10.891 -2.461 2.391 1 90.31 242 PRO B N 1
ATOM 3865 C CA . PRO B 1 242 ? 9.633 -1.771 2.686 1 90.31 242 PRO B CA 1
ATOM 3866 C C . PRO B 1 242 ? 8.672 -1.766 1.5 1 90.31 242 PRO B C 1
ATOM 3868 O O . PRO B 1 242 ? 9.086 -2.021 0.366 1 90.31 242 PRO B O 1
ATOM 3871 N N . LEU B 1 243 ? 7.379 -1.589 1.804 1 92.81 243 LEU B N 1
ATOM 3872 C CA . LEU B 1 243 ? 6.43 -1.339 0.724 1 92.81 243 LEU B CA 1
ATOM 3873 C C . LEU B 1 243 ? 6.363 0.148 0.39 1 92.81 243 LEU B C 1
ATOM 3875 O O . LEU B 1 243 ? 6.488 0.994 1.279 1 92.81 243 LEU B O 1
ATOM 3879 N N . GLU B 1 244 ? 6.102 0.376 -0.83 1 89.62 244 GLU B N 1
ATOM 3880 C CA . GLU B 1 244 ? 6.008 1.766 -1.269 1 89.62 244 GLU B CA 1
ATOM 3881 C C . GLU B 1 244 ? 4.762 1.989 -2.125 1 89.62 244 GLU B C 1
ATOM 3883 O O . GLU B 1 244 ? 4.371 1.114 -2.9 1 89.62 244 GLU B O 1
ATOM 3888 N N . VAL B 1 245 ? 4.219 3.139 -1.949 1 88.31 245 VAL B N 1
ATOM 3889 C CA . VAL B 1 245 ? 3.082 3.582 -2.75 1 88.31 245 VAL B CA 1
ATOM 3890 C C . VAL B 1 245 ? 3.324 5.004 -3.248 1 88.31 245 VAL B C 1
ATOM 3892 O O . VAL B 1 245 ? 3.609 5.906 -2.457 1 88.31 245 VAL B O 1
ATOM 3895 N N . ASP B 1 246 ? 3.189 5.152 -4.535 1 83.88 246 ASP B N 1
ATOM 3896 C CA . ASP B 1 246 ? 3.223 6.484 -5.133 1 83.88 246 ASP B CA 1
ATOM 3897 C C . ASP B 1 246 ? 1.817 6.957 -5.496 1 83.88 246 ASP B C 1
ATOM 3899 O O . ASP B 1 246 ? 1.055 6.227 -6.133 1 83.88 246 ASP B O 1
ATOM 3903 N N . VAL B 1 247 ? 1.585 8.102 -4.977 1 81.25 247 VAL B N 1
ATOM 3904 C CA . VAL B 1 247 ? 0.276 8.695 -5.234 1 81.25 247 VAL B CA 1
ATOM 3905 C C . VAL B 1 247 ? 0.419 9.867 -6.199 1 81.25 247 VAL B C 1
ATOM 3907 O O . VAL B 1 247 ? 1.373 10.648 -6.102 1 81.25 247 VAL B O 1
ATOM 3910 N N . SER B 1 248 ? -0.428 9.914 -7.168 1 76.56 248 SER B N 1
ATOM 3911 C CA . SER B 1 248 ? -0.45 11.031 -8.102 1 76.56 248 SER B CA 1
ATOM 3912 C C . SER B 1 248 ? -1.862 11.586 -8.273 1 76.56 248 SER B C 1
ATOM 3914 O O . SER B 1 248 ? -2.826 10.82 -8.352 1 76.56 248 SER B O 1
ATOM 3916 N N . ALA B 1 249 ? -1.948 12.906 -8 1 67.5 249 ALA B N 1
ATOM 3917 C CA . ALA B 1 249 ? -3.238 13.547 -8.258 1 67.5 249 ALA B CA 1
ATOM 3918 C C . ALA B 1 249 ? -3.566 13.539 -9.742 1 67.5 249 ALA B C 1
ATOM 3920 O O . ALA B 1 249 ? -2.676 13.703 -10.586 1 67.5 249 ALA B O 1
ATOM 3921 N N . SER B 1 250 ? -4.648 12.773 -10.18 1 52.94 250 SER B N 1
ATOM 3922 C CA . SER B 1 250 ? -5.082 12.82 -11.57 1 52.94 250 SER B CA 1
ATOM 3923 C C . SER B 1 250 ? -5.434 14.234 -12 1 52.94 250 SER B C 1
ATOM 3925 O O . SER B 1 250 ? -5.848 15.055 -11.172 1 52.94 250 SER B O 1
#